Protein AF-A0A850T8P5-F1 (afdb_monomer)

Organism: Grus americana (NCBI:txid9117)

Sequence (524 aa):
VPWVYRTSPAAALHQKLPLHTEQVTQTPQAESRYLPRKKSRYESSSTESLEESFSHRTTKEKLSEQELHEVSEKLSCRLNELDLMLQRALGGHTREEELTDEDNLSQHSDSVMDYRRRKAERDTPRLRYPSRPRSLSPSSPSSQHQLFSELEDKLCSNGTGQIRKIHSQLQKERDERTKKAKVVAKAYEDELRIYEARERLRLSKLREVIKEMEQEYKENIFKEPPKMPQPVKVYSRKTTPRNPKYSQWIPKRGTVKPKKAAPMKVRDDDLLFQLLEEFPHLHISHHTMNKMWRQQLAHTEQLKAASGRTRSQLQNEVQQALKKHELLVAIIKKDQDHNKRLQEFKQRIYRQKWAQNRVSEKRRQIARARKYYEDYRVQLRAKLMRARTREEKIFKNLFEEGLEIQKQRLKDLRAYAQEKRAEQRREHQNELESMENYYKDQFSMLAEALSQERQAIQTREKAQAQMLQKTKRELRSRMEKEIQQLQAAIMQSDDDTFFQELEADRLKSRLQMASFQYSKSHFL

pLDDT: mean 72.42, std 24.72, range [24.0, 98.38]

Mean predicted aligned error: 24.85 Å

Solvent-accessible surface area (backbone atoms only — not comparable to full-atom values): 32902 Å² total; per-residue (Å²): 139,83,86,91,81,89,80,86,83,90,87,83,91,80,91,81,85,88,82,88,81,90,83,90,79,82,85,85,89,80,90,84,84,82,88,87,91,82,91,84,86,83,88,83,89,89,87,89,82,76,76,81,74,63,65,71,55,60,56,57,52,51,53,54,51,49,53,49,49,55,53,49,50,55,51,50,53,52,49,53,51,50,48,51,51,47,43,61,74,68,65,70,73,84,76,77,89,84,93,74,89,83,90,80,87,85,83,86,80,92,76,81,88,82,87,78,81,88,83,88,87,81,90,84,90,82,80,88,79,83,85,80,86,78,89,79,79,90,79,81,88,79,88,79,76,74,75,62,64,71,63,60,72,75,75,60,81,91,74,48,72,61,58,54,49,53,52,54,51,54,51,52,51,51,52,49,51,52,51,52,50,52,51,53,51,49,54,52,53,52,51,50,52,52,51,51,52,53,50,52,53,51,51,48,52,52,50,48,52,52,49,50,52,51,47,50,50,53,50,55,68,72,46,71,75,78,79,72,79,76,79,75,88,70,87,75,82,86,87,78,87,81,80,86,78,89,71,88,80,76,80,80,72,79,78,77,73,76,86,73,70,81,84,75,82,66,49,79,83,44,52,69,60,54,53,46,69,77,39,81,82,67,86,69,54,73,71,60,50,58,52,52,51,54,50,44,52,54,53,43,52,51,51,56,61,73,60,65,72,55,70,64,58,59,51,51,51,52,53,50,50,48,55,52,47,54,50,51,52,52,51,52,51,53,52,52,51,50,51,51,51,52,52,52,51,52,49,50,52,51,53,51,50,50,53,52,50,54,52,53,50,52,51,51,52,53,51,50,54,48,49,53,52,52,52,48,52,53,51,51,51,52,52,52,52,50,50,52,53,48,50,54,48,51,52,51,50,52,49,53,51,53,50,49,53,52,52,47,53,52,50,52,53,50,48,52,55,49,48,54,56,49,49,56,51,48,53,54,47,52,52,51,51,52,52,50,48,54,52,52,50,54,50,48,54,51,51,50,52,52,49,52,50,50,51,52,48,52,51,51,51,52,51,50,52,52,50,53,50,50,52,52,50,51,51,51,54,49,51,52,50,51,50,53,49,51,52,52,48,53,73,68,63,77,58,66,61,66,62,55,52,54,54,53,52,56,52,52,56,56,51,53,60,52,53,64,63,68,72,71,80,85,84,133

Structure (mmCIF, N/CA/C/O backbone):
data_AF-A0A850T8P5-F1
#
_entry.id   AF-A0A850T8P5-F1
#
loop_
_atom_site.group_PDB
_atom_site.id
_atom_site.type_symbol
_atom_site.label_atom_id
_atom_site.label_alt_id
_atom_site.label_comp_id
_atom_site.label_asym_id
_atom_site.label_entity_id
_atom_site.label_seq_id
_atom_site.pdbx_PDB_ins_code
_atom_site.Cartn_x
_atom_site.Cartn_y
_atom_site.Cartn_z
_atom_site.occupancy
_atom_site.B_iso_or_equiv
_atom_site.auth_seq_id
_atom_site.auth_comp_id
_atom_site.auth_asym_id
_atom_site.auth_atom_id
_atom_site.pdbx_PDB_model_num
ATOM 1 N N . VAL A 1 1 ? -16.774 -62.114 -12.254 1.00 35.91 1 VAL A N 1
ATOM 2 C CA . VAL A 1 1 ? -17.529 -62.082 -10.978 1.00 35.91 1 VAL A CA 1
ATOM 3 C C . VAL A 1 1 ? -17.170 -60.788 -10.254 1.00 35.91 1 VAL A C 1
ATOM 5 O O . VAL A 1 1 ? -15.978 -60.597 -10.063 1.00 35.91 1 VAL A O 1
ATOM 8 N N . PRO A 1 2 ? -18.107 -59.916 -9.840 1.00 52.75 2 PRO A N 1
ATOM 9 C CA . PRO A 1 2 ? -19.365 -59.521 -10.483 1.00 52.75 2 PRO A CA 1
ATOM 10 C C . PRO A 1 2 ? -19.533 -57.962 -10.541 1.00 52.75 2 PRO A C 1
ATOM 12 O O . PRO A 1 2 ? -18.925 -57.238 -9.768 1.00 52.75 2 PRO A O 1
ATOM 15 N N . TRP A 1 3 ? -20.152 -57.413 -11.594 1.00 35.59 3 TRP A N 1
ATOM 16 C CA . TRP A 1 3 ? -21.516 -56.818 -11.651 1.00 35.59 3 TRP A CA 1
ATOM 17 C C . TRP A 1 3 ? -21.625 -55.302 -11.328 1.00 35.59 3 TRP A C 1
ATOM 19 O O . TRP A 1 3 ? -21.223 -54.880 -10.256 1.00 35.59 3 TRP A O 1
ATOM 29 N N . VAL A 1 4 ? -21.950 -54.440 -12.317 1.00 36.88 4 VAL A N 1
ATOM 30 C CA . VAL A 1 4 ? -23.278 -53.862 -12.733 1.00 36.88 4 VAL A CA 1
ATOM 31 C C . VAL A 1 4 ? -23.769 -52.758 -11.755 1.00 36.88 4 VAL A C 1
ATOM 33 O O . VAL A 1 4 ? -23.798 -53.004 -10.561 1.00 36.88 4 VAL A O 1
ATOM 36 N N . TYR A 1 5 ? -24.065 -51.494 -12.117 1.00 38.47 5 TYR A N 1
ATOM 37 C CA . TYR A 1 5 ? -25.108 -50.917 -13.007 1.00 38.47 5 TYR A CA 1
ATOM 38 C C . TYR A 1 5 ? -24.725 -49.458 -13.400 1.00 38.47 5 TYR A C 1
ATOM 40 O O . TYR A 1 5 ? -24.195 -48.739 -12.562 1.00 38.47 5 TYR A O 1
ATOM 48 N N . ARG A 1 6 ? -24.779 -49.067 -14.698 1.00 31.77 6 ARG A N 1
ATOM 49 C CA . ARG A 1 6 ? -25.857 -48.286 -15.399 1.00 31.77 6 ARG A CA 1
ATOM 50 C C . ARG A 1 6 ? -26.116 -46.902 -14.759 1.00 31.77 6 ARG A C 1
ATOM 52 O O . ARG A 1 6 ? -26.259 -46.829 -13.554 1.00 31.77 6 ARG A O 1
ATOM 59 N N . THR A 1 7 ? -26.271 -45.763 -15.439 1.00 30.92 7 THR A N 1
ATOM 60 C CA . THR A 1 7 ? -26.650 -45.418 -16.825 1.00 30.92 7 THR A CA 1
ATOM 61 C C . THR A 1 7 ? -26.546 -43.884 -16.963 1.00 30.92 7 THR A C 1
ATOM 63 O O . THR A 1 7 ? -27.009 -43.173 -16.078 1.00 30.92 7 THR A O 1
ATOM 66 N N . SER A 1 8 ? -26.005 -43.370 -18.072 1.00 36.69 8 SER A N 1
ATOM 67 C CA . SER A 1 8 ? -26.346 -42.043 -18.655 1.00 36.69 8 SER A CA 1
ATOM 68 C C . SER A 1 8 ? -27.770 -42.114 -19.287 1.00 36.69 8 SER A C 1
ATOM 70 O O . SER A 1 8 ? -28.253 -43.248 -19.358 1.00 36.69 8 SER A O 1
ATOM 72 N N . PRO A 1 9 ? -28.457 -41.056 -19.817 1.00 43.94 9 PRO A N 1
ATOM 73 C CA . PRO A 1 9 ? -27.901 -39.844 -20.458 1.00 43.94 9 PRO A CA 1
ATOM 74 C C . PRO A 1 9 ? -28.768 -38.539 -20.474 1.00 43.94 9 PRO A C 1
ATOM 76 O O . PRO A 1 9 ? -29.878 -38.488 -19.966 1.00 43.94 9 PRO A O 1
ATOM 79 N N . ALA A 1 10 ? -28.209 -37.510 -21.137 1.00 27.02 10 ALA A N 1
ATOM 80 C CA . ALA A 1 10 ? -28.832 -36.492 -22.010 1.00 27.02 10 ALA A CA 1
ATOM 81 C C . ALA A 1 10 ? -29.975 -35.572 -21.515 1.00 27.02 10 ALA A C 1
ATOM 83 O O . ALA A 1 10 ? -31.066 -36.027 -21.209 1.00 27.02 10 ALA A O 1
ATOM 84 N N . ALA A 1 11 ? -29.778 -34.253 -21.668 1.00 27.66 11 ALA A N 1
ATOM 85 C CA . ALA A 1 11 ? -30.608 -33.412 -22.548 1.00 27.66 11 ALA A CA 1
ATOM 86 C C . ALA A 1 11 ? -30.057 -31.977 -22.627 1.00 27.66 11 ALA A C 1
ATOM 88 O O . ALA A 1 11 ? -29.800 -31.323 -21.618 1.00 27.66 11 ALA A O 1
ATOM 89 N N . ALA A 1 12 ? -29.890 -31.508 -23.858 1.00 28.19 12 ALA A N 1
ATOM 90 C CA . ALA A 1 12 ? -29.603 -30.134 -24.225 1.00 28.19 12 ALA A CA 1
ATOM 91 C C . ALA A 1 12 ? -30.905 -29.370 -24.544 1.00 28.19 12 ALA A C 1
ATOM 93 O O . ALA A 1 12 ? -31.905 -29.981 -24.909 1.00 28.19 12 ALA A O 1
ATOM 94 N N . LEU A 1 13 ? -30.782 -28.035 -24.551 1.00 29.89 13 LEU A N 1
ATOM 95 C CA . LEU A 1 13 ? -31.542 -27.051 -25.345 1.00 29.89 13 LEU A CA 1
ATOM 96 C C . LEU A 1 13 ? -32.918 -26.561 -24.838 1.00 29.89 13 LEU A C 1
ATOM 98 O O . LEU A 1 13 ? -33.853 -27.333 -24.694 1.00 29.89 13 LEU A O 1
ATOM 102 N N . HIS A 1 14 ? -33.015 -25.234 -24.637 1.00 30.67 14 HIS A N 1
ATOM 103 C CA . HIS A 1 14 ? -34.053 -24.291 -25.128 1.00 30.67 14 HIS A CA 1
ATOM 104 C C . HIS A 1 14 ? -33.886 -22.940 -24.389 1.00 30.67 14 HIS A C 1
ATOM 106 O O . HIS A 1 14 ? -34.203 -22.820 -23.213 1.00 30.67 14 HIS A O 1
ATOM 112 N N . GLN A 1 15 ? -33.187 -21.941 -24.948 1.00 33.56 15 GLN A N 1
ATOM 113 C CA . GLN A 1 15 ? -33.747 -20.830 -25.748 1.00 33.56 15 GLN A CA 1
ATOM 114 C C . GLN A 1 15 ? -35.206 -20.468 -25.436 1.00 33.56 15 GLN A C 1
ATOM 116 O O . GLN A 1 15 ? -36.083 -21.213 -25.861 1.00 33.56 15 GLN A O 1
ATOM 121 N N . LYS A 1 16 ? -35.444 -19.277 -24.854 1.00 30.55 16 LYS A N 1
ATOM 122 C CA . LYS A 1 16 ? -36.554 -18.364 -25.209 1.00 30.55 16 LYS A CA 1
ATOM 123 C C . LYS A 1 16 ? -36.188 -16.898 -24.914 1.00 30.55 16 LYS A C 1
ATOM 125 O O . LYS A 1 16 ? -36.111 -16.485 -23.762 1.00 30.55 16 LYS A O 1
ATOM 130 N N . LEU A 1 17 ? -35.977 -16.135 -25.987 1.00 33.19 17 LEU A N 1
ATOM 131 C CA . LEU A 1 17 ? -36.238 -14.691 -26.071 1.00 33.19 17 LEU A CA 1
ATOM 132 C C . LEU A 1 17 ? -37.762 -14.450 -26.055 1.00 33.19 17 LEU A C 1
ATOM 134 O O . LEU A 1 17 ? -38.524 -15.378 -26.342 1.00 33.19 17 LEU A O 1
ATOM 138 N N . PRO A 1 18 ? -38.208 -13.202 -25.838 1.00 40.16 18 PRO A N 1
ATOM 139 C CA . PRO A 1 18 ? -39.074 -12.621 -26.862 1.00 40.16 18 PRO A CA 1
ATOM 140 C C . PRO A 1 18 ? -38.730 -11.166 -27.217 1.00 40.16 18 PRO A C 1
ATOM 142 O O . PRO A 1 18 ? -38.308 -10.364 -26.387 1.00 40.16 18 PRO A O 1
ATOM 145 N N . LEU A 1 19 ? -38.943 -10.872 -28.498 1.00 30.56 19 LEU A N 1
ATOM 146 C CA . LEU A 1 19 ? -38.853 -9.578 -29.166 1.00 30.56 19 LEU A CA 1
ATOM 147 C C . LEU A 1 19 ? -40.239 -8.912 -29.242 1.00 30.56 19 LEU A C 1
ATOM 149 O O . LEU A 1 19 ? -41.233 -9.593 -29.464 1.00 30.56 19 LEU A O 1
ATOM 153 N N . HIS A 1 20 ? -40.210 -7.577 -29.171 1.00 27.53 20 HIS A N 1
ATOM 154 C CA . HIS A 1 20 ? -41.087 -6.585 -29.814 1.00 27.53 20 HIS A CA 1
ATOM 155 C C . HIS A 1 20 ? -42.594 -6.553 -29.513 1.00 27.53 20 HIS A C 1
ATOM 157 O O . HIS A 1 20 ? -43.341 -7.430 -29.932 1.00 27.53 20 HIS A O 1
ATOM 163 N N . THR A 1 21 ? -43.072 -5.398 -29.030 1.00 29.83 21 THR A N 1
ATOM 164 C CA . THR A 1 21 ? -44.070 -4.605 -29.779 1.00 29.83 21 THR A CA 1
ATOM 165 C C . THR A 1 21 ? -44.027 -3.131 -29.352 1.00 29.83 21 THR A C 1
ATOM 167 O O . THR A 1 21 ? -44.165 -2.810 -28.175 1.00 29.83 21 THR A O 1
ATOM 170 N N . GLU A 1 22 ? -43.830 -2.240 -30.323 1.00 30.36 22 GLU A N 1
ATOM 171 C CA . GLU A 1 22 ? -44.209 -0.830 -30.238 1.00 30.36 22 GLU A CA 1
ATOM 172 C C . GLU A 1 22 ? -45.733 -0.741 -30.346 1.00 30.36 22 GLU A C 1
ATOM 174 O O . GLU A 1 22 ? -46.306 -1.379 -31.228 1.00 30.36 22 GLU A O 1
ATOM 179 N N . GLN A 1 23 ? -46.386 0.075 -29.516 1.00 30.50 23 GLN A N 1
ATOM 180 C CA . GLN A 1 23 ? -47.589 0.787 -29.941 1.00 30.50 23 GLN A CA 1
ATOM 181 C C . GLN A 1 23 ? -47.859 2.017 -29.067 1.00 30.50 23 GLN A C 1
ATOM 183 O O . GLN A 1 23 ? -47.854 1.990 -27.839 1.00 30.50 23 GLN A O 1
ATOM 188 N N . VAL A 1 24 ? -48.051 3.114 -29.788 1.00 29.08 24 VAL A N 1
ATOM 189 C CA . VAL A 1 24 ? -48.448 4.458 -29.387 1.00 29.08 24 VAL A CA 1
ATOM 190 C C . VAL A 1 24 ? -49.925 4.457 -28.999 1.00 29.08 24 VAL A C 1
ATOM 192 O O . VAL A 1 24 ? -50.741 4.107 -29.845 1.00 29.08 24 VAL A O 1
ATOM 195 N N . THR A 1 25 ? -50.308 4.941 -27.809 1.00 30.36 25 THR A N 1
ATOM 196 C CA . THR A 1 25 ? -51.628 5.582 -27.613 1.00 30.36 25 THR A CA 1
ATOM 197 C C . THR A 1 25 ? -51.659 6.512 -26.387 1.00 30.36 25 THR A C 1
ATOM 199 O O . THR A 1 25 ? -51.665 6.077 -25.244 1.00 30.36 25 THR A O 1
ATOM 202 N N . GLN A 1 26 ? -51.604 7.813 -26.683 1.00 29.78 26 GLN A N 1
ATOM 203 C CA . GLN A 1 26 ? -52.421 8.931 -26.181 1.00 29.78 26 GLN A CA 1
ATOM 204 C C . GLN A 1 26 ? -52.891 8.976 -24.708 1.00 29.78 26 GLN A C 1
ATOM 206 O O . GLN A 1 26 ? -53.655 8.150 -24.219 1.00 29.78 26 GLN A O 1
ATOM 211 N N . THR A 1 27 ? -52.528 10.088 -24.064 1.00 31.50 27 THR A N 1
ATOM 212 C CA . THR A 1 27 ? -53.209 10.730 -22.926 1.00 31.50 27 THR A CA 1
ATOM 213 C C . THR A 1 27 ? -54.689 11.024 -23.195 1.00 31.50 27 THR A C 1
ATOM 215 O O . THR A 1 27 ? -55.058 11.289 -24.340 1.00 31.50 27 THR A O 1
ATOM 218 N N . PRO A 1 28 ? -55.488 11.193 -22.124 1.00 34.22 28 PRO A N 1
ATOM 219 C CA . PRO A 1 28 ? -56.145 12.490 -21.958 1.00 34.22 28 PRO A CA 1
ATOM 220 C C . PRO A 1 28 ? -56.051 13.075 -20.537 1.00 34.22 28 PRO A C 1
ATOM 222 O O . PRO A 1 28 ? -56.085 12.379 -19.524 1.00 34.22 28 PRO A O 1
ATOM 225 N N . GLN A 1 29 ? -55.929 14.404 -20.520 1.00 24.00 29 GLN A N 1
ATOM 226 C CA . GLN A 1 29 ? -56.135 15.313 -19.393 1.00 24.00 29 GLN A CA 1
ATOM 227 C C . GLN A 1 29 ? -57.616 15.389 -18.987 1.00 24.00 29 GLN A C 1
ATOM 229 O O . GLN A 1 29 ? -58.485 15.190 -19.830 1.00 24.00 29 GLN A O 1
ATOM 234 N N . ALA A 1 30 ? -57.864 15.809 -17.740 1.00 28.97 30 ALA A N 1
ATOM 235 C CA . ALA A 1 30 ? -58.614 17.027 -17.357 1.00 28.97 30 ALA A CA 1
ATOM 236 C C . ALA A 1 30 ? -59.274 16.810 -15.978 1.00 28.97 30 ALA A C 1
ATOM 238 O O . ALA A 1 30 ? -59.986 15.836 -15.784 1.00 28.97 30 ALA A O 1
ATOM 239 N N . GLU A 1 31 ? -58.877 17.588 -14.959 1.00 26.62 31 GLU A N 1
ATOM 240 C CA . GLU A 1 31 ? -59.691 18.673 -14.355 1.00 26.62 31 GLU A CA 1
ATOM 241 C C . GLU A 1 31 ? -60.716 18.154 -13.326 1.00 26.62 31 GLU A C 1
ATOM 243 O O . GLU A 1 31 ? -61.278 17.087 -13.479 1.00 26.62 31 GLU A O 1
ATOM 248 N N . SER A 1 32 ? -61.108 18.820 -12.246 1.00 27.62 32 SER A N 1
ATOM 249 C CA . SER A 1 32 ? -60.750 20.045 -11.534 1.00 27.62 32 SER A CA 1
ATOM 250 C C . SER A 1 32 ? -61.665 20.071 -10.281 1.00 27.62 32 SER A C 1
ATOM 252 O O . SER A 1 32 ? -62.657 19.348 -10.236 1.00 27.62 32 SER A O 1
ATOM 254 N N . ARG A 1 33 ? -61.385 20.971 -9.322 1.00 28.62 33 ARG A N 1
ATOM 255 C CA . ARG A 1 33 ? -62.317 21.560 -8.318 1.00 28.62 33 ARG A CA 1
ATOM 256 C C . ARG A 1 33 ? -62.304 21.031 -6.872 1.00 28.62 33 ARG A C 1
ATOM 258 O O . ARG A 1 33 ? -62.974 20.083 -6.495 1.00 28.62 33 ARG A O 1
ATOM 265 N N . TYR A 1 34 ? -61.554 21.783 -6.060 1.00 28.16 34 TYR A N 1
ATOM 266 C CA . TYR A 1 34 ? -61.988 22.566 -4.888 1.00 28.16 34 TYR A CA 1
ATOM 267 C C . TYR A 1 34 ? -63.083 22.018 -3.932 1.00 28.16 34 TYR A C 1
ATOM 269 O O . TYR A 1 34 ? -64.266 22.069 -4.238 1.00 28.16 34 TYR A O 1
ATOM 277 N N . LEU A 1 35 ? -62.618 21.625 -2.728 1.00 39.09 35 LEU A N 1
ATOM 278 C CA . LEU A 1 35 ? -63.062 21.921 -1.335 1.00 39.09 35 LEU A CA 1
ATOM 279 C C . LEU A 1 35 ? -64.553 22.239 -1.039 1.00 39.09 35 LEU A C 1
ATOM 281 O O . LEU A 1 35 ? -65.140 23.090 -1.701 1.00 39.09 35 LEU A O 1
ATOM 285 N N . PRO A 1 36 ? -65.116 21.743 0.096 1.00 35.03 36 PRO A N 1
ATOM 286 C CA . PRO A 1 36 ? -65.024 22.530 1.339 1.00 35.03 36 PRO A CA 1
ATOM 287 C C . PRO A 1 36 ? -64.969 21.775 2.692 1.00 35.03 36 PRO A C 1
ATOM 289 O O . PRO A 1 36 ? -65.371 20.633 2.879 1.00 35.03 36 PRO A O 1
ATOM 292 N N . ARG A 1 37 ? -64.476 22.552 3.659 1.00 31.05 37 ARG A N 1
ATOM 293 C CA . ARG A 1 37 ? -64.252 22.384 5.105 1.00 31.05 37 ARG A CA 1
ATOM 294 C C . ARG A 1 37 ? -65.548 22.297 5.938 1.00 31.05 37 ARG A C 1
ATOM 296 O O . ARG A 1 37 ? -66.393 23.165 5.765 1.00 31.05 37 ARG A O 1
ATOM 303 N N . LYS A 1 38 ? -65.621 21.389 6.932 1.00 31.83 38 LYS A N 1
ATOM 304 C CA . LYS A 1 38 ? -66.367 21.485 8.229 1.00 31.83 38 LYS A CA 1
ATOM 305 C C . LYS A 1 38 ? -65.868 20.365 9.175 1.00 31.83 38 LYS A C 1
ATOM 307 O O . LYS A 1 38 ? -65.988 19.198 8.844 1.00 31.83 38 LYS A O 1
ATOM 312 N N . LYS A 1 39 ? -65.028 20.661 10.180 1.00 32.66 39 LYS A N 1
ATOM 313 C CA . LYS A 1 39 ? -65.345 20.875 11.617 1.00 32.66 39 LYS A CA 1
ATOM 314 C C . LYS A 1 39 ? -66.282 19.820 12.236 1.00 32.66 39 LYS A C 1
ATOM 316 O O . LYS A 1 39 ? -67.491 19.920 12.082 1.00 32.66 39 LYS A O 1
ATOM 321 N N . SER A 1 40 ? -65.707 18.927 13.042 1.00 27.41 40 SER A N 1
ATOM 322 C CA . SER A 1 40 ? -66.378 18.237 14.150 1.00 27.41 40 SER A CA 1
ATOM 323 C C . SER A 1 40 ? -65.496 18.378 15.391 1.00 27.41 40 SER A C 1
ATOM 325 O O . SER A 1 40 ? -64.285 18.176 15.331 1.00 27.41 40 SER A O 1
ATOM 327 N N . ARG A 1 41 ? -66.117 18.850 16.468 1.00 31.28 41 ARG A N 1
ATOM 328 C CA . ARG A 1 41 ? -65.554 19.249 17.756 1.00 31.28 41 ARG A CA 1
ATOM 329 C C . ARG A 1 41 ? -66.071 18.225 18.764 1.00 31.28 41 ARG A C 1
ATOM 331 O O . ARG A 1 41 ? -67.285 18.125 18.900 1.00 31.28 41 ARG A O 1
ATOM 338 N N . TYR A 1 42 ? -65.190 17.508 19.456 1.00 28.55 42 TYR A N 1
ATOM 339 C CA . TYR A 1 42 ? -65.499 16.935 20.767 1.00 28.55 42 TYR A CA 1
ATOM 340 C C . TYR A 1 42 ? -64.211 16.833 21.589 1.00 28.55 42 TYR A C 1
ATOM 342 O O . TYR A 1 42 ? -63.211 16.283 21.131 1.00 28.55 42 TYR A O 1
ATOM 350 N N . GLU A 1 43 ? -64.242 17.464 22.758 1.00 36.69 43 GLU A N 1
ATOM 351 C CA . GLU A 1 43 ? -63.182 17.527 23.759 1.00 36.69 43 GLU A CA 1
ATOM 352 C C . GLU A 1 43 ? -63.215 16.297 24.670 1.00 36.69 43 GLU A C 1
ATOM 354 O O . GLU A 1 43 ? -64.293 15.850 25.057 1.00 36.69 43 GLU A O 1
ATOM 359 N N . SER A 1 44 ? -62.032 15.849 25.098 1.00 29.03 44 SER A N 1
ATOM 360 C CA . SER A 1 44 ? -61.776 15.452 26.491 1.00 29.03 44 SER A CA 1
ATOM 361 C C . SER A 1 44 ? -60.262 15.331 26.739 1.00 29.03 44 SER A C 1
ATOM 363 O O . SER A 1 44 ? -59.636 14.329 26.403 1.00 29.03 44 SER A O 1
ATOM 365 N N . SER A 1 45 ? -59.700 16.432 27.250 1.00 34.66 45 SER A N 1
ATOM 366 C CA . SER A 1 45 ? -58.673 16.568 28.302 1.00 34.66 45 SER A CA 1
ATOM 367 C C . SER A 1 45 ? -57.783 15.365 28.678 1.00 34.66 45 SER A C 1
ATOM 369 O O . SER A 1 45 ? -58.287 14.394 29.236 1.00 34.66 45 SER A O 1
ATOM 371 N N . SER A 1 46 ? -56.457 15.511 28.502 1.00 38.38 46 SER A N 1
ATOM 372 C CA . SER A 1 46 ? -55.395 15.231 29.505 1.00 38.38 46 SER A CA 1
ATOM 373 C C . SER A 1 46 ? -54.014 15.085 28.844 1.00 38.38 46 SER A C 1
ATOM 375 O O . SER A 1 46 ? -53.552 13.968 28.659 1.00 38.38 46 SER A O 1
ATOM 377 N N . THR A 1 47 ? -53.325 16.193 28.539 1.00 34.50 47 THR A N 1
ATOM 378 C CA . THR A 1 47 ? -51.851 16.240 28.362 1.00 34.50 47 THR A CA 1
ATOM 379 C C . THR A 1 47 ? -51.342 17.691 28.424 1.00 34.50 47 THR A C 1
ATOM 381 O O . THR A 1 47 ? -50.751 18.191 27.477 1.00 34.50 47 THR A O 1
ATOM 384 N N . GLU A 1 48 ? -51.562 18.385 29.540 1.00 34.84 48 GLU A N 1
ATOM 385 C CA . GLU A 1 48 ? -50.873 19.644 29.875 1.00 34.84 48 GLU A CA 1
ATOM 386 C C . GLU A 1 48 ? -50.124 19.431 31.196 1.00 34.84 48 GLU A C 1
ATOM 388 O O . GLU A 1 48 ? -50.629 19.733 32.271 1.00 34.84 48 GLU A O 1
ATOM 393 N N . SER A 1 49 ? -48.950 18.793 31.153 1.00 39.81 49 SER A N 1
ATOM 394 C CA . SER A 1 49 ? -48.021 18.813 32.303 1.00 39.81 49 SER A CA 1
ATOM 395 C C . SER A 1 49 ? -46.555 18.497 31.961 1.00 39.81 49 SER A C 1
ATOM 397 O O . SER A 1 49 ? -45.751 18.308 32.874 1.00 39.81 49 SER A O 1
ATOM 399 N N . LEU A 1 50 ? -46.179 18.384 30.677 1.00 41.75 50 LEU A N 1
ATOM 400 C CA . LEU A 1 50 ? -44.826 17.952 30.277 1.00 41.75 50 LEU A CA 1
ATOM 401 C C . LEU A 1 50 ? -44.025 19.010 29.493 1.00 41.75 50 LEU A C 1
ATOM 403 O O . LEU A 1 50 ? -42.816 18.855 29.343 1.00 41.75 50 LEU A O 1
ATOM 407 N N . GLU A 1 51 ? -44.644 20.100 29.033 1.00 39.25 51 GLU A N 1
ATOM 408 C CA . GLU A 1 51 ? -43.936 21.152 28.279 1.00 39.25 51 GLU A CA 1
ATOM 409 C C . GLU A 1 51 ? -43.270 22.221 29.164 1.00 39.25 51 GLU A C 1
ATOM 411 O O . GLU A 1 51 ? -42.317 22.869 28.737 1.00 39.25 51 GLU A O 1
ATOM 416 N N . GLU A 1 52 ? -43.664 22.353 30.432 1.00 37.47 52 GLU A N 1
ATOM 417 C CA . GLU A 1 52 ? -43.201 23.453 31.297 1.00 37.47 52 GLU A CA 1
ATOM 418 C C . GLU A 1 52 ? -41.808 23.223 31.929 1.00 37.47 52 GLU A C 1
ATOM 420 O O . GLU A 1 52 ? -41.232 24.105 32.559 1.00 37.47 52 GLU A O 1
ATOM 425 N N . SER A 1 53 ? -41.196 22.049 31.723 1.00 45.91 53 SER A N 1
ATOM 426 C CA . SER A 1 53 ? -39.882 21.705 32.303 1.00 45.91 53 SER A CA 1
ATOM 427 C C . SER A 1 53 ? -38.669 22.066 31.430 1.00 45.91 53 SER A C 1
ATOM 429 O O . SER A 1 53 ? -37.530 21.935 31.886 1.00 45.91 53 SER A O 1
ATOM 431 N N . PHE A 1 54 ? -38.865 22.523 30.187 1.00 38.19 54 PHE A N 1
ATOM 432 C CA . PHE A 1 54 ? -37.756 22.798 29.259 1.00 38.19 54 PHE A CA 1
ATOM 433 C C . PHE A 1 54 ? -37.269 24.260 29.251 1.00 38.19 54 PHE A C 1
ATOM 435 O O . PHE A 1 54 ? -36.150 24.511 28.806 1.00 38.19 54 PHE A O 1
ATOM 442 N N . SER A 1 55 ? -38.021 25.215 29.812 1.00 49.94 55 SER A N 1
ATOM 443 C CA . SER A 1 55 ? -37.659 26.647 29.809 1.00 49.94 55 SER A CA 1
ATOM 444 C C . SER A 1 55 ? -36.594 27.026 30.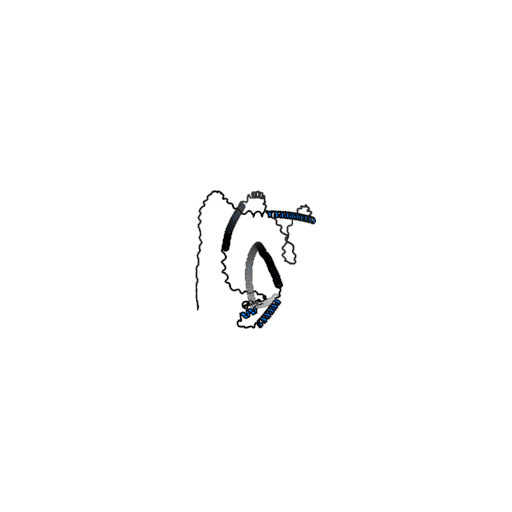856 1.00 49.94 55 SER A C 1
ATOM 446 O O . SER A 1 55 ? -35.755 27.898 30.620 1.00 49.94 55 SER A O 1
ATOM 448 N N . HIS A 1 56 ? -36.551 26.331 31.998 1.00 47.22 56 HIS A N 1
ATOM 449 C CA . HIS A 1 56 ? -35.607 26.625 33.087 1.00 47.22 56 HIS A CA 1
ATOM 450 C C . HIS A 1 56 ? -34.180 26.108 32.851 1.00 47.22 56 HIS A C 1
ATOM 452 O O . HIS A 1 56 ? -33.252 26.504 33.560 1.00 47.22 56 HIS A O 1
ATOM 458 N N . ARG A 1 57 ? -33.979 25.216 31.872 1.00 47.22 57 ARG A N 1
ATOM 459 C CA . ARG A 1 57 ? -32.652 24.665 31.555 1.00 47.22 57 ARG A CA 1
ATOM 460 C C . ARG A 1 57 ? -31.857 25.600 30.643 1.00 47.22 57 ARG A C 1
ATOM 462 O O . ARG A 1 57 ? -30.676 25.822 30.881 1.00 47.22 57 ARG A O 1
ATOM 469 N N . THR A 1 58 ? -32.543 26.233 29.694 1.00 52.56 58 THR A N 1
ATOM 470 C CA . THR A 1 58 ? -31.959 27.180 28.736 1.00 52.56 58 THR A CA 1
ATOM 471 C C . THR A 1 58 ? -31.472 28.486 29.364 1.00 52.56 58 THR A C 1
ATOM 473 O O . THR A 1 58 ? -30.618 29.146 28.787 1.00 52.56 58 THR A O 1
ATOM 476 N N . THR A 1 59 ? -31.980 28.896 30.530 1.00 53.38 59 THR A N 1
ATOM 477 C CA . THR A 1 59 ? -31.552 30.152 31.177 1.00 53.38 59 THR A CA 1
ATOM 478 C C . THR A 1 59 ? -30.275 29.994 32.001 1.00 53.38 59 THR A C 1
ATOM 480 O O . THR A 1 59 ? -29.454 30.904 32.020 1.00 53.38 59 THR A O 1
ATOM 483 N N . LYS A 1 60 ? -30.057 28.829 32.628 1.00 59.25 60 LYS A N 1
ATOM 484 C CA . LYS A 1 60 ? -28.814 28.533 33.366 1.00 59.25 60 LYS A CA 1
ATOM 485 C C . LYS A 1 60 ? -27.625 28.292 32.438 1.00 59.25 60 LYS A C 1
ATOM 487 O O . LYS A 1 60 ? -26.515 28.687 32.767 1.00 59.25 60 LYS A O 1
ATOM 492 N N . GLU A 1 61 ? -27.875 27.687 31.279 1.00 61.00 61 GLU A N 1
ATOM 493 C CA . GLU A 1 61 ? -26.853 27.444 30.254 1.00 61.00 61 GLU A CA 1
ATOM 494 C C . GLU A 1 61 ? -26.348 28.765 29.644 1.00 61.00 61 GLU A C 1
ATOM 496 O O . GLU A 1 61 ? -25.142 28.964 29.529 1.00 61.00 61 GLU A O 1
ATOM 501 N N . LYS A 1 62 ? -27.247 29.735 29.417 1.00 65.88 62 LYS A N 1
ATOM 502 C CA . LYS A 1 62 ? -26.891 31.087 28.948 1.00 65.88 62 LYS A CA 1
ATOM 503 C C . LYS A 1 62 ? -26.018 31.874 29.931 1.00 65.88 62 LYS A C 1
ATOM 505 O O . LYS A 1 62 ? -25.116 32.579 29.497 1.00 65.88 62 LYS A O 1
ATOM 510 N N . LEU A 1 63 ? -26.252 31.743 31.242 1.00 56.56 63 LEU A N 1
ATOM 511 C CA . LEU A 1 63 ? -25.401 32.387 32.255 1.00 56.56 63 LEU A CA 1
ATOM 512 C C . LEU A 1 63 ? -23.995 31.772 32.273 1.00 56.56 63 LEU A C 1
ATOM 514 O O . LEU A 1 63 ? -23.011 32.504 32.307 1.00 56.56 63 LEU A O 1
ATOM 518 N N . SER A 1 64 ? -23.888 30.444 32.153 1.00 74.25 64 SER A N 1
ATOM 519 C CA . SER A 1 64 ? -22.581 29.783 32.054 1.00 74.25 64 SER A CA 1
ATOM 520 C C . SER A 1 64 ? -21.843 30.091 30.747 1.00 74.25 64 SER A C 1
ATOM 522 O O . SER A 1 64 ? -20.620 30.166 30.746 1.00 74.25 64 SER A O 1
ATOM 524 N N . GLU A 1 65 ? -22.554 30.310 29.637 1.00 73.44 65 GLU A N 1
ATOM 525 C CA . GLU A 1 65 ? -21.946 30.759 28.377 1.00 73.44 65 GLU A CA 1
ATOM 526 C C . GLU A 1 65 ? -21.410 32.191 28.482 1.00 73.44 65 GLU A C 1
ATOM 528 O O . GLU A 1 65 ? -20.330 32.479 27.969 1.00 73.44 65 GLU A O 1
ATOM 533 N N . GLN A 1 66 ? -22.118 33.071 29.195 1.00 76.69 66 GLN A N 1
ATOM 534 C CA . GLN A 1 66 ? -21.686 34.447 29.428 1.00 76.69 66 GLN A CA 1
ATOM 535 C C . GLN A 1 66 ? -20.456 34.514 30.350 1.00 76.69 66 GLN A C 1
ATOM 537 O O . GLN A 1 66 ? -19.502 35.227 30.044 1.00 76.69 66 GLN A O 1
ATOM 542 N N . GLU A 1 67 ? -20.413 33.697 31.407 1.00 79.75 67 GLU A N 1
ATOM 543 C CA . GLU A 1 67 ? -19.226 33.547 32.263 1.00 79.75 67 GLU A CA 1
ATOM 544 C C . GLU A 1 67 ? -18.020 32.999 31.481 1.00 79.75 67 GLU A C 1
ATOM 546 O O . GLU A 1 67 ? -16.893 33.471 31.646 1.00 79.75 67 GLU A O 1
ATOM 551 N N . LEU A 1 68 ? -18.238 32.034 30.580 1.00 81.88 68 LEU A N 1
ATOM 552 C CA . LEU A 1 68 ? -17.182 31.515 29.704 1.00 81.88 68 LEU A CA 1
ATOM 553 C C . LEU A 1 68 ? -16.690 32.568 28.704 1.00 81.88 68 LEU A C 1
ATOM 555 O O . LEU A 1 68 ? -15.490 32.614 28.422 1.00 81.88 68 LEU A O 1
ATOM 559 N N . HIS A 1 69 ? -17.581 33.424 28.199 1.00 85.50 69 HIS A N 1
ATOM 560 C CA . HIS A 1 69 ? -17.219 34.535 27.323 1.00 85.50 69 HIS A CA 1
ATOM 561 C C . HIS A 1 69 ? -16.334 35.551 28.053 1.00 85.50 69 HIS A C 1
ATOM 563 O O . HIS A 1 69 ? -15.262 35.888 27.558 1.00 85.50 69 HIS A O 1
ATOM 569 N N . GLU A 1 70 ? -16.704 35.954 29.272 1.00 89.31 70 GLU A N 1
ATOM 570 C CA . GLU A 1 70 ? -15.891 36.864 30.090 1.00 89.31 70 GLU A CA 1
ATOM 571 C C . GLU A 1 70 ? -14.512 36.282 30.429 1.00 89.31 70 GLU A C 1
ATOM 573 O O . GLU A 1 70 ? -13.501 36.989 30.416 1.00 89.31 70 GLU A O 1
ATOM 578 N N . VAL A 1 71 ? -14.439 34.985 30.744 1.00 87.94 71 VAL A N 1
ATOM 579 C CA . VAL A 1 71 ? -13.159 34.312 31.013 1.00 87.94 71 VAL A CA 1
ATOM 580 C C . VAL A 1 71 ? -12.316 34.225 29.737 1.00 87.94 71 VAL A C 1
ATOM 582 O O . VAL A 1 71 ? -11.104 34.442 29.792 1.00 87.94 71 VAL A O 1
ATOM 585 N N . SER A 1 72 ? -12.938 33.969 28.585 1.00 88.00 72 SER A N 1
ATOM 586 C CA . SER A 1 72 ? -12.267 33.964 27.281 1.00 88.00 72 SER A CA 1
ATOM 587 C C . SER A 1 72 ? -11.709 35.343 26.918 1.00 88.00 72 SER A C 1
ATOM 589 O O . SER A 1 72 ? -10.560 35.446 26.487 1.00 88.00 72 SER A O 1
ATOM 591 N N . GLU A 1 73 ? -12.473 36.412 27.141 1.00 91.50 73 GLU A N 1
ATOM 592 C CA . GLU A 1 73 ? -12.024 37.788 26.918 1.00 91.50 73 GLU A CA 1
ATOM 593 C C . GLU A 1 73 ? -10.836 38.137 27.816 1.00 91.50 73 GLU A C 1
ATOM 595 O O . GLU A 1 73 ? -9.807 38.598 27.319 1.00 91.50 73 GLU A O 1
ATOM 600 N N . LYS A 1 74 ? -10.908 37.823 29.115 1.00 93.81 74 LYS A N 1
ATOM 601 C CA . LYS A 1 74 ? -9.800 38.049 30.061 1.00 93.81 74 LYS A CA 1
ATOM 602 C C . LYS A 1 74 ? -8.532 37.299 29.650 1.00 93.81 74 LYS A C 1
ATOM 604 O O . LYS A 1 74 ? -7.436 37.855 29.731 1.00 93.81 74 LYS A O 1
ATOM 609 N N . LEU A 1 75 ? -8.668 36.062 29.167 1.00 88.94 75 LEU A N 1
ATOM 610 C CA . LEU A 1 75 ? -7.546 35.288 28.630 1.00 88.94 75 LEU A CA 1
ATOM 611 C C . LEU A 1 75 ? -6.984 35.902 27.346 1.00 88.94 75 LEU A C 1
ATOM 613 O O . LEU A 1 75 ? -5.766 35.968 27.195 1.00 88.94 75 LEU A O 1
ATOM 617 N N . SER A 1 76 ? -7.840 36.389 26.447 1.00 89.62 76 SER A N 1
ATOM 618 C CA . SER A 1 76 ? -7.399 37.043 25.212 1.00 89.62 76 SER A CA 1
ATOM 619 C C . SER A 1 76 ? -6.634 38.341 25.491 1.00 89.62 76 SER A C 1
ATOM 621 O O . SER A 1 76 ? -5.552 38.541 24.944 1.00 89.62 76 SER A O 1
ATOM 623 N N . CYS A 1 77 ? -7.117 39.166 26.428 1.00 88.62 77 CYS A N 1
ATOM 624 C CA . CYS A 1 77 ? -6.434 40.377 26.872 1.00 88.62 77 CYS A CA 1
ATOM 625 C C . CYS A 1 77 ? -5.069 40.047 27.480 1.00 88.62 77 CYS A C 1
ATOM 627 O O . CYS A 1 77 ? -4.076 40.685 27.137 1.00 88.62 77 CYS A O 1
ATOM 629 N N . ARG A 1 78 ? -4.991 39.006 28.321 1.00 92.56 78 ARG A N 1
ATOM 630 C CA . ARG A 1 78 ? -3.726 38.586 28.934 1.00 92.56 78 ARG A CA 1
ATOM 631 C C . ARG A 1 78 ? -2.728 38.034 27.915 1.00 92.56 78 ARG A C 1
ATOM 633 O O . ARG A 1 78 ? -1.532 38.269 28.053 1.00 92.56 78 ARG A O 1
ATOM 640 N N . LEU A 1 79 ? -3.195 37.313 26.896 1.00 89.50 79 LEU A N 1
ATOM 641 C CA . LEU A 1 79 ? -2.343 36.825 25.808 1.00 89.50 79 LEU A CA 1
ATOM 642 C C . LEU A 1 79 ? -1.820 37.969 24.937 1.00 89.50 79 LEU A C 1
ATOM 644 O O . LEU A 1 79 ? -0.637 37.978 24.617 1.00 89.50 79 LEU A O 1
ATOM 648 N N . ASN A 1 80 ? -2.662 38.953 24.621 1.00 88.31 80 ASN A N 1
ATOM 649 C CA . ASN A 1 80 ? -2.248 40.138 23.869 1.00 88.31 80 ASN A CA 1
ATOM 650 C C . ASN A 1 80 ? -1.249 40.996 24.663 1.00 88.31 80 ASN A C 1
ATOM 652 O O . ASN A 1 80 ? -0.299 41.525 24.095 1.00 88.31 80 ASN A O 1
ATOM 656 N N . GLU A 1 81 ? -1.422 41.104 25.983 1.00 93.00 81 GLU A N 1
ATOM 657 C CA . GLU A 1 81 ? -0.470 41.778 26.872 1.00 93.00 81 GLU A CA 1
ATOM 658 C C . GLU A 1 81 ? 0.890 41.060 26.893 1.00 93.00 81 GLU A C 1
ATOM 660 O O . GLU A 1 81 ? 1.934 41.704 26.787 1.00 93.00 81 GLU A O 1
ATOM 665 N N . LEU A 1 82 ? 0.888 39.724 26.966 1.00 91.00 82 LEU A N 1
ATOM 666 C CA . LEU A 1 82 ? 2.112 38.925 26.891 1.00 91.00 82 LEU A CA 1
ATOM 667 C C . LEU A 1 82 ? 2.792 39.036 25.524 1.00 91.00 82 LEU A C 1
ATOM 669 O O . LEU A 1 82 ? 4.016 39.110 25.482 1.00 91.00 82 LEU A O 1
ATOM 673 N N . ASP A 1 83 ? 2.027 39.087 24.433 1.00 89.50 83 ASP A N 1
ATOM 674 C CA . ASP A 1 83 ? 2.553 39.275 23.077 1.00 89.50 83 ASP A CA 1
ATOM 675 C C . ASP A 1 83 ? 3.183 40.667 22.909 1.00 89.50 83 ASP A C 1
ATOM 677 O O . ASP A 1 83 ? 4.296 40.790 22.408 1.00 89.50 83 ASP A O 1
ATOM 681 N N . LEU A 1 84 ? 2.553 41.715 23.452 1.00 88.38 84 LEU A N 1
ATOM 682 C CA . LEU A 1 84 ? 3.124 43.066 23.515 1.00 88.38 84 LEU A CA 1
ATOM 683 C C . LEU A 1 84 ? 4.412 43.118 24.346 1.00 88.38 84 LEU A C 1
ATOM 685 O O . LEU A 1 84 ? 5.372 43.786 23.960 1.00 88.38 84 LEU A O 1
ATOM 689 N N . MET A 1 85 ? 4.463 42.417 25.480 1.00 86.06 85 MET A N 1
ATOM 690 C CA . MET A 1 85 ? 5.688 42.300 26.275 1.00 86.06 85 MET A CA 1
ATOM 691 C C . MET A 1 85 ? 6.785 41.540 25.523 1.00 86.06 85 MET A C 1
ATOM 693 O O . MET A 1 85 ? 7.949 41.923 25.605 1.00 86.06 85 MET A O 1
ATOM 697 N N . LEU A 1 86 ? 6.421 40.506 24.761 1.00 81.12 86 LEU A N 1
ATOM 698 C CA . LEU A 1 86 ? 7.332 39.738 23.912 1.00 81.12 86 LEU A CA 1
ATOM 699 C C . LEU A 1 86 ? 7.886 40.590 22.769 1.00 81.12 86 LEU A C 1
ATOM 701 O O . LEU A 1 86 ? 9.093 40.608 22.559 1.00 81.12 86 LEU A O 1
ATOM 705 N N . GLN A 1 87 ? 7.037 41.356 22.087 1.00 83.06 87 GLN A N 1
ATOM 706 C CA . GLN A 1 87 ? 7.450 42.286 21.034 1.00 83.06 87 GLN A CA 1
ATOM 707 C C . GLN A 1 87 ? 8.375 43.389 21.572 1.00 83.06 87 GLN A C 1
ATOM 709 O O . GLN A 1 87 ? 9.366 43.733 20.927 1.00 83.06 87 GLN A O 1
ATOM 714 N N . ARG A 1 88 ? 8.113 43.889 22.789 1.00 80.25 88 ARG A N 1
ATOM 715 C CA . ARG A 1 88 ? 8.995 44.845 23.484 1.00 80.25 88 ARG A CA 1
ATOM 716 C C . ARG A 1 88 ? 10.326 44.216 23.908 1.00 80.25 88 ARG A C 1
ATOM 718 O O . ARG A 1 88 ? 11.359 44.862 23.775 1.00 80.25 88 ARG A O 1
ATOM 725 N N . ALA A 1 89 ? 10.322 42.970 24.383 1.00 76.19 89 ALA A N 1
ATOM 726 C CA . ALA A 1 89 ? 11.533 42.248 24.785 1.00 76.19 89 ALA A CA 1
ATOM 727 C C . ALA A 1 89 ? 12.406 41.825 23.591 1.00 76.19 89 ALA A C 1
ATOM 729 O O . ALA A 1 89 ? 13.622 41.728 23.723 1.00 76.19 89 ALA A O 1
ATOM 730 N N . LEU A 1 90 ? 11.792 41.596 22.427 1.00 75.19 90 LEU A N 1
ATOM 731 C CA . LEU A 1 90 ? 12.470 41.235 21.180 1.00 75.19 90 LEU A CA 1
ATOM 732 C C . LEU A 1 90 ? 12.935 42.451 20.357 1.00 75.19 90 LEU A C 1
ATOM 734 O O . LEU A 1 90 ? 13.441 42.271 19.253 1.00 75.19 90 LEU A O 1
ATOM 738 N N . GLY A 1 91 ? 12.803 43.676 20.880 1.00 57.44 91 GLY A N 1
ATOM 739 C CA . GLY A 1 91 ? 13.390 44.875 20.270 1.00 57.44 91 GLY A CA 1
ATOM 740 C C . GLY A 1 91 ? 12.773 45.294 18.930 1.00 57.44 91 GLY A C 1
ATOM 741 O O . GLY A 1 91 ? 13.450 45.921 18.118 1.00 57.44 91 GLY A O 1
ATOM 742 N N . GLY A 1 92 ? 11.503 44.964 18.676 1.00 48.69 92 GLY A N 1
ATOM 743 C CA . GLY A 1 92 ? 10.821 45.295 17.424 1.00 48.69 92 GLY A CA 1
ATOM 744 C C . GLY A 1 92 ? 10.437 46.773 17.315 1.00 48.69 92 GLY A C 1
ATOM 745 O O . GLY A 1 92 ? 9.298 47.137 17.590 1.00 48.69 92 GLY A O 1
ATOM 746 N N . HIS A 1 93 ? 11.367 47.625 16.883 1.00 41.81 93 HIS A N 1
ATOM 747 C CA . HIS A 1 93 ? 11.026 48.824 16.115 1.00 41.81 93 HIS A CA 1
ATOM 748 C C . HIS A 1 93 ? 10.908 48.411 14.645 1.00 41.81 93 HIS A C 1
ATOM 750 O O . HIS A 1 93 ? 11.903 48.097 13.996 1.00 41.81 93 HIS A O 1
ATOM 756 N N . THR A 1 94 ? 9.691 48.406 14.109 1.00 43.12 94 THR A N 1
ATOM 757 C CA . THR A 1 94 ? 9.472 48.473 12.663 1.00 43.12 94 THR A CA 1
ATOM 758 C C . THR A 1 94 ? 9.922 49.848 12.186 1.00 43.12 94 THR A C 1
ATOM 760 O O . THR A 1 94 ? 9.202 50.831 12.332 1.00 43.12 94 THR A O 1
ATOM 763 N N . ARG A 1 95 ? 11.146 49.906 11.660 1.00 35.31 95 ARG A N 1
ATOM 764 C CA . ARG A 1 95 ? 11.605 50.977 10.784 1.00 35.31 95 ARG A CA 1
ATOM 765 C C . ARG A 1 95 ? 10.932 50.752 9.430 1.00 35.31 95 ARG A C 1
ATOM 767 O O . ARG A 1 95 ? 11.243 49.789 8.734 1.00 35.31 95 ARG A O 1
ATOM 774 N N . GLU A 1 96 ? 9.943 51.585 9.130 1.00 41.91 96 GLU A N 1
ATOM 775 C CA . GLU A 1 96 ? 9.558 51.885 7.753 1.00 41.91 96 GLU A CA 1
ATOM 776 C C . GLU A 1 96 ? 10.766 52.496 7.022 1.00 41.91 96 GLU A C 1
ATOM 778 O O . GLU A 1 96 ? 11.633 53.074 7.678 1.00 41.91 96 GLU A O 1
ATOM 783 N N . GLU A 1 97 ? 10.771 52.394 5.686 1.00 33.91 97 GLU A N 1
ATOM 784 C CA . GLU A 1 97 ? 11.714 53.041 4.751 1.00 33.91 97 GLU A CA 1
ATOM 785 C C . GLU A 1 97 ? 12.978 52.222 4.406 1.00 33.91 97 GLU A C 1
ATOM 787 O O . GLU A 1 97 ? 13.956 52.214 5.147 1.00 33.91 97 GLU A O 1
ATOM 792 N N . GLU A 1 98 ? 12.941 51.494 3.279 1.00 31.84 98 GLU A N 1
ATOM 793 C CA . GLU A 1 98 ? 13.681 51.867 2.055 1.00 31.84 98 GLU A CA 1
ATOM 794 C C . GLU A 1 98 ? 13.320 50.916 0.895 1.00 31.84 98 GLU A C 1
ATOM 796 O O . GLU A 1 98 ? 13.503 49.701 0.963 1.00 31.84 98 GLU A O 1
ATOM 801 N N . LEU A 1 99 ? 12.748 51.494 -0.162 1.00 44.62 99 LEU A N 1
ATOM 802 C CA . LEU A 1 99 ? 12.610 50.890 -1.482 1.00 44.62 99 LEU A CA 1
ATOM 803 C C . LEU A 1 99 ? 13.930 51.101 -2.220 1.00 44.62 99 LEU A C 1
ATOM 805 O O . LEU A 1 99 ? 14.282 52.247 -2.488 1.00 44.62 99 LEU A O 1
ATOM 809 N N . THR A 1 100 ? 14.601 50.027 -2.616 1.00 38.00 100 THR A N 1
ATOM 810 C CA . THR A 1 100 ? 15.557 50.080 -3.723 1.00 38.00 100 THR A CA 1
ATOM 811 C C . THR A 1 100 ? 15.395 48.852 -4.605 1.00 38.00 100 THR A C 1
ATOM 813 O O . THR A 1 100 ? 15.526 47.707 -4.167 1.00 38.00 100 THR A O 1
ATOM 816 N N . ASP A 1 101 ? 15.037 49.156 -5.854 1.00 38.25 101 ASP A N 1
ATOM 817 C CA . ASP A 1 101 ? 15.307 48.371 -7.049 1.00 38.25 101 ASP A CA 1
ATOM 818 C C . ASP A 1 101 ? 16.710 47.764 -7.000 1.00 38.25 101 ASP A C 1
ATOM 820 O O . ASP A 1 101 ? 17.644 48.415 -6.550 1.00 38.25 101 ASP A O 1
ATOM 824 N N . GLU A 1 102 ? 16.841 46.533 -7.485 1.00 39.88 102 GLU A N 1
ATOM 825 C CA . GLU A 1 102 ? 17.828 46.163 -8.504 1.00 39.88 102 GLU A CA 1
ATOM 826 C C . GLU A 1 102 ? 17.567 44.697 -8.888 1.00 39.88 102 GLU A C 1
ATOM 828 O O . GLU A 1 102 ? 18.056 43.748 -8.269 1.00 39.88 102 GLU A O 1
ATOM 833 N N . ASP A 1 103 ? 16.748 44.525 -9.923 1.00 43.84 103 ASP A N 1
ATOM 834 C CA . ASP A 1 103 ? 16.596 43.283 -10.671 1.00 43.84 103 ASP A CA 1
ATOM 835 C C . ASP A 1 103 ? 17.489 43.384 -11.906 1.00 43.84 103 ASP A C 1
ATOM 837 O O . ASP A 1 103 ? 17.100 44.002 -12.891 1.00 43.84 103 ASP A O 1
ATOM 841 N N . ASN A 1 104 ? 18.704 42.830 -11.850 1.00 42.34 104 ASN A N 1
ATOM 842 C CA . ASN A 1 104 ? 19.516 42.587 -13.040 1.00 42.34 104 ASN A CA 1
ATOM 843 C C . ASN A 1 104 ? 20.535 41.455 -12.821 1.00 42.34 104 ASN A C 1
ATOM 845 O O . ASN A 1 104 ? 21.537 41.601 -12.127 1.00 42.34 104 ASN A O 1
ATOM 849 N N . LEU A 1 105 ? 20.307 40.376 -13.576 1.00 46.34 105 LEU A N 1
ATOM 850 C CA . LEU A 1 105 ? 21.316 39.487 -14.163 1.00 46.34 105 LEU A CA 1
ATOM 851 C C . LEU A 1 105 ? 22.011 38.472 -13.236 1.00 46.34 105 LEU A C 1
ATOM 853 O O . LEU A 1 105 ? 23.059 38.721 -12.650 1.00 46.34 105 LEU A O 1
ATOM 857 N N . SER A 1 106 ? 21.551 37.220 -13.309 1.00 42.38 106 SER A N 1
ATOM 858 C CA . SER A 1 106 ? 22.473 36.078 -13.300 1.00 42.38 106 SER A CA 1
ATOM 859 C C . SER A 1 106 ? 21.899 34.912 -14.103 1.00 42.38 106 SER A C 1
ATOM 861 O O . SER A 1 106 ? 21.052 34.145 -13.646 1.00 42.38 106 SER A O 1
ATOM 863 N N . GLN A 1 107 ? 22.343 34.824 -15.356 1.00 49.25 107 GLN A N 1
ATOM 864 C CA . GLN A 1 107 ? 22.246 33.623 -16.172 1.00 49.25 107 GLN A CA 1
ATOM 865 C C . GLN A 1 107 ? 23.418 32.696 -15.816 1.00 49.25 107 GLN A C 1
ATOM 867 O O . GLN 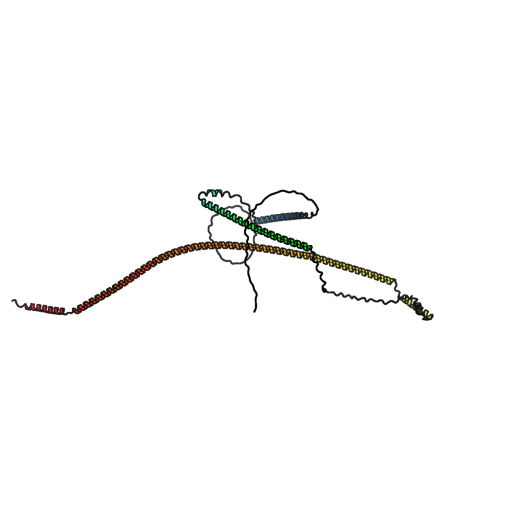A 1 107 ? 24.538 33.159 -15.617 1.00 49.25 107 GLN A O 1
ATOM 872 N N . HIS A 1 108 ? 23.144 31.389 -15.840 1.00 40.34 108 HIS A N 1
ATOM 873 C CA . HIS A 1 108 ? 24.091 30.267 -15.782 1.00 40.34 108 HIS A CA 1
ATOM 874 C C . HIS A 1 108 ? 24.589 29.839 -14.394 1.00 40.34 108 HIS A C 1
ATOM 876 O O . HIS A 1 108 ? 25.525 30.392 -13.829 1.00 40.34 108 HIS A O 1
ATOM 882 N N . SER A 1 109 ? 24.066 28.704 -13.925 1.00 46.00 109 SER A N 1
ATOM 883 C CA . SER A 1 109 ? 24.903 27.678 -13.297 1.00 46.00 109 SER A CA 1
ATOM 884 C C . SER A 1 109 ? 24.277 26.304 -13.501 1.00 46.00 109 SER A C 1
ATOM 886 O O . SER A 1 109 ? 23.303 25.915 -12.860 1.00 46.00 109 SER A O 1
ATOM 888 N N . ASP A 1 110 ? 24.864 25.603 -14.463 1.00 51.19 110 ASP A N 1
ATOM 889 C CA . ASP A 1 110 ? 24.801 24.165 -14.657 1.00 51.19 110 ASP A CA 1
ATOM 890 C C . ASP A 1 110 ? 25.416 23.508 -13.406 1.00 51.19 110 ASP A C 1
ATOM 892 O O . ASP A 1 110 ? 26.599 23.695 -13.119 1.00 51.19 110 ASP A O 1
ATOM 896 N N . SER A 1 111 ? 24.622 22.799 -12.602 1.00 42.78 111 SER A N 1
ATOM 897 C CA . SER A 1 111 ? 25.139 22.031 -11.463 1.00 42.78 111 SER A CA 1
ATOM 898 C C . SER A 1 111 ? 24.598 20.609 -11.511 1.00 42.78 111 SER A C 1
ATOM 900 O O . SER A 1 111 ? 23.535 20.267 -10.996 1.00 42.78 111 SER A O 1
ATOM 902 N N . VAL A 1 112 ? 25.360 19.827 -12.272 1.00 40.81 112 VAL A N 1
ATOM 903 C CA . VAL A 1 112 ? 25.677 18.404 -12.143 1.00 40.81 112 VAL A CA 1
ATOM 904 C C . VAL A 1 112 ? 25.045 17.691 -10.938 1.00 40.81 112 VAL A C 1
ATOM 906 O O . VAL A 1 112 ? 25.287 17.995 -9.774 1.00 40.81 112 VAL A O 1
ATOM 909 N N . MET A 1 113 ? 24.287 16.646 -11.267 1.00 41.75 113 MET A N 1
ATOM 910 C CA . MET A 1 113 ? 23.751 15.642 -10.354 1.00 41.75 113 MET A CA 1
ATOM 911 C C . MET A 1 113 ? 24.867 14.855 -9.656 1.00 41.75 113 MET A C 1
ATOM 913 O O . MET A 1 113 ? 25.467 13.975 -10.274 1.00 41.75 113 MET A O 1
ATOM 917 N N . ASP A 1 114 ? 25.053 15.072 -8.355 1.00 38.25 114 ASP A N 1
ATOM 918 C CA . ASP A 1 114 ? 25.873 14.194 -7.519 1.00 38.25 114 ASP A CA 1
ATOM 919 C C . ASP A 1 114 ? 25.009 13.185 -6.748 1.00 38.25 114 ASP A C 1
ATOM 921 O O . ASP A 1 114 ? 24.322 13.483 -5.768 1.00 38.25 114 ASP A O 1
ATOM 925 N N . TYR A 1 115 ? 25.063 11.933 -7.201 1.00 39.84 115 TYR A N 1
ATOM 926 C CA . TYR A 1 115 ? 24.579 10.776 -6.460 1.00 39.84 115 TYR A CA 1
ATOM 927 C C . TYR A 1 115 ? 25.728 10.164 -5.652 1.00 39.84 115 TYR A C 1
ATOM 929 O O . TYR A 1 115 ? 26.523 9.403 -6.205 1.00 39.84 115 TYR A O 1
ATOM 937 N N . ARG A 1 116 ? 25.750 10.329 -4.319 1.00 38.19 116 ARG A N 1
ATOM 938 C CA . ARG A 1 116 ? 26.334 9.292 -3.442 1.00 38.19 116 ARG A CA 1
ATOM 939 C C . ARG A 1 116 ? 25.854 9.306 -1.986 1.00 38.19 116 ARG A C 1
ATOM 941 O O . ARG A 1 116 ? 26.264 10.100 -1.158 1.00 38.19 116 ARG A O 1
ATOM 948 N N . ARG A 1 117 ? 25.056 8.272 -1.702 1.00 35.06 117 ARG A N 1
ATOM 949 C CA . ARG A 1 117 ? 25.206 7.280 -0.619 1.00 35.06 117 ARG A CA 1
ATOM 950 C C . ARG A 1 117 ? 25.360 7.776 0.834 1.00 35.06 117 ARG A C 1
ATOM 952 O O . ARG A 1 117 ? 26.435 8.102 1.312 1.00 35.06 117 ARG A O 1
ATOM 959 N N . ARG A 1 118 ? 24.247 7.578 1.547 1.00 41.25 118 ARG A N 1
ATOM 960 C CA . ARG A 1 118 ? 24.048 7.391 2.995 1.00 41.25 118 ARG A CA 1
ATOM 961 C C . ARG A 1 118 ? 25.281 6.930 3.796 1.00 41.25 118 ARG A C 1
ATOM 963 O O . ARG A 1 118 ? 25.836 5.866 3.516 1.00 41.25 118 ARG A O 1
ATOM 970 N N . LYS A 1 119 ? 25.501 7.592 4.935 1.00 39.88 119 LYS A N 1
ATOM 971 C CA . LYS A 1 119 ? 25.787 6.933 6.217 1.00 39.88 119 LYS A CA 1
ATOM 972 C C . LYS A 1 119 ? 24.871 7.499 7.302 1.00 39.88 119 LYS A C 1
ATOM 974 O O . LYS A 1 119 ? 24.541 8.678 7.294 1.00 39.88 119 LYS A O 1
ATOM 979 N N . ALA A 1 120 ? 24.411 6.597 8.158 1.00 38.47 120 ALA A N 1
ATOM 980 C CA . ALA A 1 120 ? 23.567 6.845 9.313 1.00 38.47 120 ALA A CA 1
ATOM 981 C C . ALA A 1 120 ? 24.438 7.084 10.552 1.00 38.47 120 ALA A C 1
ATOM 983 O O . ALA A 1 120 ? 25.429 6.376 10.695 1.00 38.47 120 ALA A O 1
ATOM 984 N N . GLU A 1 121 ? 24.031 7.995 11.440 1.00 32.91 121 GLU A N 1
ATOM 985 C CA . GLU A 1 121 ? 23.872 7.724 12.878 1.00 32.91 121 GLU A CA 1
ATOM 986 C C . GLU A 1 121 ? 23.317 8.944 13.650 1.00 32.91 121 GLU A C 1
ATOM 988 O O . GLU A 1 121 ? 23.802 10.059 13.487 1.00 32.91 121 GLU A O 1
ATOM 993 N N . ARG A 1 122 ? 22.355 8.641 14.541 1.00 34.66 122 ARG A N 1
ATOM 994 C CA . ARG A 1 122 ? 21.997 9.288 15.826 1.00 34.66 122 ARG A CA 1
ATOM 995 C C . ARG A 1 122 ? 21.031 10.488 15.866 1.00 34.66 122 ARG A C 1
ATOM 997 O O . ARG A 1 122 ? 21.399 11.648 15.760 1.00 34.66 122 ARG A O 1
ATOM 1004 N N . ASP A 1 123 ? 19.767 10.132 16.117 1.00 33.28 123 ASP A N 1
ATOM 1005 C CA . ASP A 1 123 ? 18.972 10.449 17.320 1.00 33.28 123 ASP A CA 1
ATOM 1006 C C . ASP A 1 123 ? 19.016 11.866 17.921 1.00 33.28 123 ASP A C 1
ATOM 1008 O O . ASP A 1 123 ? 19.897 12.189 18.710 1.00 33.28 123 ASP A O 1
ATOM 1012 N N . THR A 1 124 ? 17.955 12.661 17.720 1.00 34.75 124 THR A N 1
ATOM 1013 C CA . THR A 1 124 ? 16.940 13.004 18.756 1.00 34.75 124 THR A CA 1
ATOM 1014 C C . THR A 1 124 ? 15.835 13.924 18.186 1.00 34.75 124 THR A C 1
ATOM 1016 O O . THR A 1 124 ? 16.050 14.607 17.187 1.00 34.75 124 THR A O 1
ATOM 1019 N N . PRO A 1 125 ? 14.613 13.927 18.766 1.00 46.06 125 PRO A N 1
ATOM 1020 C CA . PRO A 1 125 ? 13.390 14.342 18.079 1.00 46.06 125 PRO A CA 1
ATOM 1021 C C . PRO A 1 125 ? 12.977 15.776 18.421 1.00 46.06 125 PRO A C 1
ATOM 1023 O O . PRO A 1 125 ? 12.896 16.116 19.600 1.00 46.06 125 PRO A O 1
ATOM 1026 N N . ARG A 1 126 ? 12.596 16.601 17.432 1.00 33.94 126 ARG A N 1
ATOM 1027 C CA . ARG A 1 126 ? 11.866 17.853 17.705 1.00 33.94 126 ARG A CA 1
ATOM 1028 C C . ARG A 1 126 ? 10.761 18.167 16.692 1.00 33.94 126 ARG A C 1
ATOM 1030 O O . ARG A 1 126 ? 10.997 18.422 15.522 1.00 33.94 126 ARG A O 1
ATOM 1037 N N . LEU A 1 127 ? 9.554 18.139 17.258 1.00 38.66 127 LEU A N 1
ATOM 1038 C CA . LEU A 1 127 ? 8.419 19.046 17.089 1.00 38.66 127 LEU A CA 1
ATOM 1039 C C . LEU A 1 127 ? 7.889 19.334 15.675 1.00 38.66 127 LEU A C 1
ATOM 1041 O O . LEU A 1 127 ? 8.370 20.189 14.940 1.00 38.66 127 LEU A O 1
ATOM 1045 N N . ARG A 1 128 ? 6.730 18.717 15.412 1.00 35.47 128 ARG A N 1
ATOM 1046 C CA . ARG A 1 128 ? 5.685 19.252 14.535 1.00 35.47 128 ARG A CA 1
ATOM 1047 C C . ARG A 1 128 ? 5.211 20.614 15.050 1.00 35.47 128 ARG A C 1
ATOM 1049 O O . ARG A 1 128 ? 4.755 20.694 16.189 1.00 35.47 128 ARG A O 1
ATOM 1056 N N . TYR A 1 129 ? 5.195 21.618 14.179 1.00 36.62 129 TYR A N 1
ATOM 1057 C CA . TYR A 1 129 ? 4.305 22.771 14.320 1.00 36.62 129 TYR A CA 1
ATOM 1058 C C . TYR A 1 129 ? 2.958 22.504 13.623 1.00 36.62 129 TYR A C 1
ATOM 1060 O O . TYR A 1 129 ? 2.917 21.764 12.633 1.00 36.62 129 TYR A O 1
ATOM 1068 N N . PRO A 1 130 ? 1.844 23.046 14.150 1.00 48.19 130 PRO A N 1
ATOM 1069 C CA . PRO A 1 130 ? 0.501 22.753 13.682 1.00 48.19 130 PRO A CA 1
ATOM 1070 C C . PRO A 1 130 ? 0.101 23.616 12.480 1.00 48.19 130 PRO A C 1
ATOM 1072 O O . PRO A 1 130 ? 0.375 24.810 12.395 1.00 48.19 130 PRO A O 1
ATOM 1075 N N . SER A 1 131 ? -0.620 22.978 11.569 1.00 35.41 131 SER A N 1
ATOM 1076 C CA . SER A 1 131 ? -1.362 23.563 10.458 1.00 35.41 131 SER A CA 1
ATOM 1077 C C . SER A 1 131 ? -2.428 24.559 10.936 1.00 35.41 131 SER A C 1
ATOM 1079 O O . SER A 1 131 ? -3.331 24.188 11.687 1.00 35.41 131 SER A O 1
ATOM 1081 N N . ARG A 1 132 ? -2.359 25.801 10.441 1.00 35.84 132 ARG A N 1
ATOM 1082 C CA . ARG A 1 132 ? -3.430 26.808 10.519 1.00 35.84 132 ARG A CA 1
ATOM 1083 C C . ARG A 1 132 ? -4.519 26.486 9.477 1.00 35.84 132 ARG A C 1
ATOM 1085 O O . ARG A 1 132 ? -4.169 26.294 8.313 1.00 35.84 132 ARG A O 1
ATOM 1092 N N . PRO A 1 133 ? -5.817 26.453 9.832 1.00 39.34 133 PRO A N 1
ATOM 1093 C CA . PRO A 1 133 ? -6.896 26.356 8.856 1.00 39.34 133 PRO A CA 1
ATOM 1094 C C . PRO A 1 133 ? -7.206 27.755 8.309 1.00 39.34 133 PRO A C 1
ATOM 1096 O O . PRO A 1 133 ? -7.524 28.666 9.073 1.00 39.34 133 PRO A O 1
ATOM 1099 N N . ARG A 1 134 ? -7.107 27.945 6.990 1.00 32.16 134 ARG A N 1
ATOM 1100 C CA . ARG A 1 134 ? -7.615 29.145 6.312 1.00 32.16 134 ARG A CA 1
ATOM 1101 C C . ARG A 1 134 ? -8.831 28.740 5.487 1.00 32.16 134 ARG A C 1
ATOM 1103 O O . ARG A 1 134 ? -8.715 28.005 4.513 1.00 32.16 134 ARG A O 1
ATOM 1110 N N . SER A 1 135 ? -9.992 29.177 5.952 1.00 37.56 135 SER A N 1
ATOM 1111 C CA . SER A 1 135 ? -11.265 29.167 5.242 1.00 37.56 135 SER A CA 1
ATOM 1112 C C . SER A 1 135 ? -11.131 29.813 3.863 1.00 37.56 135 SER A C 1
ATOM 1114 O O . SER A 1 135 ? -10.653 30.943 3.763 1.00 37.56 135 SER A O 1
ATOM 1116 N N . LEU A 1 136 ? -11.608 29.124 2.828 1.00 36.50 136 LEU A N 1
ATOM 1117 C CA . LEU A 1 136 ? -11.881 29.702 1.516 1.00 36.50 136 LEU A CA 1
ATOM 1118 C C . LEU A 1 136 ? -13.356 29.459 1.196 1.00 36.50 136 LEU A C 1
ATOM 1120 O O . LEU A 1 136 ? -13.747 28.372 0.779 1.00 36.50 136 LEU A O 1
ATOM 1124 N N . SER A 1 137 ? -14.163 30.493 1.411 1.00 33.44 137 SER A N 1
ATOM 1125 C CA . SER A 1 137 ? -15.333 30.745 0.574 1.00 33.44 137 SER A CA 1
ATOM 1126 C C . SER A 1 137 ? -14.826 31.378 -0.729 1.00 33.44 137 SER A C 1
ATOM 1128 O O . SER A 1 137 ? -13.954 32.247 -0.653 1.00 33.44 137 SER A O 1
ATOM 1130 N N . PRO A 1 138 ? -15.322 30.992 -1.914 1.00 39.84 138 PRO A N 1
ATOM 1131 C CA . PRO A 1 138 ? -14.954 31.659 -3.154 1.00 39.84 138 PRO A CA 1
ATOM 1132 C C . PRO A 1 138 ? -15.792 32.933 -3.324 1.00 39.84 138 PRO A C 1
ATOM 1134 O O . PRO A 1 138 ? -17.007 32.868 -3.496 1.00 39.84 138 PRO A O 1
ATOM 1137 N N . SER A 1 139 ? -15.145 34.095 -3.285 1.00 30.98 139 SER A N 1
ATOM 1138 C CA . SER A 1 139 ? -15.688 35.349 -3.813 1.00 30.98 139 SER A CA 1
ATOM 1139 C C . SER A 1 139 ? -15.295 35.491 -5.288 1.00 30.98 139 SER A C 1
ATOM 1141 O O . SER A 1 139 ? -14.124 35.361 -5.644 1.00 30.98 139 SER A O 1
ATOM 1143 N N . SER A 1 140 ? -16.297 35.712 -6.137 1.00 36.47 140 SER A N 1
ATOM 1144 C CA . SER A 1 140 ? -16.226 35.866 -7.595 1.00 36.47 140 SER A CA 1
ATOM 1145 C C . SER A 1 140 ? -15.306 37.011 -8.049 1.00 36.47 140 SER A C 1
ATOM 1147 O O . SER A 1 140 ? -15.364 38.080 -7.440 1.00 36.47 140 SER A O 1
ATOM 1149 N N . PRO A 1 141 ? -14.549 36.881 -9.158 1.00 42.41 141 PRO A N 1
ATOM 1150 C CA . PRO A 1 141 ? -13.957 38.037 -9.816 1.00 42.41 141 PRO A CA 1
ATOM 1151 C C . PRO A 1 141 ? -14.942 38.655 -10.819 1.00 42.41 141 PRO A C 1
ATOM 1153 O O . PRO A 1 141 ? -15.421 38.008 -11.752 1.00 42.41 141 PRO A O 1
ATOM 1156 N N . SER A 1 142 ? -15.228 39.936 -10.595 1.00 37.72 142 SER A N 1
ATOM 1157 C CA . SER A 1 142 ? -15.901 40.845 -11.518 1.00 37.72 142 SER A CA 1
ATOM 1158 C C . SER A 1 142 ? -14.907 41.399 -12.546 1.00 37.72 142 SER A C 1
ATOM 1160 O O . SER A 1 142 ? -13.800 41.794 -12.197 1.00 37.72 142 SER A O 1
ATOM 1162 N N . SER A 1 143 ? -15.363 41.466 -13.801 1.00 45.78 143 SER A N 1
ATOM 1163 C CA . SER A 1 143 ? -15.036 42.483 -14.816 1.00 45.78 143 SER A CA 1
ATOM 1164 C C . SER A 1 143 ? -13.560 42.802 -15.120 1.00 45.78 143 SER A C 1
ATOM 1166 O O . SER A 1 143 ? -13.082 43.885 -14.800 1.00 45.78 143 SER A O 1
ATOM 1168 N N . GLN A 1 144 ? -12.887 41.933 -15.883 1.00 38.91 144 GLN A N 1
ATOM 1169 C CA . GLN A 1 144 ? -11.745 42.324 -16.739 1.00 38.91 144 GLN A CA 1
ATOM 1170 C C . GLN A 1 144 ? -11.789 41.704 -18.154 1.00 38.91 144 GLN A C 1
ATOM 1172 O O . GLN A 1 144 ? -10.818 41.761 -18.899 1.00 38.91 144 GLN A O 1
ATOM 1177 N N . HIS A 1 145 ? -12.930 41.147 -18.574 1.00 39.19 145 HIS A N 1
ATOM 1178 C CA . HIS A 1 145 ? -13.037 40.428 -19.853 1.00 39.19 145 HIS A CA 1
ATOM 1179 C C . HIS A 1 145 ? -13.466 41.264 -21.068 1.00 39.19 145 HIS A C 1
ATOM 1181 O O . HIS A 1 145 ? -13.618 40.700 -22.145 1.00 39.19 145 HIS A O 1
ATOM 1187 N N . GLN A 1 146 ? -13.639 42.583 -20.952 1.00 47.91 146 GLN A N 1
ATOM 1188 C CA . GLN A 1 146 ? -14.090 43.395 -22.095 1.00 47.91 146 GLN A CA 1
ATOM 1189 C C . GLN A 1 146 ? -12.961 44.036 -22.914 1.00 47.91 146 GLN A C 1
ATOM 1191 O O . GLN A 1 146 ? -13.199 44.392 -24.059 1.00 47.91 146 GLN A O 1
ATOM 1196 N N . LEU A 1 147 ? -11.725 44.114 -22.405 1.00 45.44 147 LEU A N 1
ATOM 1197 C CA . LEU A 1 147 ? -10.636 44.804 -23.119 1.00 45.44 147 LEU A CA 1
ATOM 1198 C C . LEU A 1 147 ? -9.810 43.912 -24.062 1.00 45.44 147 LEU A C 1
ATOM 1200 O O . LEU A 1 147 ? -9.035 44.432 -24.856 1.00 45.44 147 LEU A O 1
ATOM 1204 N N . PHE A 1 148 ? -9.991 42.588 -24.025 1.00 41.47 148 PHE A N 1
ATOM 1205 C CA . PHE A 1 148 ? -9.238 41.667 -24.888 1.00 41.47 148 PHE A CA 1
ATOM 1206 C C . PHE A 1 148 ? -9.981 41.261 -26.170 1.00 41.47 148 PHE A C 1
ATOM 1208 O O . PHE A 1 148 ? -9.331 40.978 -27.171 1.00 41.47 148 PHE A O 1
ATOM 1215 N N . SER A 1 149 ? -11.320 41.295 -26.196 1.00 47.69 149 SER A N 1
ATOM 1216 C CA . SER A 1 149 ? -12.081 40.887 -27.390 1.00 47.69 149 SER A CA 1
ATOM 1217 C C . SER A 1 149 ? -12.088 41.926 -28.515 1.00 47.69 149 SER A C 1
ATOM 1219 O O . SER A 1 149 ? -12.221 41.553 -29.673 1.00 47.69 149 SER A O 1
ATOM 1221 N N . GLU A 1 150 ? -11.911 43.215 -28.214 1.00 44.69 150 GLU A N 1
ATOM 1222 C CA . GLU A 1 150 ? -11.993 44.277 -29.231 1.00 44.69 150 GLU A CA 1
ATOM 1223 C C . GLU A 1 150 ? -10.683 44.480 -30.019 1.00 44.69 150 GLU A C 1
ATOM 1225 O O . GLU A 1 150 ? -10.693 45.045 -31.116 1.00 44.69 150 GLU A O 1
ATOM 1230 N N . LEU A 1 151 ? -9.553 43.992 -29.485 1.00 46.50 151 LEU A N 1
ATOM 1231 C CA . LEU A 1 151 ? -8.236 44.100 -30.122 1.00 46.50 151 LEU A CA 1
ATOM 1232 C C . LEU A 1 151 ? -7.939 42.920 -31.070 1.00 46.50 151 LEU A C 1
ATOM 1234 O O . LEU A 1 151 ? -7.274 43.109 -32.089 1.00 46.50 151 LEU A O 1
ATOM 1238 N N . GLU A 1 152 ? -8.455 41.719 -30.779 1.00 49.22 152 GLU A N 1
ATOM 1239 C CA . GLU A 1 152 ? -8.244 40.524 -31.617 1.00 49.22 152 GLU A CA 1
ATOM 1240 C C . GLU A 1 152 ? -9.030 40.567 -32.939 1.00 49.22 152 GLU A C 1
ATOM 1242 O O . GLU A 1 152 ? -8.535 40.093 -33.966 1.00 49.22 152 GLU A O 1
ATOM 1247 N N . ASP A 1 153 ? -10.204 41.206 -32.960 1.00 48.28 153 ASP A N 1
ATOM 1248 C CA . ASP A 1 153 ? -11.075 41.238 -34.145 1.00 48.28 153 ASP A CA 1
ATOM 1249 C C . ASP A 1 153 ? -10.552 42.138 -35.284 1.00 48.28 153 ASP A C 1
ATOM 1251 O O . ASP A 1 153 ? -10.981 41.998 -36.431 1.00 48.28 153 ASP A O 1
ATOM 1255 N N . LYS A 1 154 ? -9.582 43.032 -35.025 1.00 50.09 154 LYS A N 1
ATOM 1256 C CA . LYS A 1 154 ? -9.047 43.961 -36.045 1.00 50.09 154 LYS A CA 1
ATOM 1257 C C . LYS A 1 154 ? -7.783 43.478 -36.767 1.00 50.09 154 LYS A C 1
ATOM 1259 O O . LYS A 1 154 ? -7.406 44.079 -37.769 1.00 50.09 154 LYS A O 1
ATOM 1264 N N . LEU A 1 155 ? -7.150 42.384 -36.330 1.00 46.50 155 LEU A N 1
ATOM 1265 C CA . LEU A 1 155 ? -5.907 41.870 -36.938 1.00 46.50 155 LEU A CA 1
ATOM 1266 C C . LEU A 1 155 ? -6.107 40.693 -37.914 1.00 46.50 155 LEU A C 1
ATOM 1268 O O . LEU A 1 155 ? -5.147 40.226 -38.522 1.00 46.50 155 LEU A O 1
ATOM 1272 N N . CYS A 1 156 ? -7.341 40.231 -38.130 1.00 48.66 156 CYS A N 1
ATOM 1273 C CA . CYS A 1 156 ? -7.617 38.976 -38.841 1.00 48.66 156 CYS A CA 1
ATOM 1274 C C . CYS A 1 156 ? -8.342 39.136 -40.195 1.00 48.66 156 CYS A C 1
ATOM 1276 O O . CYS A 1 156 ? -9.226 38.344 -40.524 1.00 48.66 156 CYS A O 1
ATOM 1278 N N . SER A 1 157 ? -7.981 40.124 -41.021 1.00 54.12 157 SER A N 1
ATOM 1279 C CA . SER A 1 157 ? -8.670 40.328 -42.311 1.00 54.12 157 SER A CA 1
ATOM 1280 C C . SER A 1 157 ? -8.188 39.417 -43.454 1.00 54.12 157 SER A C 1
ATOM 1282 O O . SER A 1 157 ? -9.009 39.010 -44.269 1.00 54.12 157 SER A O 1
ATOM 1284 N N . ASN A 1 158 ? -6.903 39.048 -43.557 1.00 52.31 158 ASN A N 1
ATOM 1285 C CA . ASN A 1 158 ? -6.367 38.613 -44.867 1.00 52.31 158 ASN A CA 1
ATOM 1286 C C . ASN A 1 158 ? -5.740 37.198 -44.929 1.00 52.31 158 ASN A C 1
ATOM 1288 O O . ASN A 1 158 ? -4.977 36.904 -45.843 1.00 52.31 158 ASN A O 1
ATOM 1292 N N . GLY A 1 159 ? -6.107 36.280 -44.023 1.00 56.47 159 GLY A N 1
ATOM 1293 C CA . GLY A 1 159 ? -5.674 34.861 -44.064 1.00 56.47 159 GLY A CA 1
ATOM 1294 C C . GLY A 1 159 ? -6.695 33.853 -43.507 1.00 56.47 159 GLY A C 1
ATOM 1295 O O . GLY A 1 159 ? -6.392 32.691 -43.241 1.00 56.47 159 GLY A O 1
ATOM 1296 N N . THR A 1 160 ? -7.931 34.297 -43.288 1.00 57.97 160 THR A N 1
ATOM 1297 C CA . THR A 1 160 ? -8.796 33.837 -42.188 1.00 57.97 160 THR A CA 1
ATOM 1298 C C . THR A 1 160 ? -9.700 32.641 -42.501 1.00 57.97 160 THR A C 1
ATOM 1300 O O . THR A 1 160 ? -10.416 32.156 -41.626 1.00 57.97 160 THR A O 1
ATOM 1303 N N . GLY A 1 161 ? -9.681 32.116 -43.729 1.00 61.94 161 GLY A N 1
ATOM 1304 C CA . GLY A 1 161 ? -10.578 31.028 -44.138 1.00 61.94 161 GLY A CA 1
ATOM 1305 C C . GLY A 1 161 ? -10.274 29.680 -43.473 1.00 61.94 161 GLY A C 1
ATOM 1306 O O . GLY A 1 161 ? -11.195 28.939 -43.130 1.00 61.94 161 GLY A O 1
ATOM 1307 N N . GLN A 1 162 ? -8.995 29.353 -43.267 1.00 63.75 162 GLN A N 1
ATOM 1308 C CA . GLN A 1 162 ? -8.592 28.083 -42.648 1.00 63.75 162 GLN A CA 1
ATOM 1309 C C . GLN A 1 162 ? -8.716 28.127 -41.118 1.00 63.75 162 GLN A C 1
ATOM 1311 O O . GLN A 1 162 ? -9.253 27.196 -40.521 1.00 63.75 162 GLN A O 1
ATOM 1316 N N . ILE A 1 163 ? -8.336 29.243 -40.490 1.00 71.44 163 ILE A N 1
ATOM 1317 C CA . ILE A 1 163 ? -8.426 29.434 -39.032 1.00 71.44 163 ILE A CA 1
ATOM 1318 C C . ILE A 1 163 ? -9.889 29.401 -38.561 1.00 71.44 163 ILE A C 1
ATOM 1320 O O . ILE A 1 163 ? -10.217 28.723 -37.586 1.00 71.44 163 ILE A O 1
ATOM 1324 N N . ARG A 1 164 ? -10.809 30.032 -39.307 1.00 74.94 164 ARG A N 1
ATOM 1325 C CA . ARG A 1 164 ? -12.249 30.006 -38.995 1.00 74.94 164 ARG A CA 1
ATOM 1326 C C . ARG A 1 164 ? -12.846 28.597 -39.103 1.00 74.94 164 ARG A C 1
ATOM 1328 O O . ARG A 1 164 ? -13.698 28.228 -38.295 1.00 74.94 164 ARG A O 1
ATOM 1335 N N . LYS A 1 165 ? -12.368 27.781 -40.054 1.00 80.25 165 LYS A N 1
ATOM 1336 C CA . LYS A 1 165 ? -12.754 26.364 -40.181 1.00 80.25 165 LYS A CA 1
ATOM 1337 C C . LYS A 1 165 ? -12.266 25.544 -38.985 1.00 80.25 165 LYS A C 1
ATOM 1339 O O . LYS A 1 165 ? -13.074 24.820 -38.407 1.00 80.25 165 LYS A O 1
ATOM 1344 N N . ILE A 1 166 ? -11.012 25.721 -38.561 1.00 81.62 166 ILE A N 1
ATOM 1345 C CA . ILE A 1 166 ? -10.441 25.044 -37.383 1.00 81.62 166 ILE A CA 1
ATOM 1346 C C . ILE A 1 166 ? -11.231 25.400 -36.116 1.00 81.62 166 ILE A C 1
ATOM 1348 O O . ILE A 1 166 ? -11.649 24.499 -35.391 1.00 81.62 166 ILE A O 1
ATOM 1352 N N . HIS A 1 167 ? -11.541 26.682 -35.895 1.00 78.12 167 HIS A N 1
ATOM 1353 C CA . HIS A 1 167 ? -12.381 27.103 -34.767 1.00 78.12 167 HIS A CA 1
ATOM 1354 C C . HIS A 1 167 ? -13.781 26.476 -34.807 1.00 78.12 167 HIS A C 1
ATOM 1356 O O . HIS A 1 167 ? -14.269 25.989 -33.788 1.00 78.12 167 HIS A O 1
ATOM 1362 N N . SER A 1 168 ? -14.420 26.424 -35.982 1.00 83.38 168 SER A N 1
ATOM 1363 C CA . SER A 1 168 ? -15.740 25.796 -36.124 1.00 83.38 168 SER A CA 1
ATOM 1364 C C . SER A 1 168 ? -15.715 24.286 -35.851 1.00 83.38 168 SER A C 1
ATOM 1366 O O . SER A 1 168 ? -16.659 23.745 -35.277 1.00 83.38 168 SER A O 1
ATOM 1368 N N . GLN A 1 169 ? -14.628 23.604 -36.223 1.00 86.94 169 GLN A N 1
ATOM 1369 C CA . GLN A 1 169 ? -14.439 22.175 -35.987 1.00 86.94 169 GLN A CA 1
ATOM 1370 C C . GLN A 1 169 ? -14.204 21.889 -34.500 1.00 86.94 169 GLN A C 1
ATOM 1372 O O . GLN A 1 169 ? -14.824 20.986 -33.944 1.00 86.94 169 GLN A O 1
ATOM 1377 N N . LEU A 1 170 ? -13.382 22.709 -33.842 1.00 86.50 170 LEU A N 1
ATOM 1378 C CA . LEU A 1 170 ? -13.085 22.596 -32.415 1.00 86.50 170 LEU A CA 1
ATOM 1379 C C . LEU A 1 170 ? -14.327 22.880 -31.556 1.00 86.50 170 LEU A C 1
ATOM 1381 O O . LEU A 1 170 ? -14.562 22.200 -30.556 1.00 86.50 170 LEU A O 1
ATOM 1385 N N . GLN A 1 171 ? -15.176 23.821 -31.981 1.00 88.75 171 GLN A N 1
ATOM 1386 C CA . GLN A 1 171 ? -16.460 24.075 -31.329 1.00 88.75 171 GLN A CA 1
ATOM 1387 C C . GLN A 1 171 ? -17.422 22.886 -31.479 1.00 88.75 171 GLN A C 1
ATOM 1389 O O . GLN A 1 171 ? -17.992 22.442 -30.484 1.00 88.75 171 GLN A O 1
ATOM 1394 N N . LYS A 1 172 ? -17.548 22.308 -32.683 1.00 89.38 172 LYS A N 1
ATOM 1395 C CA . LYS A 1 172 ? -18.363 21.099 -32.912 1.00 89.38 172 LYS A CA 1
ATOM 1396 C C . LYS A 1 172 ? -17.880 19.920 -32.070 1.00 89.38 172 LYS A C 1
ATOM 1398 O O . LYS A 1 172 ? -18.692 19.237 -31.452 1.00 89.38 172 LYS A O 1
ATOM 1403 N N . GLU A 1 173 ? -16.568 19.719 -31.984 1.00 90.69 173 GLU A N 1
ATOM 1404 C CA . GLU A 1 173 ? -15.980 18.672 -31.151 1.00 90.69 173 GLU A CA 1
ATOM 1405 C C . GLU A 1 173 ? -16.283 18.898 -29.662 1.00 90.69 173 GLU A C 1
ATOM 1407 O O . GLU A 1 173 ? -16.638 17.964 -28.937 1.00 90.69 173 GLU A O 1
ATOM 1412 N N . ARG A 1 174 ? -16.206 20.147 -29.191 1.00 89.38 174 ARG A N 1
ATOM 1413 C CA . ARG A 1 174 ? -16.587 20.508 -27.821 1.00 89.38 174 ARG A CA 1
ATOM 1414 C C . ARG A 1 174 ? -18.064 20.217 -27.561 1.00 89.38 174 ARG A C 1
ATOM 1416 O O . ARG A 1 174 ? -18.400 19.626 -26.533 1.00 89.38 174 ARG A O 1
ATOM 1423 N N . ASP A 1 175 ? -18.939 20.560 -28.497 1.00 92.12 175 ASP A N 1
ATOM 1424 C CA . ASP A 1 175 ? -20.372 20.297 -28.391 1.00 92.12 175 ASP A CA 1
ATOM 1425 C C . ASP A 1 175 ? -20.672 18.788 -28.387 1.00 92.12 175 ASP A C 1
ATOM 1427 O O . ASP A 1 175 ? -21.496 18.314 -27.606 1.00 92.12 175 ASP A O 1
ATOM 1431 N N . GLU A 1 176 ? -19.957 17.989 -29.176 1.00 94.00 176 GLU A N 1
ATOM 1432 C CA . GLU A 1 176 ? -20.057 16.528 -29.136 1.00 94.00 176 GLU A CA 1
ATOM 1433 C C . GLU A 1 176 ? -19.569 15.941 -27.810 1.00 94.00 176 GLU A C 1
ATOM 1435 O O . GLU A 1 176 ? -20.227 15.064 -27.244 1.00 94.00 176 GLU A O 1
ATOM 1440 N N . ARG A 1 177 ? -18.450 16.440 -27.272 1.00 89.12 177 ARG A N 1
ATOM 1441 C CA . ARG A 1 177 ? -17.939 16.028 -25.956 1.00 89.12 177 ARG A CA 1
ATOM 1442 C C . ARG A 1 177 ? -18.939 16.356 -24.849 1.00 89.12 177 ARG A C 1
ATOM 1444 O O . ARG A 1 177 ? -19.183 15.512 -23.990 1.00 89.12 177 ARG A O 1
ATOM 1451 N N . THR A 1 178 ? -19.579 17.526 -24.889 1.00 92.62 178 THR A N 1
ATOM 1452 C CA . THR A 1 178 ? -20.614 17.880 -23.901 1.00 92.62 178 THR A CA 1
ATOM 1453 C C . THR A 1 178 ? -21.872 17.024 -24.046 1.00 92.62 178 THR A C 1
ATOM 1455 O O . THR A 1 178 ? -22.434 16.608 -23.035 1.00 92.62 178 THR A O 1
ATOM 1458 N N . LYS A 1 179 ? -22.302 16.693 -25.272 1.00 93.81 179 LYS A N 1
ATOM 1459 C CA . LYS A 1 179 ? -23.417 15.759 -25.508 1.00 93.81 179 LYS A CA 1
ATOM 1460 C C . LYS A 1 179 ? -23.102 14.368 -24.959 1.00 93.81 179 LYS A C 1
ATOM 1462 O O . LYS A 1 179 ? -23.917 13.820 -24.222 1.00 93.81 179 LYS A O 1
ATOM 1467 N N . LYS A 1 180 ? -21.911 13.831 -25.241 1.00 93.44 180 LYS A N 1
ATOM 1468 C CA . LYS A 1 180 ? -21.449 12.538 -24.706 1.00 93.44 180 LYS A CA 1
ATOM 1469 C C . LYS A 1 180 ? -21.400 12.553 -23.177 1.00 93.44 180 LYS A C 1
ATOM 1471 O O . LYS A 1 180 ? -21.941 11.649 -22.549 1.00 93.44 180 LYS A O 1
ATOM 1476 N N . ALA A 1 181 ? -20.855 13.611 -22.575 1.00 94.50 181 ALA A N 1
ATOM 1477 C CA . ALA A 1 181 ? -20.824 13.770 -21.122 1.00 94.50 181 ALA A CA 1
ATOM 1478 C C . ALA A 1 181 ? -22.233 13.811 -20.506 1.00 94.50 181 ALA A C 1
ATOM 1480 O O . ALA A 1 181 ? -22.472 13.161 -19.495 1.00 94.50 181 ALA A O 1
ATOM 1481 N N . LYS A 1 182 ? -23.188 14.508 -21.138 1.00 96.12 182 LYS A N 1
ATOM 1482 C CA . LYS A 1 182 ? -24.593 14.533 -20.695 1.00 96.12 182 LYS A CA 1
ATOM 1483 C C . LYS A 1 182 ? -25.253 13.157 -20.773 1.00 96.12 182 LYS A C 1
ATOM 1485 O O . LYS A 1 182 ? -26.027 12.821 -19.886 1.00 96.12 182 LYS A O 1
ATOM 1490 N N . VAL A 1 183 ? -24.967 12.368 -21.810 1.00 96.38 183 VAL A N 1
ATOM 1491 C CA . VAL A 1 183 ? -25.491 10.995 -21.932 1.00 96.38 183 VAL A CA 1
ATOM 1492 C C . VAL A 1 183 ? -24.932 10.105 -20.824 1.00 96.38 183 VAL A C 1
ATOM 1494 O O . VAL A 1 183 ? -25.699 9.408 -20.168 1.00 96.38 183 VAL A O 1
ATOM 1497 N N . VAL A 1 184 ? -23.624 10.178 -20.560 1.00 96.00 184 VAL A N 1
ATOM 1498 C CA . VAL A 1 184 ? -22.984 9.417 -19.474 1.00 96.00 184 VAL A CA 1
ATOM 1499 C C . VAL A 1 184 ? -23.520 9.842 -18.105 1.00 96.00 184 VAL A C 1
ATOM 1501 O O . VAL A 1 184 ? -23.834 8.985 -17.285 1.00 96.00 184 VAL A O 1
ATOM 1504 N N . ALA A 1 185 ? -23.684 11.146 -17.868 1.00 95.94 185 ALA A N 1
ATOM 1505 C CA . ALA A 1 185 ? -24.252 11.660 -16.624 1.00 95.94 185 ALA A CA 1
ATOM 1506 C C . ALA A 1 185 ? -25.684 11.150 -16.398 1.00 95.94 185 ALA A C 1
ATOM 1508 O O . ALA A 1 185 ? -25.989 10.669 -15.312 1.00 95.94 185 ALA A O 1
ATOM 1509 N N . LYS A 1 186 ? -26.532 11.169 -17.435 1.00 96.44 186 LYS A N 1
ATOM 1510 C CA . LYS A 1 186 ? -27.895 10.622 -17.360 1.00 96.44 186 LYS A CA 1
ATOM 1511 C C . LYS A 1 186 ? -27.911 9.120 -17.085 1.00 96.44 186 LYS A C 1
ATOM 1513 O O . LYS A 1 186 ? -28.660 8.683 -16.224 1.00 96.44 186 LYS A O 1
ATOM 1518 N N . ALA A 1 187 ? -27.060 8.344 -17.759 1.00 96.50 187 ALA A N 1
ATOM 1519 C CA . ALA A 1 187 ? -26.954 6.906 -17.508 1.00 96.50 187 ALA A CA 1
ATOM 1520 C C . ALA A 1 187 ? -26.568 6.615 -16.047 1.00 96.50 187 ALA A C 1
ATOM 1522 O O . ALA A 1 187 ? -27.153 5.745 -15.409 1.00 96.50 187 ALA A O 1
A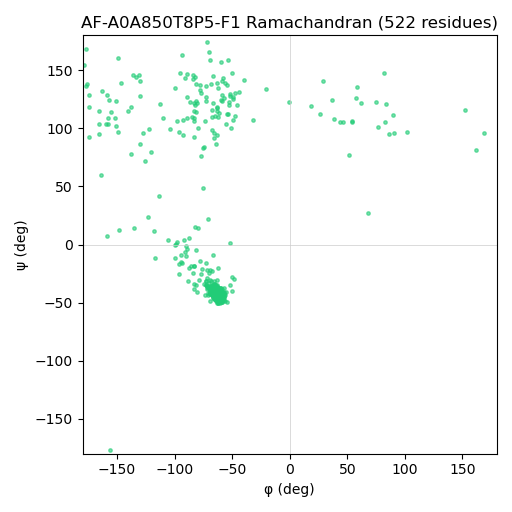TOM 1523 N N . TYR A 1 188 ? -25.638 7.397 -15.494 1.00 95.81 188 TYR A N 1
ATOM 1524 C CA . TYR A 1 188 ? -25.245 7.286 -14.092 1.00 95.81 188 TYR A CA 1
ATOM 1525 C C . TYR A 1 188 ? -26.374 7.683 -13.123 1.00 95.81 188 TYR A C 1
ATOM 1527 O O . TYR A 1 188 ? -26.601 6.999 -12.126 1.00 95.81 188 TYR A O 1
ATOM 1535 N N . GLU A 1 189 ? -27.117 8.754 -13.413 1.00 96.44 189 GLU A N 1
ATOM 1536 C CA . GLU A 1 189 ? -28.298 9.153 -12.632 1.00 96.44 189 GLU A CA 1
ATOM 1537 C C . GLU A 1 189 ? -29.398 8.080 -12.650 1.00 96.44 189 GLU A C 1
ATOM 1539 O O . GLU A 1 189 ? -30.017 7.808 -11.617 1.00 96.44 189 GLU A O 1
ATOM 1544 N N . ASP A 1 190 ? -29.627 7.442 -13.798 1.00 96.25 190 ASP A N 1
ATOM 1545 C CA . ASP A 1 190 ? -30.607 6.366 -13.943 1.00 96.25 190 ASP A CA 1
ATOM 1546 C C . ASP A 1 190 ? -30.178 5.110 -13.171 1.00 96.25 190 ASP A C 1
ATOM 1548 O O . ASP A 1 190 ? -30.990 4.523 -12.449 1.00 96.25 190 ASP A O 1
ATOM 1552 N N . GLU A 1 191 ? -28.897 4.730 -13.232 1.00 96.19 191 GLU A N 1
ATOM 1553 C CA . GLU A 1 191 ? -28.352 3.651 -12.403 1.00 96.19 191 GLU A CA 1
ATOM 1554 C C . GLU A 1 191 ? -28.508 3.954 -10.909 1.00 96.19 191 GLU A C 1
ATOM 1556 O O . GLU A 1 191 ? -28.998 3.105 -10.159 1.00 96.19 191 GLU A O 1
ATOM 1561 N N . LEU A 1 192 ? -28.172 5.172 -10.468 1.00 93.44 192 LEU A N 1
ATOM 1562 C CA . LEU A 1 192 ? -28.379 5.606 -9.083 1.00 93.44 192 LEU A CA 1
ATOM 1563 C C . LEU A 1 192 ? -29.846 5.493 -8.668 1.00 93.44 192 LEU A C 1
ATOM 1565 O O . LEU A 1 192 ? -30.141 4.973 -7.592 1.00 93.44 192 LEU A O 1
ATOM 1569 N N . ARG A 1 193 ? -30.777 5.907 -9.531 1.00 96.88 193 ARG A N 1
ATOM 1570 C CA . ARG A 1 193 ? -32.216 5.797 -9.269 1.00 96.88 193 ARG A CA 1
ATOM 1571 C C . ARG A 1 193 ? -32.655 4.338 -9.104 1.00 96.88 193 ARG A C 1
ATOM 1573 O O . ARG A 1 193 ? -33.455 4.039 -8.215 1.00 96.88 193 ARG A O 1
ATOM 1580 N N . ILE A 1 194 ? -32.118 3.423 -9.914 1.00 96.38 194 ILE A N 1
ATOM 1581 C CA . ILE A 1 194 ? -32.378 1.979 -9.796 1.00 96.38 194 ILE A CA 1
ATOM 1582 C C . ILE A 1 194 ? -31.820 1.437 -8.474 1.00 96.38 194 ILE A C 1
ATOM 1584 O O . ILE A 1 194 ? -32.515 0.700 -7.767 1.00 96.38 194 ILE A O 1
ATOM 1588 N N . TYR A 1 195 ? -30.593 1.815 -8.105 1.00 95.88 195 TYR A N 1
ATOM 1589 C CA . TYR A 1 195 ? -29.992 1.421 -6.830 1.00 95.88 195 TYR A CA 1
ATOM 1590 C C . TYR A 1 195 ? -30.796 1.939 -5.634 1.00 95.88 195 TYR A C 1
ATOM 1592 O O . TYR A 1 195 ? -31.103 1.163 -4.728 1.00 95.88 195 TYR A O 1
ATOM 1600 N N . GLU A 1 196 ? -31.214 3.206 -5.649 1.00 96.00 196 GLU A N 1
ATOM 1601 C CA . GLU A 1 196 ? -32.072 3.779 -4.612 1.00 96.00 196 GLU A CA 1
ATOM 1602 C C . GLU A 1 196 ? -33.402 3.032 -4.486 1.00 96.00 196 GLU A C 1
ATOM 1604 O O . GLU A 1 196 ? -33.825 2.714 -3.374 1.00 96.00 196 GLU A O 1
ATOM 1609 N N . ALA A 1 197 ? -34.065 2.721 -5.604 1.00 96.31 197 ALA A N 1
ATOM 1610 C CA . ALA A 1 197 ? -35.316 1.967 -5.594 1.00 96.31 197 ALA A CA 1
ATOM 1611 C C . ALA A 1 197 ? -35.122 0.559 -5.007 1.00 96.31 197 ALA A C 1
ATOM 1613 O O . ALA A 1 197 ? -35.929 0.101 -4.193 1.00 96.31 197 ALA A O 1
ATOM 1614 N N . ARG A 1 198 ? -34.016 -0.107 -5.358 1.00 95.75 198 ARG A N 1
ATOM 1615 C CA . ARG A 1 198 ? -33.661 -1.427 -4.827 1.00 95.75 198 ARG A CA 1
ATOM 1616 C C . ARG A 1 198 ? -33.395 -1.387 -3.324 1.00 95.75 198 ARG A C 1
ATOM 1618 O O . ARG A 1 198 ? -33.870 -2.267 -2.608 1.00 95.75 198 ARG A O 1
ATOM 1625 N N . GLU A 1 199 ? -32.677 -0.379 -2.838 1.00 93.75 199 GLU A N 1
ATOM 1626 C CA . GLU A 1 199 ? -32.423 -0.199 -1.406 1.00 93.75 199 GLU A CA 1
ATOM 1627 C C . GLU A 1 199 ? -33.700 0.167 -0.644 1.00 93.75 199 GLU A C 1
ATOM 1629 O O . GLU A 1 199 ? -33.970 -0.418 0.405 1.00 93.75 199 GLU A O 1
ATOM 1634 N N . ARG A 1 200 ? -34.561 1.034 -1.192 1.00 95.56 200 ARG A N 1
ATOM 1635 C CA . ARG A 1 200 ? -35.883 1.319 -0.605 1.00 95.56 200 ARG A CA 1
ATOM 1636 C C . ARG A 1 200 ? -36.722 0.050 -0.464 1.00 95.56 200 ARG A C 1
ATOM 1638 O O . ARG A 1 200 ? -37.322 -0.151 0.589 1.00 95.56 200 ARG A O 1
ATOM 1645 N N . LEU A 1 201 ? -36.707 -0.828 -1.466 1.00 95.81 201 LEU A N 1
ATOM 1646 C CA . LEU A 1 201 ? -37.402 -2.117 -1.426 1.00 95.81 201 LEU A CA 1
ATOM 1647 C C . LEU A 1 201 ? -36.769 -3.107 -0.433 1.00 95.81 201 LEU A C 1
ATOM 1649 O O . LEU A 1 201 ? -37.472 -3.865 0.231 1.00 95.81 201 LEU A O 1
ATOM 1653 N N . ARG A 1 202 ? -35.441 -3.111 -0.281 1.00 94.94 202 ARG A N 1
ATOM 1654 C CA . ARG A 1 202 ? -34.778 -3.898 0.775 1.00 94.94 202 ARG A CA 1
ATOM 1655 C C . ARG A 1 202 ? -35.176 -3.409 2.165 1.00 94.94 202 ARG A C 1
ATOM 1657 O O . ARG A 1 202 ? -35.499 -4.221 3.029 1.00 94.94 202 ARG A O 1
ATOM 1664 N N . LEU A 1 203 ? -35.193 -2.094 2.367 1.00 94.06 203 LEU A N 1
ATOM 1665 C CA . LEU A 1 203 ? -35.587 -1.478 3.630 1.00 94.06 203 LEU A CA 1
ATOM 1666 C C . LEU A 1 203 ? -37.072 -1.679 3.937 1.00 94.06 203 LEU A C 1
ATOM 1668 O O . LEU A 1 203 ? -37.410 -1.872 5.102 1.00 94.06 203 LEU A O 1
ATOM 1672 N N . SER A 1 204 ? -37.958 -1.655 2.937 1.00 95.56 204 SER A N 1
ATOM 1673 C CA . SER A 1 204 ? -39.381 -1.939 3.149 1.00 95.56 204 SER A CA 1
ATOM 1674 C C . SER A 1 204 ? -39.591 -3.380 3.605 1.00 95.56 204 SER A C 1
ATOM 1676 O O . SER A 1 204 ? -40.249 -3.581 4.619 1.00 95.56 204 SER A O 1
ATOM 1678 N N . LYS A 1 205 ? -38.931 -4.355 2.963 1.00 94.94 205 LYS A N 1
ATOM 1679 C CA . LYS A 1 205 ? -38.955 -5.766 3.390 1.00 94.94 205 LYS A CA 1
ATOM 1680 C C . LYS A 1 205 ? -38.446 -5.946 4.817 1.00 94.94 205 LYS A C 1
ATOM 1682 O O . LYS A 1 205 ? -39.072 -6.623 5.619 1.00 94.94 205 LYS A O 1
ATOM 1687 N N . LEU A 1 206 ? -37.332 -5.303 5.166 1.00 94.06 206 LEU A N 1
ATOM 1688 C CA . LEU A 1 206 ? -36.812 -5.319 6.538 1.00 94.06 206 LEU A CA 1
ATOM 1689 C C . LEU A 1 206 ? -37.805 -4.713 7.536 1.00 94.06 206 LEU A C 1
ATOM 1691 O O . LEU A 1 206 ? -37.976 -5.247 8.626 1.00 94.06 206 LEU A O 1
ATOM 1695 N N . ARG A 1 207 ? -38.476 -3.613 7.177 1.00 93.44 207 ARG A N 1
ATOM 1696 C CA . ARG A 1 207 ? -39.513 -2.999 8.019 1.00 93.44 207 ARG A CA 1
ATOM 1697 C C . ARG A 1 207 ? -40.737 -3.897 8.174 1.00 93.44 207 ARG A C 1
ATOM 1699 O O . ARG A 1 207 ? -41.306 -3.907 9.257 1.00 93.44 207 ARG A O 1
ATOM 1706 N N . GLU A 1 208 ? -41.141 -4.612 7.130 1.00 95.12 208 GLU A N 1
ATOM 1707 C CA . GLU A 1 208 ? -42.219 -5.608 7.190 1.00 95.12 208 GLU A CA 1
ATOM 1708 C C . GLU A 1 208 ? -41.848 -6.746 8.138 1.00 95.12 208 GLU A C 1
ATOM 1710 O O . GLU A 1 208 ? -42.577 -6.965 9.096 1.00 95.12 208 GLU A O 1
ATOM 1715 N N . VAL A 1 209 ? -40.658 -7.336 7.995 1.00 95.62 209 VAL A N 1
ATOM 1716 C CA . VAL A 1 209 ? -40.163 -8.375 8.917 1.00 95.62 209 VAL A CA 1
ATOM 1717 C C . VAL A 1 209 ? -40.097 -7.865 10.359 1.00 95.62 209 VAL A C 1
ATOM 1719 O O . VAL A 1 209 ? -40.483 -8.567 11.285 1.00 95.62 209 VAL A O 1
ATOM 1722 N N . ILE A 1 210 ? -39.641 -6.629 10.589 1.00 94.25 210 ILE A N 1
ATOM 1723 C CA . ILE A 1 210 ? -39.630 -6.041 11.939 1.00 94.25 210 ILE A CA 1
ATOM 1724 C C . ILE A 1 210 ? -41.055 -5.903 12.490 1.00 94.25 210 ILE A C 1
ATOM 1726 O O . ILE A 1 210 ? -41.272 -6.184 13.665 1.00 94.25 210 ILE A O 1
ATOM 1730 N N . LYS A 1 211 ? -42.022 -5.485 11.664 1.00 92.75 211 LYS A N 1
ATOM 1731 C CA . LYS A 1 211 ? -43.430 -5.386 12.070 1.00 92.75 211 LYS A CA 1
ATOM 1732 C C . LYS A 1 211 ? -44.033 -6.757 12.361 1.00 92.75 211 LYS A C 1
ATOM 1734 O O . LYS A 1 211 ? -44.742 -6.872 13.352 1.00 92.75 211 LYS A O 1
ATOM 1739 N N . GLU A 1 212 ? -43.742 -7.765 11.544 1.00 93.00 212 GLU A N 1
ATOM 1740 C CA . GLU A 1 212 ? -44.153 -9.156 11.768 1.00 93.00 212 GLU A CA 1
ATOM 1741 C C . GLU A 1 212 ? -43.577 -9.672 13.089 1.00 93.00 212 GLU A C 1
ATOM 1743 O O . GLU A 1 212 ? -44.327 -10.102 13.952 1.00 93.00 212 GLU A O 1
ATOM 1748 N N . MET A 1 213 ? -42.276 -9.497 13.327 1.00 88.56 213 MET A N 1
ATOM 1749 C CA . MET A 1 213 ? -41.627 -9.867 14.591 1.00 88.56 213 MET A CA 1
ATOM 1750 C C . MET A 1 213 ? -42.206 -9.112 15.800 1.00 88.56 213 MET A C 1
ATOM 1752 O O . MET A 1 213 ? -42.328 -9.669 16.890 1.00 88.56 213 MET A O 1
ATOM 1756 N N . GLU A 1 214 ? -42.560 -7.833 15.643 1.00 89.31 214 GLU A N 1
ATOM 1757 C CA . GLU A 1 214 ? -43.214 -7.047 16.695 1.00 89.31 214 GLU A CA 1
ATOM 1758 C C . GLU A 1 214 ? -44.646 -7.539 16.958 1.00 89.31 214 GLU A C 1
ATOM 1760 O O . GLU A 1 214 ? -45.081 -7.581 18.111 1.00 89.31 214 GLU A O 1
ATOM 1765 N N . GLN A 1 215 ? -45.376 -7.930 15.909 1.00 87.69 215 GLN A N 1
ATOM 1766 C CA . GLN A 1 215 ? -46.698 -8.546 16.011 1.00 87.69 215 GLN A CA 1
ATOM 1767 C C . GLN A 1 215 ? -46.612 -9.918 16.678 1.00 87.69 215 GLN A C 1
ATOM 1769 O O . GLN A 1 215 ? -47.325 -10.140 17.649 1.00 87.69 215 GLN A O 1
ATOM 1774 N N . GLU A 1 216 ? -45.682 -10.779 16.271 1.00 85.75 216 GLU A N 1
ATOM 1775 C CA . GLU A 1 216 ? -45.407 -12.062 16.920 1.00 85.75 216 GLU A CA 1
ATOM 1776 C C . GLU A 1 216 ? -45.037 -11.874 18.391 1.00 85.75 216 GLU A C 1
ATOM 1778 O O . GLU A 1 216 ? -45.506 -12.614 19.249 1.00 85.75 216 GLU A O 1
ATOM 1783 N N . TYR A 1 217 ? -44.228 -10.867 18.728 1.00 80.62 217 TYR A N 1
ATOM 1784 C CA . TYR A 1 217 ? -43.894 -10.569 20.119 1.00 80.62 217 TYR A CA 1
ATOM 1785 C C . TYR A 1 217 ? -45.126 -10.124 20.914 1.00 80.62 217 TYR A C 1
ATOM 1787 O O . TYR A 1 217 ? -45.332 -10.593 22.031 1.00 80.62 217 TYR A O 1
ATOM 1795 N N . LYS A 1 218 ? -45.983 -9.269 20.341 1.00 85.00 218 LYS A N 1
ATOM 1796 C CA . LYS A 1 218 ? -47.257 -8.870 20.961 1.00 85.00 218 LYS A CA 1
ATOM 1797 C C . LYS A 1 218 ? -48.186 -10.068 21.138 1.00 85.00 218 LYS A C 1
ATOM 1799 O O . LYS A 1 218 ? -48.713 -10.260 22.228 1.00 85.00 218 LYS A O 1
ATOM 1804 N N . GLU A 1 219 ? -48.336 -10.909 20.123 1.00 81.50 219 GLU A N 1
ATOM 1805 C CA . GLU A 1 219 ? -49.132 -12.134 20.199 1.00 81.50 219 GLU A CA 1
ATOM 1806 C C . GLU A 1 219 ? -48.567 -13.121 21.224 1.00 81.50 219 GLU A C 1
ATOM 1808 O O . GLU A 1 219 ? -49.333 -13.697 21.988 1.00 81.50 219 GLU A O 1
ATOM 1813 N N . ASN A 1 220 ? -47.245 -13.262 21.328 1.00 76.31 220 ASN A N 1
ATOM 1814 C CA . ASN A 1 220 ? -46.581 -14.103 22.327 1.00 76.31 220 ASN A CA 1
ATOM 1815 C C . ASN A 1 220 ? -46.648 -13.530 23.751 1.00 76.31 220 ASN A C 1
ATOM 1817 O O . ASN A 1 220 ? -46.523 -14.284 24.709 1.00 76.31 220 ASN A O 1
ATOM 1821 N N . ILE A 1 221 ? -46.867 -12.221 23.917 1.00 71.88 221 ILE A N 1
ATOM 1822 C CA . ILE A 1 221 ? -47.196 -11.634 25.225 1.00 71.88 221 ILE A CA 1
ATOM 1823 C C . ILE A 1 221 ? -48.626 -12.015 25.643 1.00 71.88 221 ILE A C 1
ATOM 1825 O O . ILE A 1 221 ? -48.873 -12.229 26.830 1.00 71.88 221 ILE A O 1
ATOM 1829 N N . PHE A 1 222 ? -49.562 -12.115 24.690 1.00 63.59 222 PHE A N 1
ATOM 1830 C CA . PHE A 1 222 ? -50.957 -12.498 24.954 1.00 63.59 222 PHE A CA 1
ATOM 1831 C C . PHE A 1 222 ? -51.201 -14.014 24.939 1.00 63.59 222 PHE A C 1
ATOM 1833 O O . PHE A 1 222 ? -52.175 -14.481 25.531 1.00 63.59 222 PHE A O 1
ATOM 1840 N N . LYS A 1 223 ? -50.316 -14.803 24.321 1.00 61.44 223 LYS A N 1
ATOM 1841 C CA . LYS A 1 223 ? -50.259 -16.253 24.499 1.00 61.44 223 LYS A CA 1
ATOM 1842 C C . LYS A 1 223 ? -49.531 -16.547 25.804 1.00 61.44 223 LYS A C 1
ATOM 1844 O O . LYS A 1 223 ? -48.308 -16.502 25.884 1.00 61.44 223 LYS A O 1
ATOM 1849 N N . GLU A 1 224 ? -50.317 -16.841 26.834 1.00 56.09 224 GLU A N 1
ATOM 1850 C CA . GLU A 1 224 ? -49.839 -17.387 28.102 1.00 56.09 224 GLU A CA 1
ATOM 1851 C C . GLU A 1 224 ? -48.813 -18.507 27.823 1.00 56.09 224 GLU A C 1
ATOM 1853 O O . GLU A 1 224 ? -49.079 -19.369 26.974 1.00 56.09 224 GLU A O 1
ATOM 1858 N N . PRO A 1 225 ? -47.628 -18.507 28.467 1.00 59.62 225 PRO A N 1
ATOM 1859 C CA . PRO A 1 225 ? -46.630 -19.541 28.224 1.00 59.62 225 PRO A CA 1
ATOM 1860 C C . PRO A 1 225 ? -47.275 -20.917 28.439 1.00 59.62 225 PRO A C 1
ATOM 1862 O O . PRO A 1 225 ? -48.031 -21.075 29.405 1.00 59.62 225 PRO A O 1
ATOM 1865 N N . PRO A 1 226 ? -47.015 -21.917 27.570 1.00 59.28 226 PRO A N 1
ATOM 1866 C CA . PRO A 1 226 ? -47.618 -23.234 27.714 1.00 59.28 226 PRO A CA 1
ATOM 1867 C C . PRO A 1 226 ? -47.359 -23.732 29.132 1.00 59.28 226 PRO A C 1
ATOM 1869 O O . PRO A 1 226 ? -46.208 -23.771 29.579 1.00 59.28 226 PRO A O 1
ATOM 1872 N N . LYS A 1 227 ? -48.446 -24.046 29.852 1.00 54.44 227 LYS A N 1
ATOM 1873 C CA . LYS A 1 227 ? -48.407 -24.548 31.228 1.00 54.44 227 LYS A CA 1
ATOM 1874 C C . LYS A 1 227 ? -47.370 -25.659 31.284 1.00 54.44 227 LYS A C 1
ATOM 1876 O O . LYS A 1 227 ? -47.563 -26.716 30.687 1.00 54.44 227 LYS A O 1
ATOM 1881 N N . MET A 1 228 ? -46.254 -25.388 31.961 1.00 44.59 228 MET A N 1
ATOM 1882 C CA . MET A 1 228 ? -45.211 -26.382 32.167 1.00 44.59 228 MET A CA 1
ATOM 1883 C C . MET A 1 228 ? -45.877 -27.631 32.756 1.00 44.59 228 MET A C 1
ATOM 1885 O O . MET A 1 228 ? -46.603 -27.495 33.750 1.00 44.59 228 MET A O 1
ATOM 1889 N N . PRO A 1 229 ? -45.681 -28.832 32.182 1.00 49.69 229 PRO A N 1
ATOM 1890 C CA . PRO A 1 229 ? -46.131 -30.044 32.839 1.00 49.69 229 PRO A CA 1
ATOM 1891 C C . PRO A 1 229 ? -45.466 -30.079 34.214 1.00 49.69 229 PRO A C 1
ATOM 1893 O O . PRO A 1 229 ? -44.253 -29.890 34.336 1.00 49.69 229 PRO A O 1
ATOM 1896 N N . GLN A 1 230 ? -46.283 -30.230 35.257 1.00 51.72 230 GLN A N 1
ATOM 1897 C CA . GLN A 1 230 ? -45.802 -30.324 36.629 1.00 51.72 230 GLN A CA 1
ATOM 1898 C C . GLN A 1 230 ? -44.645 -31.328 36.688 1.00 51.72 230 GLN A C 1
ATOM 1900 O O . GLN A 1 230 ? -44.794 -32.450 36.197 1.00 51.72 230 GLN A O 1
ATOM 1905 N N . PRO A 1 231 ? -43.504 -30.968 37.297 1.00 45.72 231 PRO A N 1
ATOM 1906 C CA . PRO A 1 231 ? -42.444 -31.929 37.504 1.00 45.72 231 PRO A CA 1
ATOM 1907 C C . PRO A 1 231 ? -42.984 -33.022 38.427 1.00 45.72 231 PRO A C 1
ATOM 1909 O O . PRO A 1 231 ? -43.319 -32.779 39.591 1.00 45.72 231 PRO A O 1
ATOM 1912 N N . VAL A 1 232 ? -43.087 -34.233 37.882 1.00 46.66 232 VAL A N 1
ATOM 1913 C CA . VAL A 1 232 ? -43.282 -35.460 38.649 1.00 46.66 232 VAL A CA 1
ATOM 1914 C C . VAL A 1 232 ? -42.239 -35.460 39.764 1.00 46.66 232 VAL A C 1
ATOM 1916 O O . VAL A 1 232 ? -41.045 -35.287 39.517 1.00 46.66 232 VAL A O 1
ATOM 1919 N N . LYS A 1 233 ? -42.708 -35.592 41.009 1.00 51.97 233 LYS A N 1
ATOM 1920 C CA . LYS A 1 233 ? -41.881 -35.614 42.218 1.00 51.97 233 LYS A CA 1
ATOM 1921 C C . LYS A 1 233 ? -40.959 -36.835 42.189 1.00 51.97 233 LYS A C 1
ATOM 1923 O O . LYS A 1 233 ? -41.280 -37.877 42.747 1.00 51.97 233 LYS A O 1
ATOM 1928 N N . VAL A 1 234 ? -39.800 -36.698 41.559 1.00 40.75 234 VAL A N 1
ATOM 1929 C CA . VAL A 1 234 ? -38.694 -37.640 41.709 1.00 40.75 234 VAL A CA 1
ATOM 1930 C C . VAL A 1 234 ? -37.974 -37.289 43.007 1.00 40.75 234 VAL A C 1
ATOM 1932 O O . VAL A 1 234 ? -37.547 -36.155 43.220 1.00 40.75 234 VAL A O 1
ATOM 1935 N N . TYR A 1 235 ? -37.901 -38.266 43.907 1.00 46.56 235 TYR A N 1
ATOM 1936 C CA . TYR A 1 235 ? -37.257 -38.180 45.212 1.00 46.56 235 TYR A CA 1
ATOM 1937 C C . TYR A 1 235 ? -35.819 -37.643 45.107 1.00 46.56 235 TYR A C 1
ATOM 1939 O O . TYR A 1 235 ? -34.884 -38.392 44.836 1.00 46.56 235 TYR A O 1
ATOM 1947 N N . SER A 1 236 ? -35.609 -36.357 45.395 1.00 42.94 236 SER A N 1
ATOM 1948 C CA . SER A 1 236 ? -34.269 -35.828 45.647 1.00 42.94 236 SER A CA 1
ATOM 1949 C C . SER A 1 236 ? -33.899 -36.084 47.110 1.00 42.94 236 SER A C 1
ATOM 1951 O O . SER A 1 236 ? -34.448 -35.461 48.028 1.00 42.94 236 SER A O 1
ATOM 1953 N N . ARG A 1 237 ? -32.967 -37.019 47.329 1.00 41.59 237 ARG A N 1
ATOM 1954 C CA . ARG A 1 237 ? -32.288 -37.245 48.611 1.00 41.59 237 ARG A CA 1
ATOM 1955 C C . ARG A 1 237 ? -31.688 -35.927 49.112 1.00 41.59 237 ARG A C 1
ATOM 1957 O O . ARG A 1 237 ? -30.861 -35.313 48.447 1.00 41.59 237 ARG A O 1
ATOM 1964 N N . LYS A 1 238 ? -32.129 -35.496 50.294 1.00 38.81 238 LYS A N 1
ATOM 1965 C CA . LYS A 1 238 ? -31.568 -34.363 51.033 1.00 38.81 238 LYS A CA 1
ATOM 1966 C C . LYS A 1 238 ? -30.214 -34.773 51.617 1.00 38.81 238 LYS A C 1
ATOM 1968 O O . LYS A 1 238 ? -30.176 -35.696 52.426 1.00 38.81 238 LYS A O 1
ATOM 1973 N N . THR A 1 239 ? -29.154 -34.034 51.303 1.00 42.84 239 THR A N 1
ATOM 1974 C CA . THR A 1 239 ? -27.890 -34.088 52.052 1.00 42.84 239 THR A CA 1
ATOM 1975 C C . THR A 1 239 ? -27.498 -32.667 52.445 1.00 42.84 239 THR A C 1
ATOM 1977 O O . THR A 1 239 ? -26.931 -31.907 51.667 1.00 42.84 239 THR A O 1
ATOM 1980 N N . THR A 1 240 ? -27.849 -32.272 53.666 1.00 37.28 240 THR A N 1
ATOM 1981 C CA . THR A 1 240 ? -27.244 -31.131 54.371 1.00 37.28 240 THR A CA 1
ATOM 1982 C C . THR A 1 240 ? -27.236 -31.479 55.865 1.00 37.28 240 THR A C 1
ATOM 1984 O O . THR A 1 240 ? -28.188 -32.113 56.334 1.00 37.28 240 THR A O 1
ATOM 1987 N N . PRO A 1 241 ? -26.154 -31.169 56.601 1.00 41.34 241 PRO A N 1
ATOM 1988 C CA . PRO A 1 241 ? -25.764 -31.890 57.804 1.00 41.34 241 PRO A CA 1
ATOM 1989 C C . PRO A 1 241 ? -26.616 -31.485 59.003 1.00 41.34 241 PRO A C 1
ATOM 1991 O O . PRO A 1 241 ? -26.823 -30.305 59.290 1.00 41.34 241 PRO A O 1
ATOM 1994 N N . ARG A 1 242 ? -27.085 -32.494 59.733 1.00 33.66 242 ARG A N 1
ATOM 1995 C CA . ARG A 1 242 ? -27.795 -32.351 61.001 1.00 33.66 242 ARG A CA 1
ATOM 1996 C C . ARG A 1 242 ? -26.762 -32.196 62.115 1.00 33.66 242 ARG A C 1
ATOM 1998 O O . ARG A 1 242 ? -26.112 -33.166 62.486 1.00 33.66 242 ARG A O 1
ATOM 2005 N N . ASN A 1 243 ? -26.623 -30.984 62.648 1.00 37.09 243 ASN A N 1
ATOM 2006 C CA . ASN A 1 243 ? -25.878 -30.764 63.887 1.00 37.09 243 ASN A CA 1
ATOM 2007 C C . ASN A 1 243 ? -26.562 -31.494 65.062 1.00 37.09 243 ASN A C 1
ATOM 2009 O O . ASN A 1 243 ? -27.795 -31.453 65.165 1.00 37.09 243 ASN A O 1
ATOM 2013 N N . PRO A 1 244 ? -25.791 -32.131 65.962 1.00 46.31 244 PRO A N 1
ATOM 2014 C CA . PRO A 1 244 ? -26.327 -32.857 67.097 1.00 46.31 244 PRO A CA 1
ATOM 2015 C C . PRO A 1 244 ? -26.612 -31.866 68.226 1.00 46.31 244 PRO A C 1
ATOM 2017 O O . PRO A 1 244 ? -25.705 -31.259 68.789 1.00 46.31 244 PRO A O 1
ATOM 2020 N N . LYS A 1 245 ? -27.886 -31.698 68.582 1.00 37.56 245 LYS A N 1
ATOM 2021 C CA . LYS A 1 245 ? -28.244 -31.148 69.890 1.00 37.56 245 LYS A CA 1
ATOM 2022 C C . LYS A 1 245 ? -28.710 -32.286 70.777 1.00 37.56 245 LYS A C 1
ATOM 2024 O O . LYS A 1 245 ? -29.833 -32.770 70.681 1.00 37.56 245 LYS A O 1
ATOM 2029 N N . TYR A 1 246 ? -27.762 -32.703 71.602 1.00 44.16 246 TYR A N 1
ATOM 2030 C CA . TYR A 1 246 ? -27.957 -33.387 72.863 1.00 44.16 246 TYR A CA 1
ATOM 2031 C C . TYR A 1 246 ? -28.986 -32.605 73.693 1.00 44.16 246 TYR A C 1
ATOM 2033 O O . TYR A 1 246 ? -28.706 -31.520 74.192 1.00 44.16 246 TYR A O 1
ATOM 2041 N N . SER A 1 247 ? -30.192 -33.140 73.816 1.00 41.47 247 SER A N 1
ATOM 2042 C CA . SER A 1 247 ? -31.030 -32.931 74.994 1.00 41.47 247 SER A CA 1
ATOM 2043 C C . SER A 1 247 ? -32.047 -34.057 75.025 1.00 41.47 247 SER A C 1
ATOM 2045 O O . SER A 1 247 ? -32.969 -34.127 74.214 1.00 41.47 247 SER A O 1
ATOM 2047 N N . GLN A 1 248 ? -31.749 -34.971 75.934 1.00 48.22 248 GLN A N 1
ATOM 2048 C CA . GLN A 1 248 ? -32.511 -36.111 76.406 1.00 48.22 248 GLN A CA 1
ATOM 2049 C C . GLN A 1 248 ? -34.022 -35.851 76.375 1.00 48.22 248 GLN A C 1
ATOM 2051 O O . GLN A 1 248 ? -34.563 -35.124 77.206 1.00 48.22 248 GLN A O 1
ATOM 2056 N N . TRP A 1 249 ? -34.712 -36.479 75.426 1.00 29.39 249 TRP A N 1
ATOM 2057 C CA . TRP A 1 249 ? -36.153 -36.659 75.513 1.00 29.39 249 TRP A CA 1
ATOM 2058 C C . TRP A 1 249 ? -36.393 -38.009 76.179 1.00 29.39 249 TRP A C 1
ATOM 2060 O O . TRP A 1 249 ? -36.344 -39.061 75.547 1.00 29.39 249 TRP A O 1
ATOM 2070 N N . ILE A 1 250 ? -36.570 -37.974 77.496 1.00 43.34 250 ILE A N 1
ATOM 2071 C CA . ILE A 1 250 ? -37.116 -39.096 78.257 1.00 43.34 250 ILE A CA 1
ATOM 2072 C C . ILE A 1 250 ? -38.581 -39.240 77.812 1.00 43.34 250 ILE A C 1
ATOM 2074 O O . ILE A 1 250 ? -39.344 -38.283 77.984 1.00 43.34 250 ILE A O 1
ATOM 2078 N N . PRO A 1 251 ? -39.026 -40.392 77.275 1.00 40.00 251 PRO A N 1
ATOM 2079 C CA . PRO A 1 251 ? -40.448 -40.637 77.130 1.00 40.00 251 PRO A CA 1
ATOM 2080 C C . PRO A 1 251 ? -41.015 -40.767 78.541 1.00 40.00 251 PRO A C 1
ATOM 2082 O O . PRO A 1 251 ? -40.653 -41.685 79.283 1.00 40.00 251 PRO A O 1
ATOM 2085 N N . LYS A 1 252 ? -41.896 -39.847 78.940 1.00 41.81 252 LYS A N 1
ATOM 2086 C CA . LYS A 1 252 ? -42.691 -40.026 80.154 1.00 41.81 252 LYS A CA 1
ATOM 2087 C C . LYS A 1 252 ? -43.592 -41.244 79.951 1.00 41.81 252 LYS A C 1
ATOM 2089 O O . LYS A 1 252 ? -44.676 -41.135 79.387 1.00 41.81 252 LYS A O 1
ATOM 2094 N N . ARG A 1 253 ? -43.121 -42.409 80.409 1.00 41.41 253 ARG A N 1
ATOM 2095 C CA . ARG A 1 253 ? -43.967 -43.553 80.761 1.00 41.41 253 ARG A CA 1
ATOM 2096 C C . ARG A 1 253 ? -45.111 -43.003 81.599 1.00 41.41 253 ARG A C 1
ATOM 2098 O O . ARG A 1 253 ? -44.871 -42.387 82.637 1.00 41.41 253 ARG A O 1
ATOM 2105 N N . GLY A 1 254 ? -46.332 -43.199 81.115 1.00 43.31 254 GLY A N 1
ATOM 2106 C CA . GLY A 1 254 ? -47.533 -42.930 81.881 1.00 43.31 254 GLY A CA 1
ATOM 2107 C C . GLY A 1 254 ? -47.440 -43.674 83.203 1.00 43.31 254 GLY A C 1
ATOM 2108 O O . GLY A 1 254 ? -47.441 -44.903 83.240 1.00 43.31 254 GLY A O 1
ATOM 2109 N N . THR A 1 255 ? -47.322 -42.924 84.290 1.00 46.09 255 THR A N 1
ATOM 2110 C CA . THR A 1 255 ? -47.607 -43.419 85.627 1.00 46.09 255 THR A CA 1
ATOM 2111 C C . THR A 1 255 ? -49.098 -43.721 85.671 1.00 46.09 255 THR A C 1
ATOM 2113 O O . THR A 1 255 ? -49.932 -42.853 85.925 1.00 46.09 255 THR A O 1
ATOM 2116 N N . VAL A 1 256 ? -49.437 -44.972 85.359 1.00 46.78 256 VAL A N 1
ATOM 2117 C CA . VAL A 1 256 ? -50.733 -45.562 85.682 1.00 46.78 256 VAL A CA 1
ATOM 2118 C C . VAL A 1 256 ? -50.914 -45.379 87.185 1.00 46.78 256 VAL A C 1
ATOM 2120 O O . VAL A 1 256 ? -50.154 -45.925 87.983 1.00 46.78 256 VAL A O 1
ATOM 2123 N N . LYS A 1 257 ? -51.875 -44.540 87.582 1.00 53.19 257 LYS A N 1
ATOM 2124 C CA . LYS A 1 257 ? -52.272 -44.449 88.987 1.00 53.19 257 LYS A CA 1
ATOM 2125 C C . LYS A 1 257 ? -52.827 -45.818 89.399 1.00 53.19 257 LYS A C 1
ATOM 2127 O O . LYS A 1 257 ? -53.636 -46.362 88.645 1.00 53.19 257 LYS A O 1
ATOM 2132 N N . PRO A 1 258 ? -52.448 -46.376 90.562 1.00 55.56 258 PRO A N 1
ATOM 2133 C CA . PRO A 1 258 ? -53.132 -47.558 91.067 1.00 55.56 258 PRO A CA 1
ATOM 2134 C C . PRO A 1 258 ? -54.616 -47.212 91.246 1.00 55.56 258 PRO A C 1
ATOM 2136 O O . PRO A 1 258 ? -54.947 -46.092 91.653 1.00 55.56 258 PRO A O 1
ATOM 2139 N N . LYS A 1 259 ? -55.511 -48.150 90.907 1.00 54.66 259 LYS A N 1
ATOM 2140 C CA . LYS A 1 259 ? -56.940 -48.043 91.228 1.00 54.66 259 LYS A CA 1
ATOM 2141 C C . LYS A 1 259 ? -57.045 -47.847 92.741 1.00 54.66 259 LYS A C 1
ATOM 2143 O O . LYS A 1 259 ? -56.827 -48.783 93.502 1.00 54.66 259 LYS A O 1
ATOM 2148 N N . LYS A 1 260 ? -57.311 -46.614 93.176 1.00 50.47 260 LYS A N 1
ATOM 2149 C CA . LYS A 1 260 ? -57.638 -46.326 94.570 1.00 50.47 260 LYS A CA 1
ATOM 2150 C C . LYS A 1 260 ? -58.943 -47.053 94.872 1.00 50.47 260 LYS A C 1
ATOM 2152 O O . LYS A 1 260 ? -59.955 -46.749 94.244 1.00 50.47 260 LYS A O 1
ATOM 2157 N N . ALA A 1 261 ? -58.903 -47.993 95.814 1.00 57.50 261 ALA A N 1
ATOM 2158 C CA . ALA A 1 261 ? -60.103 -48.422 96.516 1.00 57.50 261 ALA A CA 1
ATOM 2159 C C . ALA A 1 261 ? -60.840 -47.175 97.033 1.00 57.50 261 ALA A C 1
ATOM 2161 O O . ALA A 1 261 ? -60.198 -46.150 97.308 1.00 57.50 261 ALA A O 1
ATOM 2162 N N . ALA A 1 262 ? -62.173 -47.237 97.089 1.00 50.50 262 ALA A N 1
ATOM 2163 C CA . ALA A 1 262 ? -62.986 -46.119 97.548 1.00 50.50 262 ALA A CA 1
ATOM 2164 C C . ALA A 1 262 ? -62.414 -45.599 98.880 1.00 50.50 262 ALA A C 1
ATOM 2166 O O . ALA A 1 262 ? -62.165 -46.404 99.778 1.00 50.50 262 ALA A O 1
ATOM 2167 N N . PRO A 1 263 ? -62.122 -44.291 99.001 1.00 52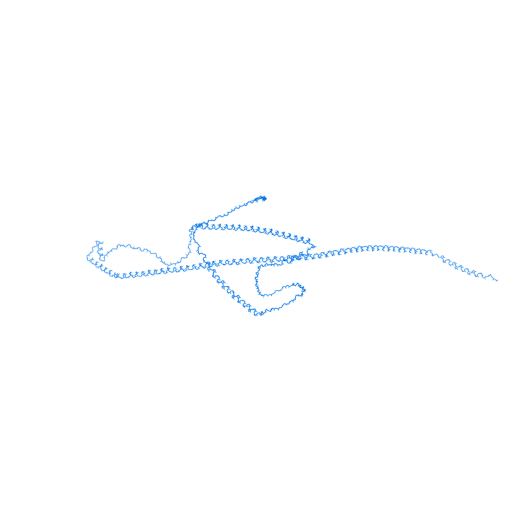.84 263 PRO A N 1
ATOM 2168 C CA . PRO A 1 263 ? -61.613 -43.732 100.240 1.00 52.84 263 PRO A CA 1
ATOM 2169 C C . PRO A 1 263 ? -62.714 -43.853 101.288 1.00 52.84 263 PRO A C 1
ATOM 2171 O O . PRO A 1 263 ? -63.623 -43.025 101.349 1.00 52.84 263 PRO A O 1
ATOM 2174 N N . MET A 1 264 ? -62.646 -44.913 102.084 1.00 57.47 264 MET A N 1
ATOM 2175 C CA . MET A 1 264 ? -63.494 -45.085 103.246 1.00 57.47 264 MET A CA 1
ATOM 2176 C C . MET A 1 264 ? -63.111 -43.972 104.219 1.00 57.47 264 MET A C 1
ATOM 2178 O O . MET A 1 264 ? -61.983 -43.913 104.711 1.00 57.47 264 MET A O 1
ATOM 2182 N N . LYS A 1 265 ? -64.012 -43.004 104.407 1.00 58.59 265 LYS A N 1
ATOM 2183 C CA . LYS A 1 265 ? -63.838 -41.943 105.399 1.00 58.59 265 LYS A CA 1
ATOM 2184 C C . LYS A 1 265 ? -64.159 -42.532 106.762 1.00 58.59 265 LYS A C 1
ATOM 2186 O O . LYS A 1 265 ? -65.231 -42.292 107.305 1.00 58.59 265 LYS A O 1
ATOM 2191 N N . VAL A 1 266 ? -63.227 -43.313 107.284 1.00 57.16 266 VAL A N 1
ATOM 2192 C CA . VAL A 1 266 ? -63.218 -43.630 108.702 1.00 57.16 266 VAL A CA 1
ATOM 2193 C C . VAL A 1 266 ? -63.001 -42.303 109.422 1.00 57.16 266 VAL A C 1
ATOM 2195 O O . VAL A 1 266 ? -62.021 -41.602 109.155 1.00 57.16 266 VAL A O 1
ATOM 2198 N N . ARG A 1 267 ? -63.963 -41.881 110.240 1.00 62.84 267 ARG A N 1
ATOM 2199 C CA . ARG A 1 267 ? -63.758 -40.741 111.136 1.00 62.84 267 ARG A CA 1
ATOM 2200 C C . ARG A 1 267 ? -62.711 -41.146 112.161 1.00 62.84 267 ARG A C 1
ATOM 2202 O O . ARG A 1 267 ? -62.683 -42.308 112.551 1.00 62.84 267 ARG A O 1
ATOM 2209 N N . ASP A 1 268 ? -61.865 -40.203 112.572 1.00 64.12 268 ASP A N 1
ATOM 2210 C CA . ASP A 1 268 ? -60.733 -40.475 113.470 1.00 64.12 268 ASP A CA 1
ATOM 2211 C C . ASP A 1 268 ? -61.164 -41.276 114.717 1.00 64.12 268 ASP A C 1
ATOM 2213 O O . ASP A 1 268 ? -60.411 -42.111 115.210 1.00 64.12 268 ASP A O 1
ATOM 2217 N N . ASP A 1 269 ? -62.419 -41.131 115.143 1.00 66.31 269 ASP A N 1
ATOM 2218 C CA . ASP A 1 269 ? -62.954 -41.777 116.334 1.00 66.31 269 ASP A CA 1
ATOM 2219 C C . ASP A 1 269 ? -63.790 -43.045 116.036 1.00 66.31 269 ASP A C 1
ATOM 2221 O O . ASP A 1 269 ? -63.945 -43.869 116.917 1.00 66.31 269 ASP A O 1
ATOM 2225 N N . ASP A 1 270 ? -64.179 -43.362 114.795 1.00 72.19 270 ASP A N 1
ATOM 2226 C CA . ASP A 1 270 ? -65.172 -44.431 114.526 1.00 72.19 270 ASP A CA 1
ATOM 2227 C C . ASP A 1 270 ? -64.598 -45.746 113.956 1.00 72.19 270 ASP A C 1
ATOM 2229 O O . ASP A 1 270 ? -65.355 -46.670 113.651 1.00 72.19 270 ASP A O 1
ATOM 2233 N N . LEU A 1 271 ? -63.269 -45.875 113.822 1.00 76.88 271 LEU A N 1
ATOM 2234 C CA . LEU A 1 271 ? -62.629 -47.073 113.251 1.00 76.88 271 LEU A CA 1
ATOM 2235 C C . LEU A 1 271 ? -63.026 -48.357 113.987 1.00 76.88 271 LEU A C 1
ATOM 2237 O O . LEU A 1 271 ? -63.318 -49.361 113.342 1.00 76.88 271 LEU A O 1
ATOM 2241 N N . LEU A 1 272 ? -63.062 -48.325 115.322 1.00 76.19 272 LEU A N 1
ATOM 2242 C CA . LEU A 1 272 ? -63.429 -49.480 116.138 1.00 76.19 272 LEU A CA 1
ATOM 2243 C C . LEU A 1 272 ? -64.899 -49.888 115.960 1.00 76.19 272 LEU A C 1
ATOM 2245 O O . LEU A 1 272 ? -65.196 -51.081 115.945 1.00 76.19 272 LEU A O 1
ATOM 2249 N N . PHE A 1 273 ? -65.803 -48.920 115.788 1.00 75.31 273 PHE A N 1
ATOM 2250 C CA . PHE A 1 273 ? -67.224 -49.183 115.550 1.00 75.31 273 PHE A CA 1
ATOM 2251 C C . PHE A 1 273 ? -67.466 -49.763 114.151 1.00 75.31 273 PHE A C 1
ATOM 2253 O O . PHE A 1 273 ? -68.193 -50.743 114.023 1.00 75.31 273 PHE A O 1
ATOM 2260 N N . GLN A 1 274 ? -66.782 -49.241 113.128 1.00 74.38 274 GLN A N 1
ATOM 2261 C CA . GLN A 1 274 ? -66.850 -49.786 111.765 1.00 74.38 274 GLN A CA 1
ATOM 2262 C C . GLN A 1 274 ? -66.243 -51.194 111.667 1.00 74.38 274 GLN A C 1
ATOM 2264 O O . GLN A 1 274 ? -66.762 -52.035 110.942 1.00 74.38 274 GLN A O 1
ATOM 2269 N N . LEU A 1 275 ? -65.184 -51.498 112.431 1.00 73.94 275 LEU A N 1
ATOM 2270 C CA . LEU A 1 275 ? -64.610 -52.850 112.470 1.00 73.94 275 LEU A CA 1
ATOM 2271 C C . LEU A 1 275 ? -65.574 -53.883 113.080 1.00 73.94 275 LEU A C 1
ATOM 2273 O O . LEU A 1 275 ? -65.560 -55.043 112.684 1.00 73.94 275 LEU A O 1
ATOM 2277 N N . LEU A 1 276 ? -66.390 -53.476 114.053 1.00 73.75 276 LEU A N 1
ATOM 2278 C CA . LEU A 1 276 ? -67.389 -54.343 114.684 1.00 73.75 276 LEU A CA 1
ATOM 2279 C C . LEU A 1 276 ? -68.602 -54.594 113.773 1.00 73.75 276 LEU A C 1
ATOM 2281 O O . LEU A 1 276 ? -69.154 -55.691 113.795 1.00 73.75 276 LEU A O 1
ATOM 2285 N N . GLU A 1 277 ? -68.989 -53.606 112.962 1.00 75.94 277 GLU A N 1
ATOM 2286 C CA . GLU A 1 277 ? -70.072 -53.717 111.973 1.00 75.94 277 GLU A CA 1
ATOM 2287 C C . GLU A 1 277 ? -69.701 -54.658 110.811 1.00 75.94 277 GLU A C 1
ATOM 2289 O O . GLU A 1 277 ? -70.520 -55.464 110.376 1.00 75.94 277 GLU A O 1
ATOM 2294 N N . GLU A 1 278 ? -68.441 -54.628 110.368 1.00 79.31 278 GLU A N 1
ATOM 2295 C CA . GLU A 1 278 ? -67.924 -55.499 109.300 1.00 79.31 278 GLU A CA 1
ATOM 2296 C C . GLU A 1 278 ? -67.660 -56.949 109.771 1.00 79.31 278 GLU A C 1
ATOM 2298 O O . GLU A 1 278 ? -67.647 -57.878 108.961 1.00 79.31 278 GLU A O 1
ATOM 2303 N N . PHE A 1 279 ? -67.487 -57.183 111.083 1.00 74.50 279 PHE A N 1
ATOM 2304 C CA . PHE A 1 279 ? -67.234 -58.513 111.664 1.00 74.50 279 PHE A CA 1
ATOM 2305 C C . PHE A 1 279 ? -68.233 -58.876 112.787 1.00 74.50 279 PHE A C 1
ATOM 2307 O O . PHE A 1 279 ? -67.844 -58.993 113.953 1.00 74.50 279 PHE A O 1
ATOM 2314 N N . PRO A 1 280 ? -69.509 -59.164 112.459 1.00 66.62 280 PRO A N 1
ATOM 2315 C CA . PRO A 1 280 ? -70.591 -59.348 113.439 1.00 66.62 280 PRO A CA 1
ATOM 2316 C C . PRO A 1 280 ? -70.456 -60.580 114.357 1.00 66.62 280 PRO A C 1
ATOM 2318 O O . PRO A 1 280 ? -71.196 -60.711 115.328 1.00 66.62 280 PRO A O 1
ATOM 2321 N N . HIS A 1 281 ? -69.503 -61.478 114.089 1.00 64.94 281 HIS A N 1
ATOM 2322 C CA . HIS A 1 281 ? -69.240 -62.676 114.903 1.00 64.94 281 HIS A CA 1
ATOM 2323 C C . HIS A 1 281 ? -68.073 -62.494 115.892 1.00 64.94 281 HIS A C 1
ATOM 2325 O O . HIS A 1 281 ? -67.696 -63.431 116.597 1.00 64.94 281 HIS A O 1
ATOM 2331 N N . LEU A 1 282 ? -67.461 -61.306 115.944 1.00 72.94 282 LEU A N 1
ATOM 2332 C CA . LEU A 1 282 ? -66.345 -61.020 116.839 1.00 72.94 282 LEU A CA 1
ATOM 2333 C C . LEU A 1 282 ? -66.878 -60.653 118.238 1.00 72.94 282 LEU A C 1
ATOM 2335 O O . LEU A 1 282 ? -67.190 -59.500 118.527 1.00 72.94 282 LEU A O 1
ATOM 2339 N N . HIS A 1 283 ? -66.997 -61.636 119.135 1.00 68.12 283 HIS A N 1
ATOM 2340 C CA . HIS A 1 283 ? -67.445 -61.407 120.515 1.00 68.12 283 HIS A CA 1
ATOM 2341 C C . HIS A 1 283 ? -66.336 -60.774 121.367 1.00 68.12 283 HIS A C 1
ATOM 2343 O O . HIS A 1 283 ? -65.601 -61.449 122.089 1.00 68.12 283 HIS A O 1
ATOM 2349 N N . ILE A 1 284 ? -66.194 -59.454 121.279 1.00 74.75 284 ILE A N 1
ATOM 2350 C CA . ILE A 1 284 ? -65.237 -58.708 122.097 1.00 74.75 284 ILE A CA 1
ATOM 2351 C C . ILE A 1 284 ? -65.842 -58.456 123.483 1.00 74.75 284 ILE A C 1
ATOM 2353 O O . ILE A 1 284 ? -66.892 -57.830 123.613 1.00 74.75 284 ILE A O 1
ATOM 2357 N N . SER A 1 285 ? -65.149 -58.897 124.536 1.00 80.44 285 SER A N 1
ATOM 2358 C CA . SER A 1 285 ? -65.483 -58.528 125.919 1.00 80.44 285 SER A CA 1
ATOM 2359 C C . SER A 1 285 ? -65.494 -57.004 126.091 1.00 80.44 285 SER A C 1
ATOM 2361 O O . SER A 1 285 ? -64.594 -56.308 125.610 1.00 80.44 285 SER A O 1
ATOM 2363 N N . HIS A 1 286 ? -66.471 -56.479 126.838 1.00 75.25 286 HIS A N 1
ATOM 2364 C CA . HIS A 1 286 ? -66.623 -55.042 127.096 1.00 75.25 286 HIS A CA 1
ATOM 2365 C C . HIS A 1 286 ? -65.323 -54.395 127.622 1.00 75.25 286 HIS A C 1
ATOM 2367 O O . HIS A 1 286 ? -64.996 -53.256 127.274 1.00 75.25 286 HIS A O 1
ATOM 2373 N N . HIS A 1 287 ? -64.531 -55.113 128.423 1.00 80.75 287 HIS A N 1
ATOM 2374 C CA . HIS A 1 287 ? -63.264 -54.591 128.939 1.00 80.75 287 HIS A CA 1
ATOM 2375 C C . HIS A 1 287 ? -62.206 -54.400 127.834 1.00 80.75 287 HIS A C 1
ATOM 2377 O O . HIS A 1 287 ? -61.527 -53.373 127.786 1.00 80.75 287 HIS A O 1
ATOM 2383 N N . THR A 1 288 ? -62.103 -55.349 126.901 1.00 80.81 288 THR A N 1
ATOM 2384 C CA . THR A 1 288 ? -61.176 -55.292 125.757 1.00 80.81 288 THR A CA 1
ATOM 2385 C C . THR A 1 288 ? -61.568 -54.191 124.771 1.00 80.81 288 THR A C 1
ATOM 2387 O O . THR A 1 288 ? -60.700 -53.490 124.249 1.00 80.81 288 THR A O 1
ATOM 2390 N N . MET A 1 289 ? -62.872 -53.971 124.588 1.00 79.56 289 MET A N 1
ATOM 2391 C CA . MET A 1 289 ? -63.425 -52.898 123.759 1.00 79.56 289 MET A CA 1
ATOM 2392 C C . MET A 1 289 ? -62.979 -51.512 124.245 1.00 79.56 289 MET A C 1
ATOM 2394 O O . MET A 1 289 ? -62.441 -50.721 123.472 1.00 79.56 289 MET A O 1
ATOM 2398 N N . ASN A 1 290 ? -63.078 -51.257 125.554 1.00 82.00 290 ASN A N 1
ATOM 2399 C CA . ASN A 1 290 ? -62.622 -49.999 126.151 1.00 82.00 290 ASN A CA 1
ATOM 2400 C C . ASN A 1 290 ? -61.104 -49.780 126.016 1.00 82.00 290 ASN A C 1
ATOM 2402 O O . ASN A 1 290 ? -60.651 -48.637 125.931 1.00 82.00 290 ASN A O 1
ATOM 2406 N N . LYS A 1 291 ? -60.297 -50.849 125.986 1.00 86.31 291 LYS A N 1
ATOM 2407 C CA . LYS A 1 291 ? -58.839 -50.743 125.818 1.00 86.31 291 LYS A CA 1
ATOM 2408 C C . LYS A 1 291 ? -58.453 -50.374 124.384 1.00 86.31 291 LYS A C 1
ATOM 2410 O O . LYS A 1 291 ? -57.619 -49.490 124.203 1.00 86.31 291 LYS A O 1
ATOM 2415 N N . MET A 1 292 ? -59.081 -50.997 123.385 1.00 81.62 292 MET A N 1
ATOM 2416 C CA . MET A 1 292 ? -58.858 -50.653 121.973 1.00 81.62 292 MET A CA 1
ATOM 2417 C C . MET A 1 292 ? -59.351 -49.243 121.643 1.00 81.62 292 MET A C 1
ATOM 2419 O O . MET A 1 292 ? -58.671 -48.518 120.925 1.00 81.62 292 MET A O 1
ATOM 2423 N N . TRP A 1 293 ? -60.471 -48.818 122.235 1.00 81.56 293 TRP A N 1
ATOM 2424 C CA . TRP A 1 293 ? -60.975 -47.451 122.094 1.00 81.56 293 TRP A CA 1
ATOM 2425 C C . TRP A 1 293 ? -59.947 -46.407 122.552 1.00 81.56 293 TRP A C 1
ATOM 2427 O O . TRP A 1 293 ? -59.621 -45.471 121.825 1.00 81.56 293 TRP A O 1
ATOM 2437 N N . ARG A 1 294 ? -59.347 -46.613 123.732 1.00 84.38 294 ARG A N 1
ATOM 2438 C CA . ARG A 1 294 ? -58.284 -45.735 124.251 1.00 84.38 294 ARG A CA 1
ATOM 2439 C C . ARG A 1 294 ? -57.030 -45.740 123.373 1.00 84.38 294 ARG A C 1
ATOM 2441 O O . ARG A 1 294 ? -56.387 -44.705 123.235 1.00 84.38 294 ARG A O 1
ATOM 2448 N N . GLN A 1 295 ? -56.678 -46.881 122.781 1.00 84.62 295 GLN A N 1
ATOM 2449 C CA . GLN A 1 295 ? -55.540 -46.975 121.861 1.00 84.62 295 GLN A CA 1
ATOM 2450 C C . GLN A 1 295 ? -55.803 -46.232 120.548 1.00 84.62 295 GLN A C 1
ATOM 2452 O O . GLN A 1 295 ? -54.919 -45.526 120.067 1.00 84.62 295 GLN A O 1
ATOM 2457 N N . GLN A 1 296 ? -57.015 -46.335 119.997 1.00 84.00 296 GLN A N 1
ATOM 2458 C CA . GLN A 1 296 ? -57.403 -45.584 118.806 1.00 84.00 296 GLN A CA 1
ATOM 2459 C C . GLN A 1 296 ? -57.324 -44.075 119.061 1.00 84.00 296 GLN A C 1
ATOM 2461 O O . GLN A 1 296 ? -56.705 -43.370 118.268 1.00 84.00 296 GLN A O 1
ATOM 2466 N N . LEU A 1 297 ? -57.861 -43.599 120.191 1.00 80.94 297 LEU A N 1
ATOM 2467 C CA . LEU A 1 297 ? -57.768 -42.189 120.581 1.00 80.94 297 LEU A CA 1
ATOM 2468 C C . LEU A 1 297 ? -56.310 -41.716 120.709 1.00 80.94 297 LEU A C 1
ATOM 2470 O O . LEU A 1 297 ? -55.947 -40.676 120.170 1.00 80.94 297 LEU A O 1
ATOM 2474 N N . ALA A 1 298 ? -55.432 -42.507 121.331 1.00 83.25 298 ALA A N 1
ATOM 2475 C CA . ALA A 1 298 ? -54.016 -42.151 121.441 1.00 83.25 298 ALA A CA 1
ATOM 2476 C C . ALA A 1 298 ? -53.312 -42.059 120.069 1.00 83.25 298 ALA A C 1
ATOM 2478 O O . ALA A 1 298 ? -52.482 -41.175 119.842 1.00 83.25 298 ALA A O 1
ATOM 2479 N N . HIS A 1 299 ? -53.644 -42.946 119.125 1.00 80.19 299 HIS A N 1
ATOM 2480 C CA . HIS A 1 299 ? -53.088 -42.903 117.769 1.00 80.19 299 HIS A CA 1
ATOM 2481 C C . HIS A 1 299 ? -53.623 -41.726 116.947 1.00 80.19 299 HIS A C 1
ATOM 2483 O O . HIS A 1 299 ? -52.873 -41.120 116.175 1.00 80.19 299 HIS A O 1
ATOM 2489 N N . THR A 1 300 ? -54.896 -41.371 117.111 1.00 78.00 300 THR A N 1
ATOM 2490 C CA . THR A 1 300 ? -55.503 -40.249 116.385 1.00 78.00 300 THR A CA 1
ATOM 2491 C C . THR A 1 300 ? -54.982 -38.917 116.905 1.00 78.00 300 THR A C 1
ATOM 2493 O O . THR A 1 300 ? -54.692 -38.022 116.109 1.00 78.00 300 THR A O 1
ATOM 2496 N N . GLU A 1 301 ? -54.742 -38.807 118.210 1.00 78.81 301 GLU A N 1
ATOM 2497 C CA . GLU A 1 301 ? -54.048 -37.673 118.818 1.00 78.81 301 GLU A CA 1
ATOM 2498 C C . GLU A 1 301 ? -52.612 -37.523 118.288 1.00 78.81 301 GLU A C 1
ATOM 2500 O O . GLU A 1 301 ? -52.212 -36.421 117.906 1.00 78.81 301 GLU A O 1
ATOM 2505 N N . GLN A 1 302 ? -51.852 -38.616 118.155 1.00 78.81 302 GLN A N 1
ATOM 2506 C CA . GLN A 1 302 ? -50.494 -38.581 117.589 1.00 78.81 302 GLN A CA 1
ATOM 2507 C C . GLN A 1 302 ? -50.465 -38.148 116.112 1.00 78.81 302 GLN A C 1
ATOM 2509 O O . GLN A 1 302 ? -49.601 -37.364 115.712 1.00 78.81 302 GLN A O 1
ATOM 2514 N N . LEU A 1 303 ? -51.414 -38.609 115.292 1.00 75.06 303 LEU A N 1
ATOM 2515 C CA . LEU A 1 303 ? -51.520 -38.203 113.884 1.00 75.06 303 LEU A CA 1
ATOM 2516 C C . LEU A 1 303 ? -51.942 -36.735 113.737 1.00 75.06 303 LEU A C 1
ATOM 2518 O O . LEU A 1 303 ? -51.393 -36.014 112.898 1.00 75.06 303 LEU A O 1
ATOM 2522 N N . LYS A 1 304 ? -52.867 -36.266 114.583 1.00 70.31 304 LYS A N 1
ATOM 2523 C CA . LYS A 1 304 ? -53.261 -34.851 114.651 1.00 70.31 304 LYS A CA 1
ATOM 2524 C C . LYS A 1 304 ? -52.088 -33.966 115.087 1.00 70.31 304 LYS A C 1
ATOM 2526 O O . LYS A 1 304 ? -51.899 -32.900 114.503 1.00 70.31 304 LYS A O 1
ATOM 2531 N N . ALA A 1 305 ? -51.248 -34.433 116.014 1.00 69.06 305 ALA A N 1
ATOM 2532 C CA . ALA A 1 305 ? -50.026 -33.738 116.424 1.00 69.06 305 ALA A CA 1
ATOM 2533 C C . ALA A 1 305 ? -48.969 -33.671 115.300 1.00 69.06 305 ALA A C 1
ATOM 2535 O O . ALA A 1 305 ? -48.371 -32.619 115.074 1.00 69.06 305 ALA A O 1
ATOM 2536 N N . ALA A 1 306 ? -48.772 -34.753 114.536 1.00 63.22 306 ALA A N 1
ATOM 2537 C CA . ALA A 1 306 ? -47.837 -34.786 113.403 1.00 63.22 306 ALA A CA 1
ATOM 2538 C C . ALA A 1 306 ? -48.306 -33.946 112.193 1.00 63.22 306 ALA A C 1
ATOM 2540 O O . ALA A 1 306 ? -47.490 -33.460 111.407 1.00 63.22 306 ALA A O 1
ATOM 2541 N N . SER A 1 307 ? -49.617 -33.722 112.053 1.00 62.00 307 SER A N 1
ATOM 2542 C CA . SER A 1 307 ? -50.234 -32.906 110.996 1.00 62.00 307 SER A CA 1
ATOM 2543 C C . SER A 1 307 ? -50.214 -31.391 111.285 1.00 62.00 307 SER A C 1
ATOM 2545 O O . SER A 1 307 ? -50.902 -30.618 110.612 1.00 62.00 307 SER A O 1
ATOM 2547 N N . GLY A 1 308 ? -49.414 -30.934 112.250 1.00 60.41 308 GLY A N 1
ATOM 2548 C CA . GLY A 1 308 ? -49.305 -29.535 112.676 1.00 60.41 308 GLY A CA 1
ATOM 2549 C C . GLY A 1 308 ? -48.615 -28.573 111.697 1.00 60.41 308 GLY A C 1
ATOM 2550 O O . GLY A 1 308 ? -48.136 -27.524 112.126 1.00 60.41 308 GLY A O 1
ATOM 2551 N N . ARG A 1 309 ? -48.546 -28.864 110.387 1.00 60.66 309 ARG A N 1
ATOM 2552 C CA . ARG A 1 309 ? -48.208 -27.810 109.414 1.00 60.66 309 ARG A CA 1
ATOM 2553 C C . ARG A 1 309 ? -49.358 -26.811 109.392 1.00 60.66 309 ARG A C 1
ATOM 2555 O O . ARG A 1 309 ? -50.451 -27.109 108.914 1.00 60.66 309 ARG A O 1
ATOM 2562 N N . THR A 1 310 ? -49.111 -25.617 109.915 1.00 66.75 310 THR A N 1
ATOM 2563 C CA . THR A 1 310 ? -50.094 -24.535 109.944 1.00 66.75 310 THR A CA 1
ATOM 2564 C C . THR A 1 310 ? -50.512 -24.193 108.514 1.00 66.75 310 THR A C 1
ATOM 2566 O O . THR A 1 310 ? -49.689 -23.893 107.652 1.00 66.75 310 THR A O 1
ATOM 2569 N N . ARG A 1 311 ? -51.820 -24.246 108.240 1.00 72.69 311 ARG A N 1
ATOM 2570 C CA . ARG A 1 311 ? -52.440 -23.982 106.925 1.00 72.69 311 ARG A CA 1
ATOM 2571 C C . ARG A 1 311 ? -51.949 -22.683 106.264 1.00 72.69 311 ARG A C 1
ATOM 2573 O O . ARG A 1 311 ? -51.881 -22.607 105.039 1.00 72.69 311 ARG A O 1
ATOM 2580 N N . SER A 1 312 ? -51.568 -21.696 107.071 1.00 75.38 312 SER A N 1
ATOM 2581 C CA . SER A 1 312 ? -50.973 -20.426 106.649 1.00 75.38 312 SER A CA 1
ATOM 2582 C C . SER A 1 312 ? -49.585 -20.575 106.008 1.00 75.38 312 SER A C 1
ATOM 2584 O O . SER A 1 312 ? -49.309 -19.899 105.022 1.00 75.38 312 SER A O 1
ATOM 2586 N N . GLN A 1 313 ? -48.723 -21.481 106.483 1.00 79.50 313 GLN A N 1
ATOM 2587 C CA . GLN A 1 313 ? -47.407 -21.738 105.876 1.00 79.50 313 GLN A CA 1
ATOM 2588 C C . GLN A 1 313 ? -47.548 -22.330 104.473 1.00 79.50 313 GLN A C 1
ATOM 2590 O O . GLN A 1 313 ? -46.897 -21.881 103.536 1.00 79.50 313 GLN A O 1
ATOM 2595 N N . LEU A 1 314 ? -48.475 -23.273 104.314 1.00 81.69 314 LEU A N 1
ATOM 2596 C CA . LEU A 1 314 ? -48.757 -23.916 103.033 1.00 81.69 314 LEU A CA 1
ATOM 2597 C C . LEU A 1 314 ? -49.345 -22.913 102.024 1.00 81.69 314 LEU A C 1
ATOM 2599 O O . LEU A 1 314 ? -48.972 -22.909 100.855 1.00 81.69 314 LEU A O 1
ATOM 2603 N N . GLN A 1 315 ? -50.208 -22.000 102.482 1.00 82.94 315 GLN A N 1
ATOM 2604 C CA . GLN A 1 315 ? -50.694 -20.884 101.662 1.00 82.94 315 GLN A CA 1
ATOM 2605 C C . GLN A 1 315 ? -49.574 -19.907 101.281 1.00 82.94 315 GLN A C 1
ATOM 2607 O O . GLN A 1 315 ? -49.508 -19.494 100.124 1.00 82.94 315 GLN A O 1
ATOM 2612 N N . ASN A 1 316 ? -48.666 -19.581 102.204 1.00 88.81 316 ASN A N 1
ATOM 2613 C CA . ASN A 1 316 ? -47.514 -18.722 101.928 1.00 88.81 316 ASN A CA 1
ATOM 2614 C C . ASN A 1 316 ? -46.555 -19.358 100.911 1.00 88.81 316 ASN A C 1
ATOM 2616 O O . ASN A 1 316 ? -46.100 -18.676 99.996 1.00 88.81 316 ASN A O 1
ATOM 2620 N N . GLU A 1 317 ? -46.287 -20.660 101.012 1.00 90.00 317 GLU A N 1
ATOM 2621 C CA . GLU A 1 317 ? -45.481 -21.407 100.037 1.00 90.00 317 GLU A CA 1
ATOM 2622 C C . GLU A 1 317 ? -46.134 -21.420 98.651 1.00 90.00 317 GLU A C 1
ATOM 2624 O O . GLU A 1 317 ? -45.463 -21.164 97.650 1.00 90.00 317 GLU A O 1
ATOM 2629 N N . VAL A 1 318 ? -47.450 -21.645 98.580 1.00 90.62 318 VAL A N 1
ATOM 2630 C CA . VAL A 1 318 ? -48.208 -21.589 97.321 1.00 90.62 318 VAL A CA 1
ATOM 2631 C C . VAL A 1 318 ? -48.157 -20.185 96.717 1.00 90.62 318 VAL A C 1
ATOM 2633 O O . VAL A 1 318 ? -47.887 -20.040 95.526 1.00 90.62 318 VAL A O 1
ATOM 2636 N N . GLN A 1 319 ? -48.333 -19.135 97.521 1.00 90.81 319 GLN A N 1
ATOM 2637 C CA . GLN A 1 319 ? -48.215 -17.752 97.052 1.00 90.81 319 GLN A CA 1
ATOM 2638 C C . GLN A 1 319 ? -46.793 -17.413 96.589 1.00 90.81 319 GLN A C 1
ATOM 2640 O O . GLN A 1 319 ? -46.617 -16.747 95.569 1.00 90.81 319 GLN A O 1
ATOM 2645 N N . GLN A 1 320 ? -45.762 -17.885 97.290 1.00 92.31 320 GLN A N 1
ATOM 2646 C CA . GLN A 1 320 ? -44.373 -17.722 96.860 1.00 92.31 320 GLN A CA 1
ATOM 2647 C C . GLN A 1 320 ? -44.090 -18.480 95.558 1.00 92.31 320 GLN A C 1
ATOM 2649 O O . GLN A 1 320 ? -43.382 -17.962 94.696 1.00 92.31 320 GLN A O 1
ATOM 2654 N N . ALA A 1 321 ? -44.651 -19.677 95.381 1.00 92.94 321 ALA A N 1
ATOM 2655 C CA . ALA A 1 321 ? -44.533 -20.447 94.148 1.00 92.94 321 ALA A CA 1
ATOM 2656 C C . ALA A 1 321 ? -45.222 -19.744 92.969 1.00 92.94 321 ALA A C 1
ATOM 2658 O O . ALA A 1 321 ? -44.652 -19.697 91.880 1.00 92.94 321 ALA A O 1
ATOM 2659 N N . LEU A 1 322 ? -46.389 -19.131 93.193 1.00 94.19 322 LEU A N 1
ATOM 2660 C CA . LEU A 1 322 ? -47.079 -18.319 92.188 1.00 94.19 322 LEU A CA 1
ATOM 2661 C C . LEU A 1 322 ? -46.258 -17.085 91.801 1.00 94.19 322 LEU A C 1
ATOM 2663 O O . LEU A 1 322 ? -46.005 -16.886 90.618 1.00 94.19 322 LEU A O 1
ATOM 2667 N N . LYS A 1 323 ? -45.724 -16.332 92.773 1.00 95.38 323 LYS A N 1
ATOM 2668 C CA . LYS A 1 323 ? -44.832 -15.186 92.505 1.00 95.38 323 LYS A CA 1
ATOM 2669 C C . LYS A 1 323 ? -43.579 -15.597 91.722 1.00 95.38 323 LYS A C 1
ATOM 2671 O O . LYS A 1 323 ? -43.164 -14.908 90.793 1.00 95.38 323 LYS A O 1
ATOM 2676 N N . LYS A 1 324 ? -42.979 -16.745 92.061 1.00 95.31 324 LYS A N 1
ATOM 2677 C CA . LYS A 1 324 ? -41.840 -17.315 91.318 1.00 95.31 324 LYS A CA 1
ATOM 2678 C C . LYS A 1 324 ? -42.235 -17.713 89.894 1.00 95.31 324 LYS A C 1
ATOM 2680 O O . LYS A 1 324 ? -41.467 -17.478 88.964 1.00 95.31 324 LYS A O 1
ATOM 2685 N N . HIS A 1 325 ? -43.417 -18.296 89.712 1.00 95.12 325 HIS A N 1
ATOM 2686 C CA . HIS A 1 325 ? -43.932 -18.661 88.397 1.00 95.12 325 HIS A CA 1
ATOM 2687 C C . HIS A 1 325 ? -44.197 -17.428 87.527 1.00 95.12 325 HIS A C 1
ATOM 2689 O O . HIS A 1 325 ? -43.742 -17.382 86.387 1.00 95.12 325 HIS A O 1
ATOM 2695 N N . GLU A 1 326 ? -44.856 -16.405 88.069 1.00 96.94 326 GLU A N 1
ATOM 2696 C CA . GLU A 1 326 ? -45.086 -15.127 87.390 1.00 96.94 326 GLU A CA 1
ATOM 2697 C C . GLU A 1 326 ? -43.769 -14.470 86.966 1.00 96.94 326 GLU A C 1
ATOM 2699 O O . GLU A 1 326 ? -43.642 -14.019 85.825 1.00 96.94 326 GLU A O 1
ATOM 2704 N N . LEU A 1 327 ? -42.756 -14.493 87.840 1.00 97.06 327 LEU A N 1
ATOM 2705 C CA . LEU A 1 327 ? -41.421 -13.995 87.520 1.00 97.06 327 LEU A CA 1
ATOM 2706 C C . LEU A 1 327 ? -40.774 -14.784 86.371 1.00 97.06 327 LEU A C 1
ATOM 2708 O O . LEU A 1 327 ? -40.246 -14.180 85.438 1.00 97.06 327 LEU A O 1
ATOM 2712 N N . LEU A 1 328 ? -40.840 -16.119 86.393 1.00 97.00 328 LEU A N 1
ATOM 2713 C CA . LEU A 1 328 ? -40.321 -16.962 85.308 1.00 97.00 328 LEU A CA 1
ATOM 2714 C C . LEU A 1 328 ? -41.038 -16.689 83.984 1.00 97.00 328 LEU A C 1
ATOM 2716 O O . LEU A 1 328 ? -40.391 -16.564 82.948 1.00 97.00 328 LEU A O 1
ATOM 2720 N N . VAL A 1 329 ? -42.362 -16.539 84.009 1.00 97.25 329 VAL A N 1
ATOM 2721 C CA . VAL A 1 329 ? -43.144 -16.174 82.823 1.00 97.25 329 VAL A CA 1
ATOM 2722 C C . VAL A 1 329 ? -42.725 -14.797 82.305 1.00 97.25 329 VAL A C 1
ATOM 2724 O O . VAL A 1 329 ? -42.584 -14.621 81.095 1.00 97.25 329 VAL A O 1
ATOM 2727 N N . ALA A 1 330 ? -42.477 -13.828 83.190 1.00 97.38 330 ALA A N 1
ATOM 2728 C CA . ALA A 1 330 ? -41.987 -12.509 82.804 1.00 97.38 330 ALA A CA 1
ATOM 2729 C C . ALA A 1 330 ? -40.587 -12.570 82.163 1.00 97.38 330 ALA A C 1
ATOM 2731 O O . ALA A 1 330 ? -40.357 -11.894 81.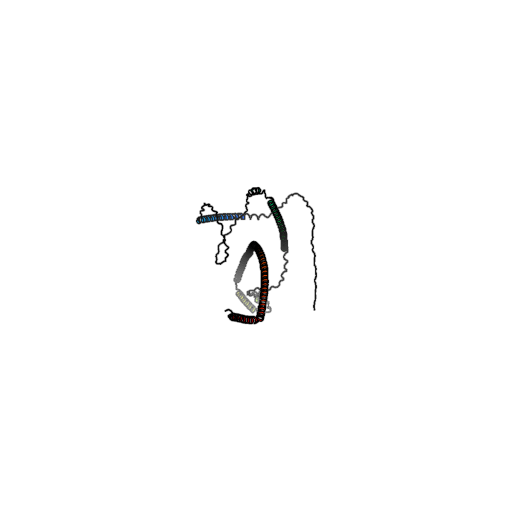160 1.00 97.38 330 ALA A O 1
ATOM 2732 N N . ILE A 1 331 ? -39.676 -13.400 82.684 1.00 97.38 331 ILE A N 1
ATOM 2733 C CA . ILE A 1 331 ? -38.343 -13.626 82.098 1.00 97.38 331 ILE A CA 1
ATOM 2734 C C . ILE A 1 331 ? -38.472 -14.265 80.710 1.00 97.38 331 ILE A C 1
ATOM 2736 O O . ILE A 1 331 ? -37.930 -13.737 79.744 1.00 97.38 331 ILE A O 1
ATOM 2740 N N . ILE A 1 332 ? -39.274 -15.325 80.575 1.00 96.75 332 I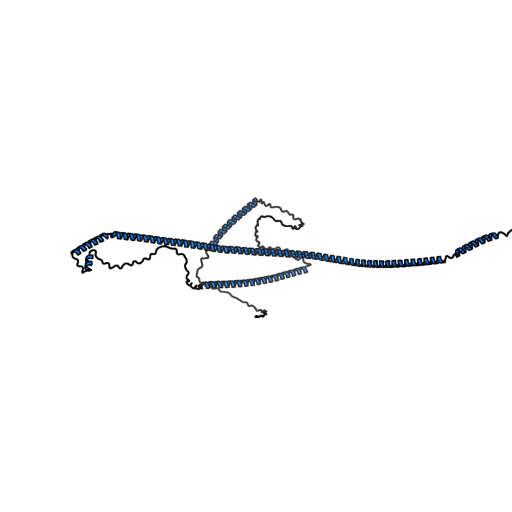LE A N 1
ATOM 2741 C CA . ILE A 1 332 ? -39.500 -16.005 79.290 1.00 96.75 332 ILE A CA 1
ATOM 2742 C C . ILE A 1 332 ? -40.096 -15.044 78.255 1.00 96.75 332 ILE A C 1
ATOM 2744 O O . ILE A 1 332 ? -39.672 -15.043 77.099 1.00 96.75 332 ILE A O 1
ATOM 2748 N N . LYS A 1 333 ? -41.054 -14.196 78.651 1.00 97.50 333 LYS A N 1
ATOM 2749 C CA . LYS A 1 333 ? -41.621 -13.166 77.766 1.00 97.50 333 LYS A CA 1
ATOM 2750 C C . LYS A 1 333 ? -40.550 -12.170 77.308 1.00 97.50 333 LYS A C 1
ATOM 2752 O O . LYS A 1 333 ? -40.451 -11.903 76.112 1.00 97.50 333 LYS A O 1
ATOM 2757 N N . LYS A 1 334 ? -39.702 -11.681 78.222 1.00 97.44 334 LYS A N 1
ATOM 2758 C CA . LYS A 1 334 ? -38.583 -10.783 77.880 1.00 97.44 334 LYS A CA 1
ATOM 2759 C C . LYS A 1 334 ? -37.582 -11.439 76.925 1.00 97.44 334 LYS A C 1
ATOM 2761 O O . LYS A 1 334 ? -37.163 -10.792 75.967 1.00 97.44 334 LYS A O 1
ATOM 2766 N N . ASP A 1 335 ? -37.257 -12.714 77.122 1.00 96.56 335 ASP A N 1
ATOM 2767 C CA . ASP A 1 335 ? -36.358 -13.464 76.237 1.00 96.56 335 ASP A CA 1
ATOM 2768 C C . ASP A 1 335 ? -36.963 -13.685 74.848 1.00 96.56 335 ASP A C 1
ATOM 2770 O O . ASP A 1 335 ? -36.277 -13.561 73.829 1.00 96.56 335 ASP A O 1
ATOM 2774 N N . GLN A 1 336 ? -38.261 -13.987 74.769 1.00 96.44 336 GLN A N 1
ATOM 2775 C CA . GLN A 1 336 ? -38.965 -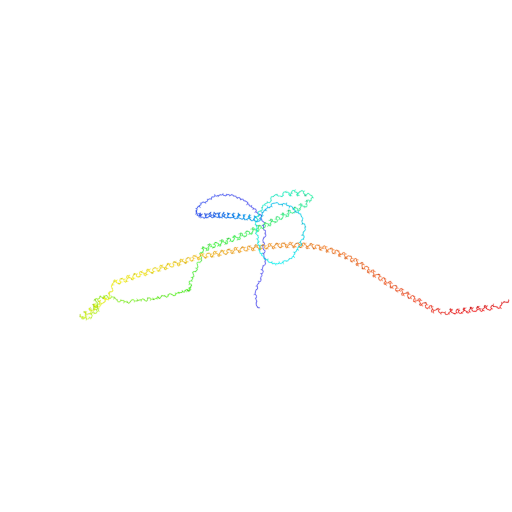14.102 73.492 1.00 96.44 336 GLN A CA 1
ATOM 2776 C C . GLN A 1 336 ? -38.953 -12.775 72.732 1.00 96.44 336 GLN A C 1
ATOM 2778 O O . GLN A 1 336 ? -38.669 -12.757 71.534 1.00 96.44 336 GLN A O 1
ATOM 2783 N N . ASP A 1 337 ? -39.200 -11.661 73.415 1.00 96.62 337 ASP A N 1
ATOM 2784 C CA . ASP A 1 337 ? -39.180 -10.342 72.789 1.00 96.62 337 ASP A CA 1
ATOM 2785 C C . ASP A 1 337 ? -37.762 -9.906 72.399 1.00 96.62 337 ASP A C 1
ATOM 2787 O O . ASP A 1 337 ? -37.571 -9.340 71.321 1.00 96.62 337 ASP A O 1
ATOM 2791 N N . HIS A 1 338 ? -36.745 -10.238 73.198 1.00 97.00 338 HIS A N 1
ATOM 2792 C CA . HIS A 1 338 ? -35.344 -10.050 72.818 1.00 97.00 338 HIS A CA 1
ATOM 2793 C C . HIS A 1 338 ? -34.992 -10.840 71.548 1.00 97.00 338 HIS A C 1
ATOM 2795 O O . HIS A 1 338 ? -34.409 -10.291 70.611 1.00 97.00 338 HIS A O 1
ATOM 2801 N N . ASN A 1 339 ? -35.410 -12.105 71.466 1.00 96.94 339 ASN A N 1
ATOM 2802 C CA . ASN A 1 339 ? -35.188 -12.942 70.289 1.00 96.94 339 ASN A CA 1
ATOM 2803 C C . ASN A 1 339 ? -35.895 -12.400 69.037 1.00 96.94 339 ASN A C 1
ATOM 2805 O O . ASN A 1 339 ? -35.291 -12.390 67.961 1.00 96.94 339 ASN A O 1
ATOM 2809 N N . LYS A 1 340 ? -37.130 -11.894 69.162 1.00 97.06 340 LYS A N 1
ATOM 2810 C CA . LYS A 1 340 ? -37.836 -11.216 68.058 1.00 97.06 340 LYS A CA 1
ATOM 2811 C C . LYS A 1 340 ? -37.059 -9.989 67.578 1.00 97.06 340 LYS A C 1
ATOM 2813 O O . LYS A 1 340 ? -36.778 -9.874 66.387 1.00 97.06 340 LYS A O 1
ATOM 2818 N N . ARG A 1 341 ? -36.610 -9.126 68.499 1.00 96.69 341 ARG A N 1
ATOM 2819 C CA . ARG A 1 341 ? -35.790 -7.943 68.166 1.00 96.69 341 ARG A CA 1
ATOM 2820 C C . ARG A 1 341 ? -34.493 -8.327 67.457 1.00 96.69 341 ARG A C 1
ATOM 2822 O O . ARG A 1 341 ? -34.111 -7.688 66.479 1.00 96.69 341 ARG A O 1
ATOM 2829 N N . LEU A 1 342 ? -33.830 -9.394 67.902 1.00 97.12 342 LEU A N 1
ATOM 2830 C CA . LEU A 1 342 ? -32.608 -9.882 67.268 1.00 97.12 342 LEU A CA 1
ATOM 2831 C C . LEU A 1 342 ? -32.869 -10.396 65.844 1.00 97.12 342 LEU A C 1
ATOM 2833 O O . LEU A 1 342 ? -32.067 -10.152 64.939 1.00 97.12 342 LEU A O 1
ATOM 2837 N N . GLN A 1 343 ? -33.984 -11.094 65.621 1.00 96.12 343 GLN A N 1
ATOM 2838 C CA . GLN A 1 343 ? -34.385 -11.537 64.286 1.00 96.12 343 GLN A CA 1
ATOM 2839 C C . GLN A 1 343 ? -34.689 -10.354 63.366 1.00 96.12 343 GLN A C 1
ATOM 2841 O O . GLN A 1 343 ? -34.190 -10.326 62.241 1.00 96.12 343 GLN A O 1
ATOM 2846 N N . GLU A 1 344 ? -35.431 -9.353 63.837 1.00 96.88 344 GLU A N 1
ATOM 2847 C CA . GLU A 1 344 ? -35.690 -8.131 63.074 1.00 96.88 344 GLU A CA 1
ATOM 2848 C C . GLU A 1 344 ? -34.397 -7.395 62.724 1.00 96.88 344 GLU A C 1
ATOM 2850 O O . GLU A 1 344 ? -34.217 -6.969 61.584 1.00 96.88 344 GLU A O 1
ATOM 2855 N N . PHE A 1 345 ? -33.462 -7.285 63.670 1.00 97.12 345 PHE A N 1
ATOM 2856 C CA . PHE A 1 345 ? -32.167 -6.656 63.431 1.00 97.12 345 PHE A CA 1
ATOM 2857 C C . PHE A 1 345 ? -31.366 -7.399 62.353 1.00 97.12 345 PHE A C 1
ATOM 2859 O O . PHE A 1 345 ? -30.873 -6.784 61.405 1.00 97.12 345 PHE A O 1
ATOM 2866 N N . LYS A 1 346 ? -31.317 -8.737 62.420 1.00 97.19 346 LYS A N 1
ATOM 2867 C CA . LYS A 1 346 ? -30.708 -9.565 61.366 1.00 97.19 346 LYS A CA 1
ATOM 2868 C C . LYS A 1 346 ? -31.390 -9.343 60.017 1.00 97.19 346 LYS A C 1
ATOM 2870 O O . LYS A 1 346 ? -30.704 -9.158 59.014 1.00 97.19 346 LYS A O 1
ATOM 2875 N N . GLN A 1 347 ? -32.722 -9.311 59.977 1.00 96.69 347 GLN A N 1
ATOM 2876 C CA . GLN A 1 347 ? -33.474 -9.050 58.747 1.00 96.69 347 GLN A CA 1
ATOM 2877 C C . GLN A 1 347 ? -33.175 -7.661 58.171 1.00 96.69 347 GLN A C 1
ATOM 2879 O O . GLN A 1 347 ? -32.999 -7.541 56.960 1.00 96.69 347 GLN A O 1
ATOM 2884 N N . ARG A 1 348 ? -33.060 -6.623 59.009 1.00 97.06 348 ARG A N 1
ATOM 2885 C CA . ARG A 1 348 ? -32.674 -5.269 58.575 1.00 97.06 348 ARG A CA 1
ATOM 2886 C C . ARG A 1 348 ? -31.284 -5.268 57.942 1.00 97.06 348 ARG A C 1
ATOM 2888 O O . ARG A 1 348 ? -31.132 -4.739 56.843 1.00 97.06 348 ARG A O 1
ATOM 2895 N N . ILE A 1 349 ? -30.311 -5.944 58.556 1.00 96.75 349 ILE A N 1
ATOM 2896 C CA . ILE A 1 349 ? -28.962 -6.096 57.988 1.00 96.75 349 ILE A CA 1
ATOM 2897 C C . ILE A 1 349 ? -29.010 -6.818 56.638 1.00 96.75 349 ILE A C 1
ATOM 2899 O O . ILE A 1 349 ? -28.367 -6.378 55.684 1.00 96.75 349 ILE A O 1
ATOM 2903 N N . TYR A 1 350 ? -29.774 -7.909 56.523 1.00 97.19 350 TYR A N 1
ATOM 2904 C CA . TYR A 1 350 ? -29.912 -8.623 55.251 1.00 97.19 350 TYR A CA 1
ATOM 2905 C C . TYR A 1 350 ? -30.540 -7.749 54.168 1.00 97.19 350 TYR A C 1
ATOM 2907 O O . TYR A 1 350 ? -30.022 -7.711 53.054 1.00 97.19 350 TYR A O 1
ATOM 2915 N N . ARG A 1 351 ? -31.606 -7.009 54.489 1.00 96.44 351 ARG A N 1
ATOM 2916 C CA . ARG A 1 351 ? -32.259 -6.084 53.551 1.00 96.44 351 ARG A CA 1
ATOM 2917 C C . ARG A 1 351 ? -31.306 -4.978 53.100 1.00 96.44 351 ARG A C 1
ATOM 2919 O O . ARG A 1 351 ? -31.218 -4.708 51.905 1.00 96.44 351 ARG A O 1
ATOM 2926 N N . GLN A 1 352 ? -30.544 -4.396 54.024 1.00 96.25 352 GLN A N 1
ATOM 2927 C CA . GLN A 1 352 ? -29.549 -3.369 53.717 1.00 96.25 352 GLN A CA 1
ATOM 2928 C C . GLN A 1 352 ? -28.438 -3.909 52.806 1.00 96.25 352 GLN A C 1
ATOM 2930 O O . GLN A 1 352 ? -28.151 -3.313 51.768 1.00 96.25 352 GLN A O 1
ATOM 2935 N N . LYS A 1 353 ? -27.854 -5.067 53.144 1.00 96.81 353 LYS A N 1
ATOM 2936 C CA . LYS A 1 353 ? -26.826 -5.719 52.317 1.00 96.81 353 LYS A CA 1
ATOM 2937 C C . LYS A 1 353 ? -27.363 -6.107 50.944 1.00 96.81 353 LYS A C 1
ATOM 2939 O O . LYS A 1 353 ? -26.673 -5.926 49.946 1.00 96.81 353 LYS A O 1
ATOM 2944 N N . TRP A 1 354 ? -28.594 -6.609 50.873 1.00 97.00 354 TRP A N 1
ATOM 2945 C CA . TRP A 1 354 ? -29.238 -6.953 49.609 1.00 97.00 354 TRP A CA 1
ATOM 2946 C C . TRP A 1 354 ? -29.420 -5.719 48.721 1.00 97.00 354 TRP A C 1
ATOM 2948 O O . TRP A 1 354 ? -29.010 -5.742 47.561 1.00 97.00 354 TRP A O 1
ATOM 2958 N N . ALA A 1 355 ? -29.932 -4.614 49.270 1.00 96.62 355 ALA A N 1
ATOM 2959 C CA . ALA A 1 355 ? -30.075 -3.357 48.539 1.00 96.62 355 ALA A CA 1
ATOM 2960 C C . ALA A 1 355 ? -28.712 -2.811 48.068 1.00 96.62 355 ALA A C 1
ATOM 2962 O O . ALA A 1 355 ? -28.561 -2.437 46.903 1.00 96.62 355 ALA A O 1
ATOM 2963 N N . GLN A 1 356 ? -27.693 -2.835 48.933 1.00 96.81 356 GLN A N 1
ATOM 2964 C CA . GLN A 1 356 ? -26.334 -2.394 48.602 1.00 96.81 356 GLN A CA 1
ATOM 2965 C C . GLN A 1 356 ? -25.695 -3.249 47.497 1.00 96.81 356 GLN A C 1
ATOM 2967 O O . GLN A 1 356 ? -25.105 -2.715 46.551 1.00 96.81 356 GLN A O 1
ATOM 2972 N N . ASN A 1 357 ? -25.837 -4.573 47.584 1.00 96.56 357 ASN A N 1
ATOM 2973 C CA . ASN A 1 357 ? -25.353 -5.498 46.564 1.00 96.56 357 ASN A CA 1
ATOM 2974 C C . ASN A 1 357 ? -26.076 -5.270 45.239 1.00 96.56 357 ASN A C 1
ATOM 2976 O O . ASN A 1 357 ? -25.424 -5.212 44.199 1.00 96.56 357 ASN A O 1
ATOM 2980 N N . ARG A 1 358 ? -27.394 -5.042 45.272 1.00 97.12 358 ARG A N 1
ATOM 2981 C CA . ARG A 1 358 ? -28.190 -4.758 44.075 1.00 97.12 358 ARG A CA 1
ATOM 2982 C C . ARG A 1 358 ? -27.748 -3.471 43.379 1.00 97.12 358 ARG A C 1
ATOM 2984 O O . ARG A 1 358 ? -27.623 -3.446 42.157 1.00 97.12 358 ARG A O 1
ATOM 2991 N N . VAL A 1 359 ? -27.463 -2.410 44.135 1.00 96.62 359 VAL A N 1
ATOM 2992 C CA . VAL A 1 359 ? -26.922 -1.154 43.583 1.00 96.62 359 VAL A CA 1
ATOM 2993 C C . VAL A 1 359 ? -25.524 -1.368 42.999 1.00 96.62 359 VAL A C 1
ATOM 2995 O O . VAL A 1 359 ? -25.240 -0.909 41.893 1.00 96.62 359 VAL A O 1
ATOM 2998 N N . SER A 1 360 ? -24.657 -2.098 43.702 1.00 96.62 360 SER A N 1
ATOM 2999 C CA . SER A 1 360 ? -23.296 -2.399 43.238 1.00 96.62 360 SER A CA 1
ATOM 3000 C C . SER A 1 360 ? -23.293 -3.255 41.968 1.00 96.62 360 SER A C 1
ATOM 3002 O O . SER A 1 360 ? -22.495 -3.025 41.064 1.00 96.62 360 SER A O 1
ATOM 3004 N N . GLU A 1 361 ? -24.219 -4.204 41.859 1.00 96.56 361 GLU A N 1
ATOM 3005 C CA . GLU A 1 361 ? -24.422 -5.032 40.672 1.00 96.56 361 GLU A CA 1
ATOM 3006 C C . GLU A 1 361 ? -24.880 -4.195 39.472 1.00 96.56 361 GLU A C 1
ATOM 3008 O O . GLU A 1 361 ? -24.271 -4.283 38.406 1.00 96.56 361 GLU A O 1
ATOM 3013 N N . LYS A 1 362 ? -25.865 -3.304 39.655 1.00 96.25 362 LYS A N 1
ATOM 3014 C CA . LYS A 1 362 ? -26.287 -2.356 38.609 1.00 96.25 362 LYS A CA 1
ATOM 3015 C C . LYS A 1 362 ? -25.130 -1.463 38.155 1.00 96.25 362 LYS A C 1
ATOM 3017 O O . LYS A 1 362 ? -24.925 -1.290 36.958 1.00 96.25 362 LYS A O 1
ATOM 3022 N N . ARG A 1 363 ? -24.319 -0.948 39.088 1.00 96.75 363 ARG A N 1
ATOM 3023 C CA . ARG A 1 363 ? -23.110 -0.169 38.756 1.00 96.75 363 ARG A CA 1
ATOM 3024 C C . ARG A 1 363 ? -22.117 -0.990 37.932 1.00 96.75 363 ARG A C 1
ATOM 3026 O O . ARG A 1 363 ? -21.592 -0.481 36.947 1.00 96.75 363 ARG A O 1
ATOM 3033 N N . ARG A 1 364 ? -21.895 -2.262 38.283 1.00 96.31 364 ARG A N 1
ATOM 3034 C CA . ARG A 1 364 ? -21.035 -3.176 37.509 1.00 96.31 364 ARG A CA 1
ATOM 3035 C C . ARG A 1 364 ? -21.590 -3.433 36.109 1.00 96.31 364 ARG A C 1
ATOM 3037 O O . ARG A 1 364 ? -20.817 -3.421 35.159 1.00 96.31 364 ARG A O 1
ATOM 3044 N N . GLN A 1 365 ? -22.898 -3.637 35.961 1.00 95.94 365 GLN A N 1
ATOM 3045 C CA . GLN A 1 365 ? -23.536 -3.824 34.652 1.00 95.94 365 GLN A CA 1
ATOM 3046 C C . GLN A 1 365 ? -23.406 -2.574 33.776 1.00 95.94 365 GLN A C 1
ATOM 3048 O O . GLN A 1 365 ? -22.978 -2.682 32.631 1.00 95.94 365 GLN A O 1
ATOM 3053 N N . ILE A 1 366 ? -23.679 -1.390 34.331 1.00 97.19 366 ILE A N 1
ATOM 3054 C CA . ILE A 1 366 ? -23.509 -0.113 33.625 1.00 97.19 366 ILE A CA 1
ATOM 3055 C C . ILE A 1 366 ? -22.045 0.088 33.226 1.00 97.19 366 ILE A C 1
ATOM 3057 O O . ILE A 1 366 ? -21.772 0.466 32.093 1.00 97.19 366 ILE A O 1
ATOM 3061 N N . ALA A 1 367 ? -21.093 -0.204 34.115 1.00 97.25 367 ALA A N 1
ATOM 3062 C CA . ALA A 1 367 ? -19.670 -0.110 33.801 1.00 97.25 367 ALA A CA 1
ATOM 3063 C C . ALA A 1 367 ? -19.257 -1.082 32.683 1.00 97.25 367 ALA A C 1
ATOM 3065 O O . ALA A 1 367 ? -18.505 -0.695 31.794 1.00 97.25 367 ALA A O 1
ATOM 3066 N N . ARG A 1 368 ? -19.774 -2.320 32.682 1.00 97.94 368 ARG A N 1
ATOM 3067 C CA . ARG A 1 368 ? -19.549 -3.282 31.590 1.00 97.94 368 ARG A CA 1
ATOM 3068 C C . ARG A 1 368 ? -20.123 -2.764 30.271 1.00 97.94 368 ARG A C 1
ATOM 3070 O O . ARG A 1 368 ? -19.405 -2.739 29.282 1.00 97.94 368 ARG A O 1
ATOM 3077 N N . ALA A 1 369 ? -21.369 -2.292 30.266 1.00 97.75 369 ALA A N 1
ATOM 3078 C CA . ALA A 1 369 ? -22.009 -1.731 29.075 1.00 97.75 369 ALA A CA 1
ATOM 3079 C C . ALA A 1 369 ? -21.251 -0.510 28.525 1.00 97.75 369 ALA A C 1
ATOM 3081 O O . ALA A 1 369 ? -21.021 -0.419 27.321 1.00 97.75 369 ALA A O 1
ATOM 3082 N N . ARG A 1 370 ? -20.802 0.394 29.407 1.00 97.50 370 ARG A N 1
ATOM 3083 C CA . ARG A 1 370 ? -19.976 1.552 29.033 1.00 97.50 370 ARG A CA 1
ATOM 3084 C C . ARG A 1 370 ? -18.653 1.127 28.410 1.00 97.50 370 ARG A C 1
ATOM 3086 O O . ARG A 1 370 ? -18.339 1.617 27.335 1.00 97.50 370 ARG A O 1
ATOM 3093 N N . LYS A 1 371 ? -17.946 0.165 29.016 1.00 97.50 371 LYS A N 1
ATOM 3094 C CA . LYS A 1 371 ? -16.712 -0.391 28.442 1.00 97.50 371 LYS A CA 1
ATOM 3095 C C . LYS A 1 371 ? -16.936 -0.956 27.042 1.00 97.50 371 LYS A C 1
ATOM 3097 O O . LYS A 1 371 ? -16.210 -0.587 26.135 1.00 97.50 371 LYS A O 1
ATOM 3102 N N . TYR A 1 372 ? -17.980 -1.762 26.835 1.00 98.06 372 TYR A N 1
ATOM 3103 C CA . TYR A 1 372 ? -18.287 -2.292 25.500 1.00 98.06 372 TYR A CA 1
ATOM 3104 C C . TYR A 1 372 ? -18.530 -1.189 24.467 1.00 98.06 372 TYR A C 1
ATOM 3106 O O . TYR A 1 372 ? -18.064 -1.289 23.333 1.00 98.06 372 TYR A O 1
ATOM 3114 N N . TYR A 1 373 ? -19.246 -0.132 24.849 1.00 97.81 373 TYR A N 1
ATOM 3115 C CA . TYR A 1 373 ? -19.498 0.994 23.956 1.00 97.81 373 TYR A CA 1
ATOM 3116 C C . TYR A 1 373 ? -18.227 1.805 23.665 1.00 97.81 373 TYR A C 1
ATOM 3118 O O . TYR A 1 373 ? -17.980 2.184 22.520 1.00 97.81 373 TYR A O 1
ATOM 3126 N N . GLU A 1 374 ? -17.399 2.049 24.679 1.00 97.62 374 GLU A N 1
ATOM 3127 C CA . GLU A 1 374 ? -16.102 2.715 24.536 1.00 97.62 374 GLU A CA 1
ATOM 3128 C C . GLU A 1 374 ? -15.160 1.905 23.634 1.00 97.62 374 GLU A C 1
ATOM 3130 O O . GLU A 1 374 ? -14.627 2.451 22.664 1.00 97.62 374 GLU A O 1
ATOM 3135 N N . ASP A 1 375 ? -15.043 0.597 23.867 1.00 97.88 375 ASP A N 1
ATOM 3136 C CA . ASP A 1 375 ? -14.243 -0.323 23.055 1.00 97.88 375 ASP A CA 1
ATOM 3137 C C . ASP A 1 375 ? -14.734 -0.347 21.603 1.00 97.88 375 ASP A C 1
ATOM 3139 O O . ASP A 1 375 ? -13.935 -0.236 20.669 1.00 97.88 375 ASP A O 1
ATOM 3143 N N . TYR A 1 376 ? -16.051 -0.413 21.387 1.00 97.94 376 TYR A N 1
ATOM 3144 C CA . TYR A 1 376 ? -16.646 -0.347 20.053 1.00 97.94 376 TYR A CA 1
ATOM 3145 C C . TYR A 1 376 ? -16.306 0.966 19.334 1.00 97.94 376 TYR A C 1
ATOM 3147 O O . TYR A 1 376 ? -15.906 0.949 18.166 1.00 97.94 376 TYR A O 1
ATOM 3155 N N . ARG A 1 377 ? -16.394 2.112 20.023 1.00 97.56 377 ARG A N 1
ATOM 3156 C CA . ARG A 1 377 ? -16.030 3.419 19.450 1.00 97.56 377 ARG A CA 1
ATOM 3157 C C . ARG A 1 377 ? -14.557 3.486 19.065 1.00 97.56 377 ARG A C 1
ATOM 3159 O O . ARG A 1 377 ? -14.236 3.990 17.987 1.00 97.56 377 ARG A O 1
ATOM 3166 N N . VAL A 1 378 ? -13.664 2.977 19.912 1.00 97.94 378 VAL A N 1
ATOM 3167 C CA . VAL A 1 378 ? -12.222 2.936 19.625 1.00 97.94 378 VAL A CA 1
ATOM 3168 C C . VAL A 1 378 ? -11.938 2.025 18.432 1.00 97.94 378 VAL A C 1
ATOM 3170 O O . VAL A 1 378 ? -11.209 2.423 17.521 1.00 97.94 378 VAL A O 1
ATOM 3173 N N . GLN A 1 379 ? -12.557 0.843 18.378 1.00 97.69 379 GLN A N 1
ATOM 3174 C CA . GLN A 1 379 ? -12.426 -0.077 17.247 1.00 97.69 379 GLN A CA 1
ATOM 3175 C C . GLN A 1 379 ? -12.935 0.540 15.943 1.00 97.69 379 GLN A C 1
ATOM 3177 O O . GLN A 1 379 ? -12.264 0.430 14.916 1.00 97.69 379 GLN A O 1
ATOM 3182 N N . LEU A 1 380 ? -14.087 1.215 15.967 1.00 97.06 380 LEU A N 1
ATOM 3183 C CA . LEU A 1 380 ? -14.635 1.896 14.796 1.00 97.06 380 LEU A CA 1
ATOM 3184 C C . LEU A 1 380 ? -13.699 3.011 14.319 1.00 97.06 380 LEU A C 1
ATOM 3186 O O . LEU A 1 380 ? -13.364 3.064 13.137 1.00 97.06 380 LEU A O 1
ATOM 3190 N N . ARG A 1 381 ? -13.193 3.848 15.234 1.00 96.62 381 ARG A N 1
ATOM 3191 C CA . ARG A 1 381 ? -12.207 4.890 14.909 1.00 96.62 381 ARG A CA 1
ATOM 3192 C C . ARG A 1 381 ? -10.938 4.293 14.301 1.00 96.62 381 ARG A C 1
ATOM 3194 O O . ARG A 1 381 ? -10.441 4.811 13.305 1.00 96.62 381 ARG A O 1
ATOM 3201 N N . ALA A 1 382 ? -10.430 3.195 14.858 1.00 97.31 382 ALA A N 1
ATOM 3202 C CA . ALA A 1 382 ? -9.264 2.501 14.323 1.00 97.31 382 ALA A CA 1
ATOM 3203 C C . ALA A 1 382 ? -9.530 1.921 12.923 1.00 97.31 382 ALA A C 1
ATOM 3205 O O . ALA A 1 382 ? -8.670 2.026 12.051 1.00 97.31 382 ALA A O 1
ATOM 3206 N N . LYS A 1 383 ? -10.718 1.349 12.677 1.00 97.56 383 LYS A N 1
ATOM 3207 C CA . LYS A 1 383 ? -11.130 0.869 11.347 1.00 97.56 383 LYS A CA 1
ATOM 3208 C C . LYS A 1 383 ? -11.177 2.008 10.329 1.00 97.56 383 LYS A C 1
ATOM 3210 O O . LYS A 1 383 ? -10.598 1.861 9.259 1.00 97.56 383 LYS A O 1
ATOM 3215 N N . LEU A 1 384 ? -11.788 3.141 10.678 1.00 96.19 384 LEU A N 1
ATOM 3216 C CA . LEU A 1 384 ? -11.858 4.319 9.807 1.00 96.19 384 LEU A CA 1
ATOM 3217 C C . LEU A 1 384 ? -10.466 4.896 9.511 1.00 96.19 384 LEU A C 1
ATOM 3219 O O . LEU A 1 384 ? -10.154 5.183 8.362 1.00 96.19 384 LEU A O 1
ATOM 3223 N N . MET A 1 385 ? -9.588 4.982 10.515 1.00 94.12 385 MET A N 1
ATOM 3224 C CA . MET A 1 385 ? -8.199 5.411 10.306 1.00 94.12 385 MET A CA 1
ATOM 3225 C C . MET A 1 385 ? -7.428 4.451 9.394 1.00 94.12 385 MET A C 1
ATOM 3227 O O . MET A 1 385 ? -6.675 4.900 8.539 1.00 94.12 385 MET A O 1
ATOM 3231 N N . ARG A 1 386 ? -7.635 3.135 9.530 1.00 95.56 386 ARG A N 1
ATOM 3232 C CA . ARG A 1 386 ? -7.040 2.135 8.627 1.00 95.56 386 ARG A CA 1
ATOM 3233 C C . ARG A 1 386 ? -7.589 2.228 7.206 1.00 95.56 386 ARG A C 1
ATOM 3235 O O . ARG A 1 386 ? -6.838 1.995 6.269 1.00 95.56 386 ARG A O 1
ATOM 3242 N N . ALA A 1 387 ? -8.876 2.521 7.034 1.00 95.19 387 ALA A N 1
ATOM 3243 C CA . ALA A 1 387 ? -9.459 2.743 5.713 1.00 95.19 387 ALA A CA 1
ATOM 3244 C C . ALA A 1 387 ? -8.819 3.970 5.050 1.00 95.19 387 ALA A C 1
ATOM 3246 O O . ALA A 1 387 ? -8.271 3.847 3.960 1.00 95.19 387 ALA A O 1
ATOM 3247 N N . ARG A 1 388 ? -8.735 5.092 5.777 1.00 94.06 388 ARG A N 1
ATOM 3248 C CA . ARG A 1 388 ? -8.066 6.310 5.308 1.00 94.06 388 ARG A CA 1
ATOM 3249 C C . ARG A 1 388 ? -6.601 6.077 4.934 1.00 94.06 388 ARG A C 1
ATOM 3251 O O . ARG A 1 388 ? -6.170 6.513 3.877 1.00 94.06 388 ARG A O 1
ATOM 3258 N N . THR A 1 389 ? -5.824 5.360 5.749 1.00 94.88 389 THR A N 1
ATOM 3259 C CA . THR A 1 389 ? -4.416 5.086 5.407 1.00 94.88 389 THR A CA 1
ATOM 3260 C C . THR A 1 389 ? -4.263 4.128 4.228 1.00 94.88 389 THR A C 1
ATOM 3262 O O . THR A 1 389 ? -3.289 4.232 3.485 1.00 94.88 389 THR A O 1
ATOM 3265 N N . ARG A 1 390 ? -5.209 3.200 4.025 1.00 95.75 390 ARG A N 1
ATOM 3266 C CA . ARG A 1 390 ? -5.248 2.353 2.823 1.00 95.75 390 ARG A CA 1
ATOM 3267 C C . ARG A 1 390 ? -5.550 3.180 1.581 1.00 95.75 390 ARG A C 1
ATOM 3269 O O . ARG A 1 390 ? -4.842 3.020 0.597 1.00 95.75 390 ARG A O 1
ATOM 3276 N N . GLU A 1 391 ? -6.537 4.067 1.642 1.00 95.62 391 GLU A N 1
ATOM 3277 C CA . GLU A 1 391 ? -6.854 5.000 0.556 1.00 95.62 391 GLU A CA 1
ATOM 3278 C C . GLU A 1 391 ? -5.653 5.894 0.236 1.00 95.62 391 GLU A C 1
ATOM 3280 O O . GLU A 1 391 ? -5.214 5.936 -0.906 1.00 95.62 391 GLU A O 1
ATOM 3285 N N . GLU A 1 392 ? -5.037 6.522 1.243 1.00 95.56 392 GLU A N 1
ATOM 3286 C CA . GLU A 1 392 ? -3.820 7.327 1.068 1.00 95.56 392 GLU A CA 1
ATOM 3287 C C . GLU A 1 392 ? -2.675 6.512 0.443 1.00 95.56 392 GLU A C 1
ATOM 3289 O O . GLU A 1 392 ? -1.938 7.028 -0.397 1.00 95.56 392 GLU A O 1
ATOM 3294 N N . LYS A 1 393 ? -2.527 5.230 0.805 1.00 96.38 393 LYS A N 1
ATOM 3295 C CA . LYS A 1 393 ? -1.546 4.335 0.175 1.00 96.38 393 LYS A CA 1
ATOM 3296 C C . LYS A 1 393 ? -1.890 4.055 -1.289 1.00 96.38 393 LYS A C 1
ATOM 3298 O O . LYS A 1 393 ? -0.993 4.083 -2.121 1.00 96.38 393 LYS A O 1
ATOM 3303 N N . ILE A 1 394 ? -3.160 3.813 -1.605 1.00 97.00 394 ILE A N 1
ATOM 3304 C CA . ILE A 1 394 ? -3.613 3.616 -2.987 1.00 97.00 394 ILE A CA 1
ATOM 3305 C C . ILE A 1 394 ? -3.335 4.879 -3.809 1.00 97.00 394 ILE A C 1
ATOM 3307 O O . ILE A 1 394 ? -2.753 4.775 -4.880 1.00 97.00 394 ILE A O 1
ATOM 3311 N N . PHE A 1 395 ? -3.646 6.072 -3.294 1.00 97.69 395 PHE A N 1
ATOM 3312 C CA . PHE A 1 395 ? -3.346 7.329 -3.986 1.00 97.69 395 PHE A CA 1
ATOM 3313 C C . PHE A 1 395 ? -1.849 7.540 -4.224 1.00 97.69 395 PHE A C 1
ATOM 3315 O O . PHE A 1 395 ? -1.467 7.970 -5.309 1.00 97.69 395 PHE A O 1
ATOM 3322 N N . LYS A 1 396 ? -0.994 7.214 -3.246 1.00 97.62 396 LYS A N 1
ATOM 3323 C CA . LYS A 1 396 ? 0.466 7.268 -3.428 1.00 97.62 396 LYS A CA 1
ATOM 3324 C C . LYS A 1 396 ? 0.932 6.316 -4.522 1.00 97.62 396 LYS A C 1
ATOM 3326 O O . LYS A 1 396 ? 1.640 6.754 -5.419 1.00 97.62 396 LYS A O 1
ATOM 3331 N N . ASN A 1 397 ? 0.478 5.065 -4.484 1.00 97.88 397 ASN A N 1
ATOM 3332 C CA . ASN A 1 397 ? 0.813 4.076 -5.504 1.00 97.88 397 ASN A CA 1
ATOM 3333 C C . ASN A 1 397 ? 0.359 4.533 -6.898 1.00 97.88 397 ASN A C 1
ATOM 3335 O O . ASN A 1 397 ? 1.150 4.501 -7.829 1.00 97.88 397 ASN A O 1
ATOM 3339 N N . LEU A 1 398 ? -0.873 5.033 -7.037 1.00 97.75 398 LEU A N 1
ATOM 3340 C CA . LEU A 1 398 ? -1.390 5.539 -8.313 1.00 97.75 398 LEU A CA 1
ATOM 3341 C C . LEU A 1 398 ? -0.586 6.737 -8.833 1.00 97.75 398 LEU A C 1
ATOM 3343 O O . LEU A 1 398 ? -0.374 6.869 -10.036 1.00 97.75 398 LEU A O 1
ATOM 3347 N N . PHE A 1 399 ? -0.130 7.618 -7.940 1.00 97.81 399 PHE A N 1
ATOM 3348 C CA . PHE A 1 399 ? 0.719 8.743 -8.321 1.00 97.81 399 PHE A CA 1
ATOM 3349 C C . PHE A 1 399 ? 2.113 8.280 -8.763 1.00 97.81 399 PHE A C 1
ATOM 3351 O O . PHE A 1 399 ? 2.627 8.758 -9.771 1.00 97.81 399 PHE A O 1
ATOM 3358 N N . GLU A 1 400 ? 2.710 7.330 -8.040 1.00 98.19 400 GLU A N 1
ATOM 3359 C CA . GLU A 1 400 ? 3.989 6.709 -8.399 1.00 98.19 400 GLU A CA 1
ATOM 3360 C C . GLU A 1 400 ? 3.900 5.975 -9.743 1.00 98.19 400 GLU A C 1
ATOM 3362 O O . GLU A 1 400 ? 4.756 6.175 -10.602 1.00 98.19 400 GLU A O 1
ATOM 3367 N N . GLU A 1 401 ? 2.837 5.201 -9.970 1.00 98.06 401 GLU A N 1
ATOM 3368 C CA . GLU A 1 401 ? 2.545 4.540 -11.247 1.00 98.06 401 GLU A CA 1
ATOM 3369 C C . GLU A 1 401 ? 2.355 5.562 -12.374 1.00 98.06 401 GLU A C 1
ATOM 3371 O O . GLU A 1 401 ? 2.950 5.427 -13.443 1.00 98.06 401 GLU A O 1
ATOM 3376 N N . GLY A 1 402 ? 1.584 6.626 -12.131 1.00 97.94 402 GLY A N 1
ATOM 3377 C CA . GLY A 1 402 ? 1.399 7.714 -13.089 1.00 97.94 402 GLY A CA 1
ATOM 3378 C C . GLY A 1 402 ? 2.720 8.389 -13.470 1.00 97.94 402 GLY A C 1
ATOM 3379 O O . GLY A 1 402 ? 2.972 8.641 -14.652 1.00 97.94 402 GLY A O 1
ATOM 3380 N N . LEU A 1 403 ? 3.594 8.628 -12.489 1.00 97.94 403 LEU A N 1
ATOM 3381 C CA . LEU A 1 403 ? 4.930 9.177 -12.706 1.00 97.94 403 LEU A CA 1
ATOM 3382 C C . LEU A 1 403 ? 5.822 8.202 -13.487 1.00 97.94 403 LEU A C 1
ATOM 3384 O O . LEU A 1 403 ? 6.543 8.621 -14.393 1.00 97.94 403 LEU A O 1
ATOM 3388 N N . GLU A 1 404 ? 5.785 6.909 -13.166 1.00 98.00 404 GLU A N 1
ATOM 3389 C CA . GLU A 1 404 ? 6.595 5.900 -13.850 1.00 98.00 404 GLU A CA 1
ATOM 3390 C C . GLU A 1 404 ? 6.163 5.733 -15.311 1.00 98.00 404 GLU A C 1
ATOM 3392 O O . GLU A 1 404 ? 7.016 5.675 -16.195 1.00 98.00 404 GLU A O 1
ATOM 3397 N N . ILE A 1 405 ? 4.859 5.795 -15.599 1.00 98.19 405 ILE A N 1
ATOM 3398 C CA . ILE A 1 405 ? 4.339 5.820 -16.973 1.00 98.19 405 ILE A CA 1
ATOM 3399 C C . ILE A 1 405 ? 4.871 7.042 -17.733 1.00 98.19 405 ILE A C 1
ATOM 3401 O O . ILE A 1 405 ? 5.295 6.918 -18.882 1.00 98.19 405 ILE A O 1
ATOM 3405 N N . GLN A 1 406 ? 4.880 8.228 -17.117 1.00 97.00 406 GLN A N 1
ATOM 3406 C CA . GLN A 1 406 ? 5.436 9.427 -17.755 1.00 97.00 406 GLN A CA 1
ATOM 3407 C C . GLN A 1 406 ? 6.943 9.296 -18.008 1.00 97.00 406 GLN A C 1
ATOM 3409 O O . GLN A 1 406 ? 7.412 9.620 -19.101 1.00 97.00 406 GLN A O 1
ATOM 3414 N N . LYS A 1 407 ? 7.706 8.774 -17.041 1.00 98.19 407 LYS A N 1
ATOM 3415 C CA . LYS A 1 407 ? 9.139 8.493 -17.216 1.00 98.19 407 LYS A CA 1
ATOM 3416 C C . LYS A 1 407 ? 9.384 7.490 -18.335 1.00 98.19 407 LYS A C 1
ATOM 3418 O O . LYS A 1 407 ? 10.305 7.693 -19.120 1.00 98.19 407 LYS A O 1
ATOM 3423 N N . GLN A 1 408 ? 8.575 6.437 -18.416 1.00 97.88 408 GLN A N 1
ATOM 3424 C CA . GLN A 1 408 ? 8.673 5.430 -19.465 1.00 97.88 408 GLN A CA 1
ATOM 3425 C C . GLN A 1 408 ? 8.429 6.058 -20.838 1.00 97.88 408 GLN A C 1
ATOM 3427 O O . GLN A 1 408 ? 9.284 5.942 -21.705 1.00 97.88 408 GLN A O 1
ATOM 3432 N N . ARG A 1 409 ? 7.365 6.858 -20.996 1.00 97.81 409 ARG A N 1
ATOM 3433 C CA . ARG A 1 409 ? 7.104 7.601 -22.242 1.00 97.81 409 ARG A CA 1
ATOM 3434 C C . ARG A 1 409 ? 8.282 8.484 -22.655 1.00 97.81 409 ARG A C 1
ATOM 3436 O O . ARG A 1 409 ? 8.627 8.540 -23.829 1.00 97.81 409 ARG A O 1
ATOM 3443 N N . LEU A 1 410 ? 8.928 9.163 -21.703 1.00 98.00 410 LEU A N 1
ATOM 3444 C CA . LEU A 1 410 ? 10.122 9.965 -21.991 1.00 98.00 410 LEU A CA 1
ATOM 3445 C C . LEU A 1 410 ? 11.326 9.105 -22.395 1.00 98.00 410 LEU A C 1
ATOM 3447 O O . LEU A 1 410 ? 12.079 9.506 -23.283 1.00 98.00 410 LEU A O 1
ATOM 3451 N N . LYS A 1 411 ? 11.527 7.943 -21.762 1.00 98.12 411 LYS A N 1
ATOM 3452 C CA . LYS A 1 411 ? 12.566 6.983 -22.167 1.00 98.12 411 LYS A CA 1
ATOM 3453 C C . LYS A 1 411 ? 12.308 6.474 -23.584 1.00 98.12 411 LYS A C 1
ATOM 3455 O O . LYS A 1 411 ? 13.237 6.491 -24.383 1.00 98.12 411 LYS A O 1
ATOM 3460 N N . ASP A 1 412 ? 11.068 6.122 -23.906 1.00 98.00 412 ASP A N 1
ATOM 3461 C CA . ASP A 1 412 ? 10.676 5.629 -25.228 1.00 98.00 412 ASP A CA 1
ATOM 3462 C C . ASP A 1 412 ? 10.887 6.707 -26.304 1.00 98.00 412 ASP A C 1
ATOM 3464 O O . ASP A 1 412 ? 11.473 6.433 -27.347 1.00 98.00 412 ASP A O 1
ATOM 3468 N N . LEU A 1 413 ? 10.524 7.968 -26.029 1.00 98.06 413 LEU A N 1
ATOM 3469 C CA . LEU A 1 413 ? 10.798 9.093 -26.935 1.00 98.06 413 LEU A CA 1
ATOM 3470 C C . LEU A 1 413 ? 12.300 9.323 -27.153 1.00 98.06 413 LEU A C 1
ATOM 3472 O O . LEU A 1 413 ? 12.733 9.594 -28.274 1.00 98.06 413 LEU A O 1
ATOM 3476 N N . ARG A 1 414 ? 13.116 9.212 -26.095 1.00 97.94 414 ARG A N 1
ATOM 3477 C CA . ARG A 1 414 ? 14.580 9.316 -26.211 1.00 97.94 414 ARG A CA 1
ATOM 3478 C C . ARG A 1 414 ? 15.164 8.156 -27.012 1.00 97.94 414 ARG A C 1
ATOM 3480 O O . ARG A 1 414 ? 16.029 8.401 -27.849 1.00 97.94 414 ARG A O 1
ATOM 3487 N N . ALA A 1 415 ? 14.683 6.936 -26.781 1.00 98.19 415 ALA A N 1
ATOM 3488 C CA . ALA A 1 415 ? 15.089 5.749 -27.523 1.00 98.19 415 ALA A CA 1
ATOM 3489 C C . ALA A 1 415 ? 14.734 5.886 -29.008 1.00 98.19 415 ALA A C 1
ATOM 3491 O O . ALA A 1 415 ? 15.609 5.718 -29.849 1.00 98.19 415 ALA A O 1
ATOM 3492 N N . TYR A 1 416 ? 13.514 6.324 -29.325 1.00 98.38 416 TYR A N 1
ATOM 3493 C CA . TYR A 1 416 ? 13.084 6.596 -30.696 1.00 98.38 416 TYR A CA 1
ATOM 3494 C C . TYR A 1 416 ? 13.964 7.652 -31.384 1.00 98.38 416 TYR A C 1
ATOM 3496 O O . TYR A 1 416 ? 14.428 7.460 -32.506 1.00 98.38 416 TYR A O 1
ATOM 3504 N N . ALA A 1 417 ? 14.268 8.759 -30.701 1.00 97.94 417 ALA A N 1
ATOM 3505 C CA . ALA A 1 417 ? 15.163 9.780 -31.244 1.00 97.94 417 ALA A CA 1
ATOM 3506 C C . ALA A 1 417 ? 16.603 9.264 -31.432 1.00 97.94 417 ALA A C 1
ATOM 3508 O O . ALA A 1 417 ? 17.307 9.68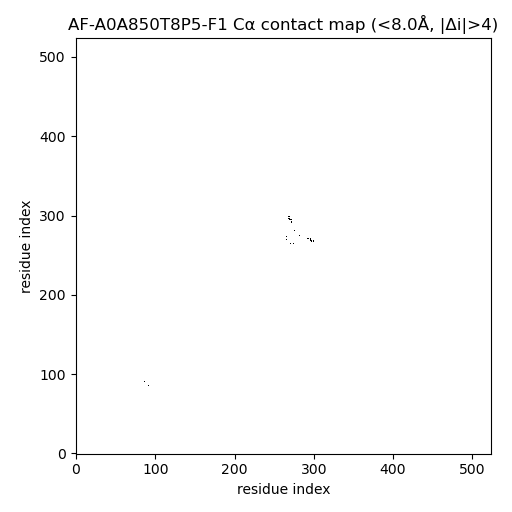8 -32.349 1.00 97.94 417 ALA A O 1
ATOM 3509 N N . GLN A 1 418 ? 17.078 8.377 -30.556 1.00 97.75 418 GLN A N 1
ATOM 3510 C CA . GLN A 1 418 ? 18.385 7.737 -30.695 1.00 97.75 418 GLN A CA 1
ATOM 3511 C C . GLN A 1 418 ? 18.407 6.754 -31.868 1.00 97.75 418 GLN A C 1
ATOM 3513 O O . GLN A 1 418 ? 19.371 6.759 -32.633 1.00 97.75 418 GLN A O 1
ATOM 3518 N N . GLU A 1 419 ? 17.350 5.961 -32.026 1.00 97.94 419 GLU A N 1
ATOM 3519 C CA . GLU A 1 419 ? 17.166 5.018 -33.123 1.00 97.94 419 GLU A CA 1
ATOM 3520 C C . GLU A 1 419 ? 17.118 5.745 -34.463 1.00 97.94 419 GLU A C 1
ATOM 3522 O O . GLU A 1 419 ? 17.883 5.392 -35.351 1.00 97.94 419 GLU A O 1
ATOM 3527 N N . LYS A 1 420 ? 16.361 6.843 -34.578 1.00 96.56 420 LYS A N 1
ATOM 3528 C CA . LYS A 1 420 ? 16.329 7.658 -35.802 1.00 96.56 420 LYS A CA 1
ATOM 3529 C C . LYS A 1 420 ? 17.697 8.220 -36.183 1.00 96.56 420 LYS A C 1
ATOM 3531 O O . LYS A 1 420 ? 18.082 8.167 -37.346 1.00 96.56 420 LYS A O 1
ATOM 3536 N N . ARG A 1 421 ? 18.481 8.698 -35.209 1.00 96.50 421 ARG A N 1
ATOM 3537 C CA . ARG A 1 421 ? 19.870 9.121 -35.472 1.00 96.50 421 ARG A CA 1
ATOM 3538 C C . ARG A 1 421 ? 20.771 7.948 -35.863 1.00 96.50 421 ARG A C 1
ATOM 3540 O O . ARG A 1 421 ? 21.717 8.135 -36.618 1.00 96.50 421 ARG A O 1
ATOM 3547 N N . ALA A 1 422 ? 20.547 6.764 -35.297 1.00 97.25 422 ALA A N 1
ATOM 3548 C CA . ALA A 1 422 ? 21.322 5.574 -35.628 1.00 97.25 422 ALA A CA 1
ATOM 3549 C C . ALA A 1 422 ? 20.980 5.044 -37.024 1.00 97.25 422 ALA A C 1
ATOM 3551 O O . ALA A 1 422 ? 21.885 4.633 -37.736 1.00 97.25 422 ALA A O 1
ATOM 3552 N N . GLU A 1 423 ? 19.711 5.094 -37.416 1.00 97.62 423 GLU A N 1
ATOM 3553 C CA . GLU A 1 423 ? 19.221 4.739 -38.746 1.00 97.62 423 GLU A CA 1
ATOM 3554 C C . GLU A 1 423 ? 19.859 5.631 -39.811 1.00 97.62 423 GLU A C 1
ATOM 3556 O O . GLU A 1 423 ? 20.527 5.109 -40.691 1.00 97.62 423 GLU A O 1
ATOM 3561 N N . GLN A 1 424 ? 19.829 6.956 -39.632 1.00 96.06 424 GLN A N 1
ATOM 3562 C CA . GLN A 1 424 ? 20.523 7.892 -40.528 1.00 96.06 424 GLN A CA 1
ATOM 3563 C C . GLN A 1 424 ? 22.026 7.603 -40.637 1.00 96.06 424 GLN A C 1
ATOM 3565 O O . GLN A 1 424 ? 22.599 7.653 -41.720 1.00 96.06 424 GLN A O 1
ATOM 3570 N N . ARG A 1 425 ? 22.689 7.272 -39.519 1.00 96.75 425 ARG A N 1
ATOM 3571 C CA . ARG A 1 425 ? 24.108 6.881 -39.552 1.00 96.75 425 ARG A CA 1
ATOM 3572 C C . ARG A 1 425 ? 24.334 5.584 -40.322 1.00 96.75 425 ARG A C 1
ATOM 3574 O O . ARG A 1 425 ? 25.327 5.498 -41.031 1.00 96.75 425 ARG A O 1
ATOM 3581 N N . ARG A 1 426 ? 23.449 4.596 -40.175 1.00 97.81 426 ARG A N 1
ATOM 3582 C CA . ARG A 1 426 ? 23.525 3.331 -40.917 1.00 97.81 426 ARG A CA 1
ATOM 3583 C C . ARG A 1 426 ? 23.294 3.552 -42.403 1.00 97.81 426 ARG A C 1
ATOM 3585 O O . ARG A 1 426 ? 24.051 3.019 -43.194 1.00 97.81 426 ARG A O 1
ATOM 3592 N N . GLU A 1 427 ? 22.296 4.347 -42.777 1.00 97.19 427 GLU A N 1
ATOM 3593 C CA . GLU A 1 427 ? 22.041 4.712 -44.174 1.00 97.19 427 GLU A CA 1
ATOM 3594 C C . GLU A 1 427 ? 23.282 5.359 -44.792 1.00 97.19 427 GLU A C 1
ATOM 3596 O O . GLU A 1 427 ? 23.770 4.891 -45.815 1.00 97.19 427 GLU A O 1
ATOM 3601 N N . HIS A 1 428 ? 23.876 6.339 -44.109 1.00 97.12 428 HIS A N 1
ATOM 3602 C CA . HIS A 1 428 ? 25.071 7.016 -44.607 1.00 97.12 428 HIS A CA 1
ATOM 3603 C C . HIS A 1 428 ? 26.308 6.104 -44.667 1.00 97.12 428 HIS A C 1
ATOM 3605 O O . HIS A 1 428 ? 27.129 6.214 -45.575 1.00 97.12 428 HIS A O 1
ATOM 3611 N N . GLN A 1 429 ? 26.445 5.175 -43.715 1.00 97.00 429 GLN A N 1
ATOM 3612 C CA . GLN A 1 429 ? 27.479 4.138 -43.759 1.00 97.00 429 GLN A CA 1
ATOM 3613 C C . GLN A 1 429 ? 27.275 3.197 -44.945 1.00 97.00 429 GLN A C 1
ATOM 3615 O O . GLN A 1 429 ? 28.220 2.961 -45.684 1.00 97.00 429 GLN A O 1
ATOM 3620 N N . ASN A 1 430 ? 26.051 2.723 -45.172 1.00 97.75 430 ASN A N 1
ATOM 3621 C CA . ASN A 1 430 ? 25.727 1.849 -46.296 1.00 97.75 430 ASN A CA 1
ATOM 3622 C C . ASN A 1 430 ? 25.986 2.543 -47.642 1.00 97.75 430 ASN A C 1
ATOM 3624 O O . ASN A 1 430 ? 26.492 1.917 -48.569 1.00 97.75 430 ASN A O 1
ATOM 3628 N N . GLU A 1 431 ? 25.664 3.836 -47.759 1.00 97.25 431 GLU A N 1
ATOM 3629 C CA . GLU A 1 431 ? 25.997 4.645 -48.936 1.00 97.25 431 GLU A CA 1
ATOM 3630 C C . GLU A 1 431 ? 27.510 4.674 -49.164 1.00 97.25 431 GLU A C 1
ATOM 3632 O O . GLU A 1 431 ? 27.977 4.364 -50.261 1.00 97.25 431 GLU A O 1
ATOM 3637 N N . LEU A 1 432 ? 28.287 4.976 -48.121 1.00 97.81 432 LEU A N 1
ATOM 3638 C CA . LEU A 1 432 ? 29.744 5.011 -48.197 1.00 97.81 432 LEU A CA 1
ATOM 3639 C C . LEU A 1 432 ? 30.324 3.639 -48.564 1.00 97.81 432 LEU A C 1
ATOM 3641 O O . LEU A 1 432 ? 31.153 3.554 -49.465 1.00 97.81 432 LEU A O 1
ATOM 3645 N N . GLU A 1 433 ? 29.838 2.563 -47.947 1.00 97.81 433 GLU A N 1
ATOM 3646 C CA . GLU A 1 433 ? 30.227 1.186 -48.264 1.00 97.81 433 GLU A CA 1
ATOM 3647 C C . GLU A 1 433 ? 29.879 0.811 -49.710 1.00 97.81 433 GLU A C 1
ATOM 3649 O O . GLU A 1 433 ? 30.682 0.178 -50.395 1.00 97.81 433 GLU A O 1
ATOM 3654 N N . SER A 1 434 ? 28.716 1.231 -50.219 1.00 97.44 434 SER A N 1
ATOM 3655 C CA . SER A 1 434 ? 28.330 0.990 -51.615 1.00 97.44 434 SER A CA 1
ATOM 3656 C C . SER A 1 434 ? 29.263 1.703 -52.598 1.00 97.44 434 SER A C 1
ATOM 3658 O O . SER A 1 434 ? 29.683 1.108 -53.593 1.00 97.44 434 SER A O 1
ATOM 3660 N N . MET A 1 435 ? 29.663 2.939 -52.282 1.00 97.00 435 MET A N 1
ATOM 3661 C CA . MET A 1 435 ? 30.627 3.700 -53.075 1.00 97.00 435 MET A CA 1
ATOM 3662 C C . MET A 1 435 ? 32.024 3.086 -52.995 1.00 97.00 435 MET A C 1
ATOM 3664 O O . MET A 1 435 ? 32.704 2.971 -54.013 1.00 97.00 435 MET A O 1
ATOM 3668 N N . GLU A 1 436 ? 32.458 2.651 -51.811 1.00 97.12 436 GLU A N 1
ATOM 3669 C CA . GLU A 1 436 ? 33.718 1.929 -51.654 1.00 97.12 436 GLU A CA 1
ATOM 3670 C C . GLU A 1 436 ? 33.743 0.651 -52.487 1.00 97.12 436 GLU A C 1
ATOM 3672 O O . GLU A 1 436 ? 34.737 0.387 -53.157 1.00 97.12 436 GLU A O 1
ATOM 3677 N N . ASN A 1 437 ? 32.667 -0.136 -52.456 1.00 97.75 437 ASN A N 1
ATOM 3678 C CA . ASN A 1 437 ? 32.568 -1.371 -53.225 1.00 97.75 437 ASN A CA 1
ATOM 3679 C C . ASN A 1 437 ? 32.596 -1.085 -54.728 1.00 97.75 437 ASN A C 1
ATOM 3681 O O . ASN A 1 437 ? 33.360 -1.728 -55.440 1.00 97.75 437 ASN A O 1
ATOM 3685 N N . TYR A 1 438 ? 31.890 -0.048 -55.194 1.00 97.75 438 TYR A N 1
ATOM 3686 C CA . TYR A 1 438 ? 31.977 0.399 -56.585 1.00 97.75 438 TYR A CA 1
ATOM 3687 C C . TYR A 1 438 ? 33.425 0.685 -57.003 1.00 97.75 438 TYR A C 1
ATOM 3689 O O . TYR A 1 438 ? 33.891 0.181 -58.024 1.00 97.75 438 TYR A O 1
ATOM 3697 N N . TYR A 1 439 ? 34.174 1.453 -56.207 1.00 97.62 439 TYR A N 1
ATOM 3698 C CA . TYR A 1 439 ? 35.569 1.741 -56.535 1.00 97.62 439 TYR A CA 1
ATOM 3699 C C . TYR A 1 439 ? 36.471 0.509 -56.406 1.00 97.62 439 TYR A C 1
ATOM 3701 O O . TYR A 1 439 ? 37.342 0.316 -57.253 1.00 97.62 439 TYR A O 1
ATOM 3709 N N . LYS A 1 440 ? 36.260 -0.356 -55.407 1.00 97.75 440 LYS A N 1
ATOM 3710 C CA . LYS A 1 440 ? 36.982 -1.634 -55.272 1.00 97.75 440 LYS A CA 1
ATOM 3711 C C . LYS A 1 440 ? 36.779 -2.518 -56.503 1.00 97.75 440 LYS A C 1
ATOM 3713 O O . LYS A 1 440 ? 37.755 -3.095 -56.981 1.00 97.75 440 LYS A O 1
ATOM 3718 N N . ASP A 1 441 ? 35.571 -2.570 -57.057 1.00 97.81 441 ASP A N 1
ATOM 3719 C CA . ASP A 1 441 ? 35.271 -3.322 -58.277 1.00 97.81 441 ASP A CA 1
ATOM 3720 C C . ASP A 1 441 ? 35.968 -2.706 -59.498 1.00 97.81 441 ASP A C 1
ATOM 3722 O O . ASP A 1 441 ? 36.604 -3.427 -60.266 1.00 97.81 441 ASP A O 1
ATOM 3726 N N . GLN A 1 442 ? 35.953 -1.373 -59.644 1.00 96.50 442 GLN A N 1
ATOM 3727 C CA . GLN A 1 442 ? 36.703 -0.675 -60.704 1.00 96.50 442 GLN A CA 1
ATOM 3728 C C . GLN A 1 442 ? 38.206 -0.973 -60.629 1.00 96.50 442 GLN A C 1
ATOM 3730 O O . GLN A 1 442 ? 38.835 -1.298 -61.638 1.00 96.50 442 GLN A O 1
ATOM 3735 N N . PHE A 1 443 ? 38.788 -0.918 -59.429 1.00 97.81 443 PHE A N 1
ATOM 3736 C CA . PHE A 1 443 ? 40.192 -1.267 -59.226 1.00 97.81 443 PHE A CA 1
ATOM 3737 C C . PHE A 1 443 ? 40.465 -2.746 -59.489 1.00 97.81 443 PHE A C 1
ATOM 3739 O O . PHE A 1 443 ? 41.511 -3.066 -60.046 1.00 97.81 443 PHE A O 1
ATOM 3746 N N . SER A 1 444 ? 39.539 -3.637 -59.138 1.00 97.94 444 SER A N 1
ATOM 3747 C CA . SER A 1 444 ? 39.674 -5.074 -59.390 1.00 97.94 444 SER A CA 1
ATOM 3748 C C . SER A 1 444 ? 39.652 -5.379 -60.886 1.00 97.94 444 SER A C 1
ATOM 3750 O O . SER A 1 444 ? 40.529 -6.095 -61.361 1.00 97.94 444 SER A O 1
ATOM 3752 N N . MET A 1 445 ? 38.742 -4.762 -61.648 1.00 96.69 445 MET A N 1
ATOM 3753 C CA . MET A 1 445 ? 38.704 -4.883 -63.111 1.00 96.69 445 MET A CA 1
ATOM 3754 C C . MET A 1 445 ? 39.994 -4.368 -63.762 1.00 96.69 445 MET A C 1
ATOM 3756 O O . MET A 1 445 ? 40.545 -5.017 -64.650 1.00 96.69 445 MET A O 1
ATOM 3760 N N . LEU A 1 446 ? 40.515 -3.223 -63.306 1.00 97.25 446 LEU A N 1
ATOM 3761 C CA . LEU A 1 446 ? 41.784 -2.680 -63.800 1.00 97.25 446 LEU A CA 1
ATOM 3762 C C . LEU A 1 446 ? 42.975 -3.569 -63.429 1.00 97.25 446 LEU A C 1
ATOM 3764 O O . LEU A 1 446 ? 43.852 -3.803 -64.259 1.00 97.25 446 LEU A O 1
ATOM 3768 N N . ALA A 1 447 ? 43.012 -4.081 -62.199 1.00 97.69 447 ALA A N 1
ATOM 3769 C CA . ALA A 1 447 ? 44.052 -4.997 -61.752 1.00 97.69 447 ALA A CA 1
ATOM 3770 C C . ALA A 1 447 ? 44.030 -6.301 -62.561 1.00 97.69 447 ALA A C 1
ATOM 3772 O O . ALA A 1 447 ? 45.090 -6.784 -62.964 1.00 97.69 447 ALA A O 1
ATOM 3773 N N . GLU A 1 448 ? 42.842 -6.835 -62.856 1.00 97.31 448 GLU A N 1
ATOM 3774 C CA . GLU A 1 448 ? 42.675 -8.001 -63.719 1.00 97.31 448 GLU A CA 1
ATOM 3775 C C . GLU A 1 448 ? 43.169 -7.706 -65.142 1.00 97.31 448 GLU A C 1
ATOM 3777 O O . GLU A 1 448 ? 44.019 -8.443 -65.644 1.00 97.31 448 GLU A O 1
ATOM 3782 N N . ALA A 1 449 ? 42.744 -6.598 -65.757 1.00 97.44 449 ALA A N 1
ATOM 3783 C CA . ALA A 1 449 ? 43.190 -6.194 -67.092 1.00 97.44 449 ALA A CA 1
ATOM 3784 C C . ALA A 1 449 ? 44.720 -6.028 -67.175 1.00 97.44 449 ALA A C 1
ATOM 3786 O O . ALA A 1 449 ? 45.359 -6.572 -68.077 1.00 97.44 449 ALA A O 1
ATOM 3787 N N . LEU A 1 450 ? 45.334 -5.361 -66.189 1.00 97.19 450 LEU A N 1
ATOM 3788 C CA . LEU A 1 450 ? 46.793 -5.231 -66.092 1.00 97.19 450 LEU A CA 1
ATOM 3789 C C . LEU A 1 450 ? 47.481 -6.587 -65.897 1.00 97.19 450 LEU A C 1
ATOM 3791 O O . LEU A 1 450 ? 48.574 -6.811 -66.419 1.00 97.19 450 LEU A O 1
ATOM 3795 N N . SER A 1 451 ? 46.872 -7.504 -65.142 1.00 96.56 451 SER A N 1
ATOM 3796 C CA . SER A 1 451 ? 47.420 -8.848 -64.951 1.00 96.56 451 SER A CA 1
ATOM 3797 C C . SER A 1 451 ? 47.396 -9.659 -66.250 1.00 96.56 451 SER A C 1
ATOM 3799 O O . SER A 1 451 ? 48.398 -10.297 -66.582 1.00 96.56 451 SER A O 1
ATOM 3801 N N . GLN A 1 452 ? 46.313 -9.565 -67.028 1.00 96.69 452 GLN A N 1
ATOM 3802 C CA . GLN A 1 452 ? 46.187 -10.194 -68.341 1.00 96.69 452 GLN A CA 1
ATOM 3803 C C . GLN A 1 452 ? 47.202 -9.604 -69.330 1.00 96.69 452 GLN A C 1
ATOM 3805 O O . GLN A 1 452 ? 47.883 -10.354 -70.030 1.00 96.69 452 GLN A O 1
ATOM 3810 N N . GLU A 1 453 ? 47.384 -8.279 -69.339 1.00 96.38 453 GLU A N 1
ATOM 3811 C CA . GLU A 1 453 ? 48.395 -7.618 -70.169 1.00 96.38 453 GLU A CA 1
ATOM 3812 C C . GLU A 1 453 ? 49.812 -8.081 -69.804 1.00 96.38 453 GLU A C 1
ATOM 3814 O O . GLU A 1 453 ? 50.586 -8.467 -70.681 1.00 96.38 453 GLU A O 1
ATOM 3819 N N . ARG A 1 454 ? 50.148 -8.136 -68.509 1.00 96.50 454 ARG A N 1
ATOM 3820 C CA . ARG A 1 454 ? 51.446 -8.652 -68.044 1.00 96.50 454 ARG A CA 1
ATOM 3821 C C . ARG A 1 454 ? 51.664 -10.104 -68.457 1.00 96.50 454 ARG A C 1
ATOM 3823 O O . ARG A 1 454 ? 52.755 -10.442 -68.907 1.00 96.50 454 ARG A O 1
ATOM 3830 N N . GLN A 1 455 ? 50.651 -10.961 -68.342 1.00 96.19 455 GLN A N 1
ATOM 3831 C CA . GLN A 1 455 ? 50.736 -12.348 -68.810 1.00 96.19 455 GLN A CA 1
ATOM 3832 C C . GLN A 1 455 ? 50.927 -12.423 -70.337 1.00 96.19 455 GLN A C 1
ATOM 3834 O O . GLN A 1 455 ? 51.740 -13.213 -70.824 1.00 96.19 455 GLN A O 1
ATOM 3839 N N . ALA A 1 456 ? 50.251 -11.569 -71.110 1.00 96.19 456 ALA A N 1
ATOM 3840 C CA . ALA A 1 456 ? 50.426 -11.474 -72.559 1.00 96.19 456 ALA A CA 1
ATOM 3841 C C . ALA A 1 456 ? 51.834 -10.984 -72.947 1.00 96.19 456 ALA A C 1
ATOM 3843 O O . ALA A 1 456 ? 52.452 -11.527 -73.863 1.00 96.19 456 ALA A O 1
ATOM 3844 N N . ILE A 1 457 ? 52.386 -10.001 -72.232 1.00 95.62 457 ILE A N 1
ATOM 3845 C CA . ILE A 1 457 ? 53.767 -9.542 -72.425 1.00 95.62 457 ILE A CA 1
ATOM 3846 C C . ILE A 1 457 ? 54.741 -10.674 -72.101 1.00 95.62 457 ILE A C 1
ATOM 3848 O O . ILE A 1 457 ? 55.568 -11.011 -72.940 1.00 95.62 457 ILE A O 1
ATOM 3852 N N . GLN A 1 458 ? 54.587 -11.347 -70.959 1.00 96.38 458 GLN A N 1
ATOM 3853 C CA . GLN A 1 458 ? 55.451 -12.470 -70.581 1.00 96.38 458 GLN A CA 1
ATOM 3854 C C . GLN A 1 458 ? 55.414 -13.616 -71.600 1.00 96.38 458 GLN A C 1
ATOM 3856 O O . GLN A 1 458 ? 56.436 -14.245 -71.873 1.00 96.38 458 GLN A O 1
ATOM 3861 N N . THR A 1 459 ? 54.248 -13.925 -72.172 1.00 96.12 459 THR A N 1
ATOM 3862 C CA . THR A 1 459 ? 54.143 -14.955 -73.220 1.00 96.12 459 THR A CA 1
ATOM 3863 C C . THR A 1 459 ? 54.809 -14.508 -74.522 1.00 96.12 459 THR A C 1
ATOM 3865 O O . THR A 1 459 ? 55.536 -15.303 -75.121 1.00 96.12 459 THR A O 1
ATOM 3868 N N . ARG A 1 460 ? 54.660 -13.236 -74.925 1.00 94.94 460 ARG A N 1
ATOM 3869 C CA . ARG A 1 460 ? 55.381 -12.646 -76.070 1.00 94.94 460 ARG A CA 1
ATOM 3870 C C . ARG A 1 460 ? 56.892 -12.641 -75.855 1.00 94.94 460 ARG A C 1
ATOM 3872 O O . ARG A 1 460 ? 57.622 -13.059 -76.747 1.00 94.94 460 ARG A O 1
ATOM 3879 N N . GLU A 1 461 ? 57.363 -12.238 -74.680 1.00 95.94 461 GLU A N 1
ATOM 3880 C CA . GLU A 1 461 ? 58.780 -12.252 -74.303 1.00 95.94 461 GLU A CA 1
ATOM 3881 C C . GLU A 1 461 ? 59.350 -13.669 -74.342 1.00 95.94 461 GLU A C 1
ATOM 3883 O O . GLU A 1 461 ? 60.400 -13.894 -74.939 1.00 95.94 461 GLU A O 1
ATOM 3888 N N . LYS A 1 462 ? 58.638 -14.659 -73.783 1.00 96.31 462 LYS A N 1
ATOM 3889 C CA . LYS A 1 462 ? 59.034 -16.073 -73.874 1.00 96.31 462 LYS A CA 1
ATOM 3890 C C . LYS A 1 462 ? 59.105 -16.545 -75.327 1.00 96.31 462 LYS A C 1
ATOM 3892 O O . LYS A 1 462 ? 60.068 -17.218 -75.690 1.00 96.31 462 LYS A O 1
ATOM 3897 N N . ALA A 1 463 ? 58.134 -16.183 -76.166 1.00 95.12 463 ALA A N 1
ATOM 3898 C CA . ALA A 1 463 ? 58.136 -16.532 -77.586 1.00 95.12 463 ALA A CA 1
ATOM 3899 C C . ALA A 1 463 ? 59.302 -15.870 -78.346 1.00 95.12 463 ALA A C 1
ATOM 3901 O O . ALA A 1 463 ? 59.991 -16.539 -79.117 1.00 95.12 463 ALA A O 1
ATOM 3902 N N . GLN A 1 464 ? 59.580 -14.589 -78.086 1.00 93.56 464 GLN A N 1
ATOM 3903 C CA . GLN A 1 464 ? 60.728 -13.874 -78.650 1.00 93.56 464 GLN A CA 1
ATOM 3904 C C . GLN A 1 464 ? 62.054 -14.475 -78.175 1.00 93.56 464 GLN A C 1
ATOM 3906 O O . GLN A 1 464 ? 62.933 -14.731 -78.992 1.00 93.56 464 GLN A O 1
ATOM 3911 N N . ALA A 1 465 ? 62.194 -14.784 -76.884 1.00 95.56 465 ALA A N 1
ATOM 3912 C CA . ALA A 1 465 ? 63.379 -15.434 -76.333 1.00 95.56 465 ALA A CA 1
ATOM 3913 C C . ALA A 1 465 ? 63.610 -16.820 -76.955 1.00 95.56 465 ALA A C 1
ATOM 3915 O O . ALA A 1 465 ? 64.743 -17.167 -77.289 1.00 95.56 465 ALA A O 1
ATOM 3916 N N . GLN A 1 466 ? 62.547 -17.603 -77.168 1.00 95.75 466 GLN A N 1
ATOM 3917 C CA . GLN A 1 466 ? 62.630 -18.883 -77.876 1.00 95.75 466 GLN A CA 1
ATOM 3918 C C . GLN A 1 466 ? 63.033 -18.705 -79.344 1.00 95.75 466 GLN A C 1
ATOM 3920 O O . GLN A 1 466 ? 63.879 -19.454 -79.830 1.00 95.75 466 GLN A O 1
ATOM 3925 N N . MET A 1 467 ? 62.472 -17.717 -80.046 1.00 94.44 467 MET A N 1
ATOM 3926 C CA . MET A 1 467 ? 62.849 -17.392 -81.424 1.00 94.44 467 MET A CA 1
ATOM 3927 C C . MET A 1 467 ? 64.320 -16.961 -81.514 1.00 94.44 467 MET A C 1
ATOM 3929 O O . MET A 1 467 ? 65.058 -17.514 -82.323 1.00 94.44 467 MET A O 1
ATOM 3933 N N . LEU A 1 468 ? 64.790 -16.092 -80.614 1.00 95.44 468 LEU A N 1
ATOM 3934 C CA . LEU A 1 468 ? 66.200 -15.699 -80.513 1.00 95.44 468 LEU A CA 1
ATOM 3935 C C . LEU A 1 468 ? 67.126 -16.885 -80.209 1.00 95.44 468 LEU A C 1
ATOM 3937 O O . LEU A 1 468 ? 68.241 -16.956 -80.718 1.00 95.44 468 LEU A O 1
ATOM 3941 N N . GLN A 1 469 ? 66.696 -17.835 -79.377 1.00 95.00 469 GLN A N 1
ATOM 3942 C CA . GLN A 1 469 ? 67.462 -19.061 -79.137 1.00 95.00 469 GLN A CA 1
ATOM 3943 C C . GLN A 1 469 ? 67.529 -19.944 -80.390 1.00 95.00 469 GLN A C 1
ATOM 3945 O O . GLN A 1 469 ? 68.587 -20.504 -80.674 1.00 95.00 469 GLN A O 1
ATOM 3950 N N . LYS A 1 470 ? 66.437 -20.052 -81.159 1.00 96.06 470 LYS A N 1
ATOM 3951 C CA . LYS A 1 470 ? 66.421 -20.777 -82.440 1.00 96.06 470 LYS A CA 1
ATOM 3952 C C . LYS A 1 470 ? 67.370 -20.136 -83.454 1.00 96.06 470 LYS A C 1
ATOM 3954 O O . LYS A 1 470 ? 68.246 -20.833 -83.952 1.00 96.06 470 LYS A O 1
ATOM 3959 N N . THR A 1 471 ? 67.298 -18.821 -83.664 1.00 94.69 471 THR A N 1
ATOM 3960 C CA . THR A 1 471 ? 68.195 -18.119 -84.601 1.00 94.69 471 THR A CA 1
ATOM 3961 C C . THR A 1 471 ? 69.662 -18.198 -84.174 1.00 94.69 471 THR A C 1
ATOM 3963 O O . THR A 1 471 ? 70.532 -18.412 -85.014 1.00 94.69 471 THR A O 1
ATOM 3966 N N . LYS A 1 472 ? 69.967 -18.124 -82.867 1.00 95.25 472 LYS A N 1
ATOM 3967 C CA . LYS A 1 472 ? 71.328 -18.366 -82.348 1.00 95.25 472 LYS A CA 1
ATOM 3968 C C . LYS A 1 472 ? 71.829 -19.777 -82.662 1.00 95.25 472 LYS A C 1
ATOM 3970 O O . LYS A 1 472 ? 72.994 -19.933 -83.021 1.00 95.25 472 LYS A O 1
ATOM 3975 N N . ARG A 1 473 ? 70.986 -20.806 -82.517 1.00 94.56 473 ARG A N 1
ATOM 3976 C CA . ARG A 1 473 ? 71.340 -22.195 -82.872 1.00 94.56 473 ARG A CA 1
ATOM 3977 C C . ARG A 1 473 ? 71.554 -22.348 -84.375 1.00 94.56 473 ARG A C 1
ATOM 3979 O O . ARG A 1 473 ? 72.537 -22.959 -84.774 1.00 94.56 473 ARG A O 1
ATOM 3986 N N . GLU A 1 474 ? 70.684 -21.759 -85.189 1.00 95.50 474 GLU A N 1
ATOM 3987 C CA . GLU A 1 474 ? 70.818 -21.754 -86.648 1.00 95.50 474 GLU A CA 1
ATOM 3988 C C . GLU A 1 474 ? 72.117 -21.070 -87.089 1.00 95.50 474 GLU A C 1
ATOM 3990 O O . GLU A 1 474 ? 72.861 -21.652 -87.874 1.00 95.50 474 GLU A O 1
ATOM 3995 N N . LEU A 1 475 ? 72.448 -19.897 -86.536 1.00 95.38 475 LEU A N 1
ATOM 3996 C CA . LEU A 1 475 ? 73.708 -19.202 -86.816 1.00 95.38 475 LEU A CA 1
ATOM 3997 C C . LEU A 1 475 ? 74.923 -20.055 -86.436 1.00 95.38 475 LEU A C 1
ATOM 3999 O O . LEU A 1 475 ? 75.826 -20.206 -87.252 1.00 95.38 475 LEU A O 1
ATOM 4003 N N . ARG A 1 476 ? 74.924 -20.667 -85.242 1.00 95.69 476 ARG A N 1
ATOM 4004 C CA . ARG A 1 476 ? 75.988 -21.602 -84.836 1.00 95.69 476 ARG A CA 1
ATOM 4005 C C . ARG A 1 476 ? 76.122 -22.757 -85.824 1.00 95.69 476 ARG A C 1
ATOM 4007 O O . ARG A 1 476 ? 77.231 -23.047 -86.243 1.00 95.69 476 ARG A O 1
ATOM 4014 N N . SER A 1 477 ? 75.007 -23.355 -86.247 1.00 94.88 477 SER A N 1
ATOM 4015 C CA . SER A 1 477 ? 75.023 -24.448 -87.226 1.00 94.88 477 SER A CA 1
ATOM 4016 C C . SER A 1 477 ? 75.502 -24.011 -88.617 1.00 94.88 477 SER A C 1
ATOM 4018 O O . SER A 1 477 ? 76.119 -24.803 -89.321 1.00 94.88 477 SER A O 1
ATOM 4020 N N . ARG A 1 478 ? 75.244 -22.758 -89.028 1.00 95.62 478 ARG A N 1
ATOM 4021 C CA . ARG A 1 478 ? 75.776 -22.190 -90.278 1.00 95.62 478 ARG A CA 1
ATOM 4022 C C . ARG A 1 478 ? 77.280 -21.973 -90.181 1.00 95.62 478 ARG A C 1
ATOM 4024 O O . ARG A 1 478 ? 77.994 -22.454 -91.047 1.00 95.62 478 ARG A O 1
ATOM 4031 N N . MET A 1 479 ? 77.751 -21.344 -89.105 1.00 93.69 479 MET A N 1
ATOM 4032 C CA . MET A 1 479 ? 79.183 -21.155 -88.859 1.00 93.69 479 MET A CA 1
ATOM 4033 C C . MET A 1 479 ? 79.926 -22.490 -88.769 1.00 93.69 479 MET A C 1
ATOM 4035 O O . MET A 1 479 ? 81.014 -22.619 -89.307 1.00 93.69 479 MET A O 1
ATOM 4039 N N . GLU A 1 480 ? 79.339 -23.501 -88.127 1.00 95.00 480 GLU A N 1
ATOM 4040 C CA . GLU A 1 480 ? 79.920 -24.843 -88.054 1.00 95.00 480 GLU A CA 1
ATOM 4041 C C . GLU A 1 480 ? 80.050 -25.480 -89.444 1.00 95.00 480 GLU A C 1
ATOM 4043 O O . GLU A 1 480 ? 81.104 -26.021 -89.768 1.00 95.00 480 GLU A O 1
ATOM 4048 N N . LYS A 1 481 ? 79.030 -25.343 -90.304 1.00 94.56 481 LYS A N 1
ATOM 4049 C CA . LYS A 1 481 ? 79.102 -25.783 -91.706 1.00 94.56 481 LYS A CA 1
ATOM 4050 C C . LYS A 1 481 ? 80.144 -25.007 -92.512 1.00 94.56 481 LYS A C 1
ATOM 4052 O O . LYS A 1 481 ? 80.868 -25.624 -93.280 1.00 94.56 481 LYS A O 1
ATOM 4057 N N . GLU A 1 482 ? 80.231 -23.689 -92.350 1.00 94.81 482 GLU A N 1
ATOM 4058 C CA . GLU A 1 482 ? 81.237 -22.853 -93.022 1.00 94.81 482 GLU A CA 1
ATOM 4059 C C . GLU A 1 482 ? 82.657 -23.217 -92.570 1.00 94.81 482 GLU A C 1
ATOM 4061 O O . GLU A 1 482 ? 83.542 -23.367 -93.404 1.00 94.81 482 GLU A O 1
ATOM 4066 N N . ILE A 1 483 ? 82.877 -23.447 -91.271 1.00 91.88 483 ILE A N 1
ATOM 4067 C CA . ILE A 1 483 ? 84.163 -23.927 -90.743 1.00 91.88 483 ILE A CA 1
ATOM 4068 C C . ILE A 1 483 ? 84.497 -25.305 -91.323 1.00 91.88 483 ILE A C 1
ATOM 4070 O O . ILE A 1 483 ? 85.621 -25.502 -91.772 1.00 91.88 483 ILE A O 1
ATOM 4074 N N . GLN A 1 484 ? 83.539 -26.238 -91.370 1.00 91.31 484 GLN A N 1
ATOM 4075 C CA . GLN A 1 484 ? 83.737 -27.551 -91.997 1.00 91.31 484 GLN A CA 1
ATOM 4076 C C . GLN A 1 484 ? 84.066 -27.428 -93.494 1.00 91.31 484 GLN A C 1
ATOM 4078 O O . GLN A 1 484 ? 84.941 -28.136 -93.984 1.00 91.31 484 GLN A O 1
ATOM 4083 N N . GLN A 1 485 ? 83.409 -26.515 -94.219 1.00 89.69 485 GLN A N 1
ATOM 4084 C CA . GLN A 1 485 ? 83.707 -26.227 -95.626 1.00 89.69 485 GLN A CA 1
ATOM 4085 C C . GLN A 1 485 ? 85.110 -25.638 -95.805 1.00 89.69 485 GLN A C 1
ATOM 4087 O O . GLN A 1 485 ? 85.840 -26.087 -96.683 1.00 89.69 485 GLN A O 1
ATOM 4092 N N . LEU A 1 486 ? 85.510 -24.675 -94.969 1.00 88.81 486 LEU A N 1
ATOM 4093 C CA . LEU A 1 486 ? 86.853 -24.090 -94.999 1.00 88.81 486 LEU A CA 1
ATOM 4094 C C . LEU A 1 486 ? 87.927 -25.125 -94.653 1.00 88.81 486 LEU A C 1
ATOM 4096 O O . LEU A 1 486 ? 88.950 -25.182 -95.324 1.00 88.81 486 LEU A O 1
ATOM 4100 N N . GLN A 1 487 ? 87.689 -25.979 -93.657 1.00 86.69 487 GLN A N 1
ATOM 4101 C CA . GLN A 1 487 ? 88.587 -27.088 -93.326 1.00 86.69 487 GLN A CA 1
ATOM 4102 C C . GLN A 1 487 ? 88.714 -28.078 -94.490 1.00 86.69 487 GLN A C 1
ATOM 4104 O O . GLN A 1 487 ? 89.826 -28.478 -94.820 1.00 86.69 487 GLN A O 1
ATOM 4109 N N . ALA A 1 488 ? 87.605 -28.429 -95.151 1.00 85.31 488 ALA A N 1
ATOM 4110 C CA . ALA A 1 488 ? 87.627 -29.285 -96.336 1.00 85.31 488 ALA A CA 1
ATOM 4111 C C . ALA A 1 488 ? 88.377 -28.639 -97.513 1.00 85.31 488 ALA A C 1
ATOM 4113 O O . ALA A 1 488 ? 89.117 -29.330 -98.204 1.00 85.31 488 ALA A O 1
ATOM 4114 N N . ALA A 1 489 ? 88.224 -27.327 -97.719 1.00 82.56 489 ALA A N 1
ATOM 4115 C CA . ALA A 1 489 ? 88.950 -26.588 -98.748 1.00 82.56 489 ALA A CA 1
ATOM 4116 C C . ALA A 1 489 ? 90.458 -26.538 -98.462 1.00 82.56 489 ALA A C 1
ATOM 4118 O O . ALA A 1 489 ? 91.237 -26.801 -99.368 1.00 82.56 489 ALA A O 1
ATOM 4119 N N . ILE A 1 490 ? 90.865 -26.285 -97.210 1.00 80.00 490 ILE A N 1
ATOM 4120 C CA . ILE A 1 490 ? 92.280 -26.316 -96.799 1.00 80.00 490 ILE A CA 1
ATOM 4121 C C . ILE A 1 490 ? 92.878 -27.701 -97.068 1.00 80.00 490 ILE A C 1
ATOM 4123 O O . ILE A 1 490 ? 93.913 -27.797 -97.715 1.00 80.00 490 ILE A O 1
ATOM 4127 N N . MET A 1 491 ? 92.183 -28.772 -96.668 1.00 73.38 491 MET A N 1
ATOM 4128 C CA . MET A 1 491 ? 92.622 -30.146 -96.943 1.00 73.38 491 MET A CA 1
ATOM 4129 C C . MET A 1 491 ? 92.710 -30.487 -98.441 1.00 73.38 491 MET A C 1
ATOM 4131 O O . MET A 1 491 ? 93.368 -31.458 -98.794 1.00 73.38 491 MET A O 1
ATOM 4135 N N . GLN A 1 492 ? 92.026 -29.742 -99.313 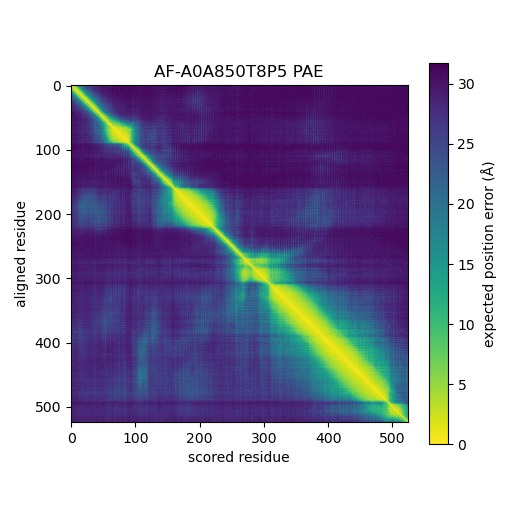1.00 67.19 492 GLN A N 1
ATOM 4136 C CA . GLN A 1 492 ? 92.061 -29.931 -100.768 1.00 67.19 492 GLN A CA 1
ATOM 4137 C C . GLN A 1 492 ? 93.063 -29.006 -101.476 1.00 67.19 492 GLN A C 1
ATOM 4139 O O . GLN A 1 492 ? 93.386 -29.270 -102.625 1.00 67.19 492 GLN A O 1
ATOM 4144 N N . SER A 1 493 ? 93.536 -27.932 -100.832 1.00 64.00 493 SER A N 1
ATOM 4145 C CA . SER A 1 493 ? 94.442 -26.937 -101.427 1.00 64.00 493 SER A CA 1
ATOM 4146 C C . SER A 1 493 ? 95.921 -27.121 -101.074 1.00 64.00 493 SER A C 1
ATOM 4148 O O . SER A 1 493 ? 96.744 -26.332 -101.534 1.00 64.00 493 SER A O 1
ATOM 4150 N N . ASP A 1 494 ? 96.274 -28.138 -100.285 1.00 61.56 494 ASP A N 1
ATOM 4151 C CA . ASP A 1 494 ? 97.664 -28.538 -100.015 1.00 61.56 494 ASP A CA 1
ATOM 4152 C C . ASP A 1 494 ? 98.281 -29.284 -101.226 1.00 61.56 494 ASP A C 1
ATOM 4154 O O . ASP A 1 494 ? 98.860 -30.360 -101.092 1.00 61.56 494 ASP A O 1
ATOM 4158 N N . ASP A 1 495 ? 98.146 -28.728 -102.434 1.00 62.81 495 ASP A N 1
ATOM 4159 C CA . ASP A 1 495 ? 98.841 -29.221 -103.621 1.00 62.81 495 ASP A CA 1
ATOM 4160 C C . ASP A 1 495 ? 100.202 -28.511 -103.720 1.00 62.81 495 ASP A C 1
ATOM 4162 O O . ASP A 1 495 ? 100.277 -27.337 -104.091 1.00 62.81 495 ASP A O 1
ATOM 4166 N N . ASP A 1 496 ? 101.294 -29.244 -103.467 1.00 61.59 496 ASP A N 1
ATOM 4167 C CA . ASP A 1 496 ? 102.717 -28.836 -103.560 1.00 61.59 496 ASP A CA 1
ATOM 4168 C C . ASP A 1 496 ? 103.143 -28.194 -104.907 1.00 61.59 496 ASP A C 1
ATOM 4170 O O . ASP A 1 496 ? 104.301 -27.813 -105.104 1.00 61.59 496 ASP A O 1
ATOM 4174 N N . THR A 1 497 ? 102.209 -28.046 -105.847 1.00 64.94 497 THR A N 1
ATOM 4175 C CA . THR A 1 497 ? 102.347 -27.365 -107.141 1.00 64.94 497 THR A CA 1
ATOM 4176 C C . THR A 1 497 ? 102.947 -25.960 -107.042 1.00 64.94 497 THR A C 1
ATOM 4178 O O . THR A 1 497 ? 103.831 -25.630 -107.831 1.00 64.94 497 THR A O 1
ATOM 4181 N N . PHE A 1 498 ? 102.574 -25.158 -106.038 1.00 67.62 498 PHE A N 1
ATOM 4182 C CA . PHE A 1 498 ? 103.143 -23.814 -105.854 1.00 67.62 498 PHE A CA 1
ATOM 4183 C C . PHE A 1 498 ? 104.649 -23.844 -105.538 1.00 67.62 498 PHE A C 1
ATOM 4185 O O . PHE A 1 498 ? 105.418 -23.023 -106.043 1.00 67.62 498 PHE A O 1
ATOM 4192 N N . PHE A 1 499 ? 105.100 -24.807 -104.730 1.00 69.12 499 PHE A N 1
ATOM 4193 C CA . PHE A 1 499 ? 106.520 -24.946 -104.402 1.00 69.12 499 PHE A CA 1
ATOM 4194 C C . PHE A 1 499 ? 107.323 -25.484 -105.593 1.00 69.12 499 PHE A C 1
ATOM 4196 O O . PHE A 1 499 ? 108.442 -25.025 -105.829 1.00 69.12 499 PHE A O 1
ATOM 4203 N N . GLN A 1 500 ? 106.729 -26.375 -106.392 1.00 70.19 500 GLN A N 1
ATOM 4204 C CA . GLN A 1 500 ? 107.343 -26.888 -107.620 1.00 70.19 500 GLN A CA 1
ATOM 4205 C C . GLN A 1 500 ? 107.536 -25.791 -108.686 1.00 70.19 500 GLN A C 1
ATOM 4207 O O . GLN A 1 500 ? 108.589 -25.737 -109.326 1.00 70.19 500 GLN A O 1
ATOM 4212 N N . GLU A 1 501 ? 106.578 -24.872 -108.856 1.00 73.25 501 GLU A N 1
ATOM 4213 C CA . GLU A 1 501 ? 106.715 -23.744 -109.795 1.00 73.25 501 GLU A CA 1
ATOM 4214 C C . GLU A 1 501 ? 107.764 -22.717 -109.342 1.00 73.25 501 GLU A C 1
ATOM 4216 O O . GLU A 1 501 ? 108.546 -22.222 -110.161 1.00 73.25 501 GLU A O 1
ATOM 4221 N N . LEU A 1 502 ? 107.866 -22.446 -108.037 1.00 79.81 502 LEU A N 1
ATOM 4222 C CA . LEU A 1 502 ? 108.865 -21.516 -107.505 1.00 79.81 502 LEU A CA 1
ATOM 4223 C C . LEU A 1 502 ? 110.303 -22.033 -107.701 1.00 79.81 502 LEU A C 1
ATOM 4225 O O . LEU A 1 502 ? 111.221 -21.259 -107.997 1.00 79.81 502 LEU A O 1
ATOM 4229 N N . GLU A 1 503 ? 110.515 -23.345 -107.563 1.00 76.50 503 GLU A N 1
ATOM 4230 C CA . GLU A 1 503 ? 111.803 -23.976 -107.869 1.00 76.50 503 GLU A CA 1
ATOM 4231 C C . GLU A 1 503 ? 112.135 -23.907 -109.366 1.00 76.50 503 GLU A C 1
ATOM 4233 O O . GLU A 1 503 ? 113.282 -23.609 -109.728 1.00 76.50 503 GLU A O 1
ATOM 4238 N N . ALA A 1 504 ? 111.138 -24.090 -110.241 1.00 79.94 504 ALA A N 1
ATOM 4239 C CA . ALA A 1 504 ? 111.308 -23.967 -111.687 1.00 79.94 504 ALA A CA 1
ATOM 4240 C C . ALA A 1 504 ? 111.724 -22.542 -112.115 1.00 79.94 504 ALA A C 1
ATOM 4242 O O . ALA A 1 504 ? 112.629 -22.376 -112.943 1.00 79.94 504 ALA A O 1
ATOM 4243 N N . ASP A 1 505 ? 111.141 -21.502 -111.513 1.00 80.38 505 ASP A N 1
ATOM 4244 C CA . ASP A 1 505 ? 111.481 -20.104 -111.817 1.00 80.38 505 ASP A CA 1
ATOM 4245 C C . ASP A 1 505 ? 112.857 -19.680 -111.275 1.00 80.38 505 ASP A C 1
ATOM 4247 O O . ASP A 1 505 ? 113.590 -18.903 -111.911 1.00 80.38 505 ASP A O 1
ATOM 4251 N N . ARG A 1 506 ? 113.288 -20.257 -110.147 1.00 82.06 506 ARG A N 1
ATOM 4252 C CA . ARG A 1 506 ? 114.650 -20.068 -109.624 1.00 82.06 506 ARG A CA 1
ATOM 4253 C C . ARG A 1 506 ? 115.706 -20.653 -110.570 1.00 82.06 506 ARG A C 1
ATOM 4255 O O . ARG A 1 506 ? 116.769 -20.055 -110.763 1.00 82.06 506 ARG A O 1
ATOM 4262 N N . LEU A 1 507 ? 115.394 -21.785 -111.204 1.00 79.81 507 LEU A N 1
ATOM 4263 C CA . LEU A 1 507 ? 116.216 -22.424 -112.236 1.00 79.81 507 LEU A CA 1
ATOM 4264 C C . LEU A 1 507 ? 116.306 -21.573 -113.516 1.00 79.81 507 LEU A C 1
ATOM 4266 O O . LEU A 1 507 ? 117.412 -21.351 -114.019 1.00 79.81 507 LEU A O 1
ATOM 4270 N N . LYS A 1 508 ? 115.184 -21.017 -113.997 1.00 78.56 508 LYS A N 1
ATOM 4271 C CA . LYS A 1 508 ? 115.153 -20.107 -115.164 1.00 78.56 508 LYS A CA 1
ATOM 4272 C C . LYS A 1 508 ? 116.021 -18.862 -114.975 1.00 78.56 508 LYS A C 1
ATOM 4274 O O . LYS A 1 508 ? 116.790 -18.510 -115.870 1.00 78.56 508 LYS A O 1
ATOM 4279 N N . SER A 1 509 ? 115.944 -18.224 -113.808 1.00 78.81 509 SER A N 1
ATOM 4280 C CA . SER A 1 509 ? 116.701 -16.995 -113.513 1.00 78.81 509 SER A CA 1
ATOM 4281 C C . SER A 1 509 ? 118.220 -17.228 -113.541 1.00 78.81 509 SER A C 1
ATOM 4283 O O . SER A 1 509 ? 118.992 -16.407 -114.041 1.00 78.81 509 SER A O 1
ATOM 4285 N N . ARG A 1 510 ? 118.670 -18.397 -113.068 1.00 78.75 510 ARG A N 1
ATOM 4286 C CA . ARG A 1 510 ? 120.085 -18.795 -113.095 1.00 78.75 510 ARG A CA 1
ATOM 4287 C C . ARG A 1 510 ? 120.584 -19.091 -114.517 1.00 78.75 510 ARG A C 1
ATOM 4289 O O . ARG A 1 510 ? 121.738 -18.800 -114.827 1.00 78.75 510 ARG A O 1
ATOM 4296 N N . LEU A 1 511 ? 119.717 -19.609 -115.387 1.00 77.00 511 LEU A N 1
ATOM 4297 C CA . LEU A 1 511 ? 120.022 -19.866 -116.798 1.00 77.00 511 LEU A CA 1
ATOM 4298 C C . LEU A 1 511 ? 120.138 -18.560 -117.607 1.00 77.00 511 LEU A C 1
ATOM 4300 O O . LEU A 1 511 ? 121.051 -18.421 -118.421 1.00 77.00 511 LEU A O 1
ATOM 4304 N N . GLN A 1 512 ? 119.299 -17.559 -117.313 1.00 75.06 512 GLN A N 1
ATOM 4305 C CA . GLN A 1 512 ? 119.419 -16.214 -117.895 1.00 75.06 512 GLN A CA 1
ATOM 4306 C C . GLN A 1 512 ? 120.732 -15.521 -117.496 1.00 75.06 512 GLN A C 1
ATOM 4308 O O . GLN A 1 512 ? 121.427 -14.994 -118.365 1.00 75.06 512 GLN A O 1
ATOM 4313 N N . MET A 1 513 ? 121.141 -15.600 -116.225 1.00 70.25 513 MET A N 1
ATOM 4314 C CA . MET A 1 513 ? 122.443 -15.084 -115.771 1.00 70.25 513 MET A CA 1
ATOM 4315 C C . MET A 1 513 ? 123.640 -15.744 -116.480 1.00 70.25 513 MET A C 1
ATOM 4317 O O . MET A 1 513 ? 124.618 -15.064 -116.791 1.00 70.25 513 MET A O 1
ATOM 4321 N N . ALA A 1 514 ? 123.568 -17.047 -116.773 1.00 66.88 514 ALA A N 1
ATOM 4322 C CA . ALA A 1 514 ? 124.611 -17.755 -117.519 1.00 66.88 514 ALA A CA 1
ATOM 4323 C C . ALA A 1 514 ? 124.654 -17.343 -119.005 1.00 66.88 514 ALA A C 1
ATOM 4325 O O . ALA A 1 514 ? 125.737 -17.194 -119.572 1.00 66.88 514 ALA A O 1
ATOM 4326 N N . SER A 1 515 ? 123.493 -17.088 -119.622 1.00 67.62 515 SER A N 1
ATOM 4327 C CA . SER A 1 515 ? 123.411 -16.630 -121.019 1.00 67.62 515 SER A CA 1
ATOM 4328 C C . SER A 1 515 ? 124.070 -15.259 -121.244 1.00 67.62 515 SER A C 1
ATOM 4330 O O . SER A 1 515 ? 124.745 -15.065 -122.253 1.00 67.62 515 SER A O 1
ATOM 4332 N N . PHE A 1 516 ? 123.997 -14.354 -120.260 1.00 62.47 516 PHE A N 1
ATOM 4333 C CA . PHE A 1 516 ? 124.657 -13.040 -120.305 1.00 62.47 516 PHE A CA 1
ATOM 4334 C C . PHE A 1 516 ? 126.193 -13.106 -120.225 1.00 62.47 516 PHE A C 1
ATOM 4336 O O . PHE A 1 516 ? 126.880 -12.179 -120.651 1.00 62.47 516 PHE A O 1
ATOM 4343 N N . GLN A 1 517 ? 126.761 -14.192 -119.688 1.00 61.91 517 GLN A N 1
ATOM 4344 C CA . GLN A 1 517 ? 128.216 -14.386 -119.640 1.00 61.91 517 GLN A CA 1
ATOM 4345 C C . GLN A 1 517 ? 128.770 -14.971 -120.949 1.00 61.91 517 GLN A C 1
ATOM 4347 O O . GLN A 1 517 ? 129.931 -14.727 -121.274 1.00 61.91 517 GLN A O 1
ATOM 4352 N N . TYR A 1 518 ? 127.941 -15.679 -121.727 1.00 59.66 518 TYR A N 1
ATOM 4353 C CA . TYR A 1 518 ? 128.326 -16.241 -123.028 1.00 59.66 518 TYR A CA 1
ATOM 4354 C C . TYR A 1 518 ? 128.233 -15.222 -124.179 1.00 59.66 518 TYR A C 1
ATOM 4356 O O . TYR A 1 518 ? 128.898 -15.380 -125.197 1.00 59.66 518 TYR A O 1
ATOM 4364 N N . SER A 1 519 ? 127.489 -14.123 -124.009 1.00 58.75 519 SER A N 1
ATOM 4365 C CA . SER A 1 519 ? 127.432 -13.012 -124.974 1.00 58.75 519 SER A CA 1
ATOM 4366 C C . SER A 1 519 ? 128.621 -12.036 -124.886 1.00 58.75 519 SER A C 1
ATOM 4368 O O . SER A 1 519 ? 128.555 -10.941 -125.438 1.00 58.75 519 SER A O 1
ATOM 4370 N N . LYS A 1 520 ? 129.712 -12.400 -124.193 1.00 54.41 520 LYS A N 1
ATOM 4371 C CA . LYS A 1 520 ? 130.909 -11.558 -124.000 1.00 54.41 520 LYS A CA 1
ATOM 4372 C C . LYS A 1 520 ? 131.987 -11.701 -125.095 1.00 54.41 520 LYS A C 1
ATOM 4374 O O . LYS A 1 520 ? 132.984 -10.997 -125.031 1.00 54.41 520 LYS A O 1
ATOM 4379 N N . SER A 1 521 ? 131.860 -12.580 -126.085 1.00 56.94 521 SER A N 1
ATOM 4380 C CA . SER A 1 521 ? 133.038 -13.068 -126.839 1.00 56.94 521 SER A CA 1
ATOM 4381 C C . SER A 1 521 ? 133.103 -12.757 -128.349 1.00 56.94 521 SER A C 1
ATOM 4383 O O . SER A 1 521 ? 133.997 -13.272 -129.013 1.00 56.94 521 SER A O 1
ATOM 4385 N N . HIS A 1 522 ? 132.250 -11.882 -128.901 1.00 53.91 522 HIS A N 1
ATOM 4386 C CA . HIS A 1 522 ? 132.296 -11.482 -130.323 1.00 53.91 522 HIS A CA 1
ATOM 4387 C C . HIS A 1 522 ? 132.074 -9.971 -130.519 1.00 53.91 522 HIS A C 1
ATOM 4389 O O . HIS A 1 522 ? 130.976 -9.588 -130.878 1.00 53.91 522 HIS A O 1
ATOM 4395 N N . PHE A 1 523 ? 133.080 -9.123 -130.274 1.00 46.91 523 PHE A N 1
ATOM 4396 C CA . PHE A 1 523 ? 133.365 -7.879 -131.021 1.00 46.91 523 PHE A CA 1
ATOM 4397 C C . PHE A 1 523 ? 134.784 -7.412 -130.646 1.00 46.91 523 PHE A C 1
ATOM 4399 O O . PHE A 1 523 ? 135.069 -7.135 -129.480 1.00 46.91 523 PHE A O 1
ATOM 4406 N N . LEU A 1 524 ? 135.652 -7.436 -131.661 1.00 47.34 524 LEU A N 1
ATOM 4407 C CA . LEU A 1 524 ? 136.958 -6.782 -131.768 1.00 47.34 524 LEU A CA 1
ATOM 4408 C C . LEU A 1 524 ? 136.745 -5.357 -132.285 1.00 47.34 524 LEU A C 1
ATOM 4410 O O . LEU A 1 524 ? 135.819 -5.201 -133.117 1.00 47.34 524 LEU A O 1
#

Radius of gyration: 83.42 Å; Cα contacts (8 Å, |Δi|>4): 15; chains: 1; bounding box: 208×116×261 Å

Foldseek 3Di:
DDYDDDDDDDDDDDDDDDDDDDDDDDDDDDYDDDDDDDDDDDDDDDDPDPPPPPPVVVVVVVVVVVVVVVVVVVVVVVVVVVVVVVCVVVPDDPDDDDDDDDDDDDDDDDDDDDDDDDDDDDDDDDDDDDDDDDDDDDDDDDDDPPPPPVVVVPPADDPCPVVVVVVVVVVVVVVVVVVVVVVVVVVVVVVVVVVVVVVVVVVVVVVVVVVVVVVVVVVVVVPDPPPPDPPDDDDDDDDDDDDDDDDDDDPPDPPPDPPDDDPDPDDLQCPLVVVCVVPVPPPDDPVNSVVVSVVSVVVSVVVVVVPPPPPVVVVVVVVVVVVVVVVVVVVVVVVVVVVVVVVVVVVVVVVVVVVVVVVVVVVVVVVVVVVVVVVVVVVVVVVVVVVVVVVVVVVVVVVVVVVVVVVVVVVVVVVVVVVVVVVVVVVVVVVVVVVVVVVVVVVVVVVVVVVVVVVVVVVVVVVVVVVVVVVVVVVVVVVVVVVVVVVVVVVVPPDCVVVVVVVVVVVVVVVVVVVVVVVPPDDD

InterPro domains:
  IPR026619 Centrosomal protein of 95kDa [PTHR22545] (22-524)

Secondary structure (DSSP, 8-state):
------------------------------------------------SSSTTSHHHHHHHHHHHHHHHHHHHHHHHHHHHHHHHHHHHTT------------------------------------PPPPPP-----PPPP---SSSHHHHTTS-SSSTHHHHHHHHHHHHHHHHHHHHHHHHHHHHHHHHHHHHHHHHHHHHHHHHHHHHHHHHHHHHHHS----PPP-----------------------------PPP-----TTTHHHHHHHH-TT----HHHHHHHHHHHHHHHHHHHHHT---HHHHHHHHHHHHHHHHHHHHHHHHHHHHHHHHHHHHHHHHHHHHHHHHHHHHHHHHHHHHHHHHHHHHHHHHHHHHHHHHHHHHHHHHHHHHHHHHHHHHHHHHHHHHHHHHHHHHHHHHHHHHHHHHHHHHHHHHHHHHHHHHHHHHHHHHHHHHHHHHHHHHHHHHHHHHHHHHHHHHHHH--THHHHHHHHHHHHHHHHHHHHHHTTS---